Protein 6JCN (pdb70)

Nearest PDB structures (foldseek):
  6jcn-assembly1_B  TM=9.988E-01  e=6.322E-45  Saccharomyces cerevisiae S288C
  7pay-assembly1_B-2  TM=8.250E-01  e=5.854E-14  Homo sapiens
  6z1n-assembly1_B-2  TM=8.180E-01  e=5.854E-14  Homo sapiens
  6w2l-assembly1_B  TM=8.209E-01  e=1.165E-13  Homo sapiens
  7cpn-assembly2_D  TM=6.342E-01  e=1.172E-08  Thermobifida fusca YX

Foldseek 3Di:
DFWQAEEEEDEADDPPDDLGHLNSRLLLVLVVVLLCLVVQHAHYEYEYAPCSCVVCVLSSLVSNLVVQCVVPNNVCRAKEKEAELQVRDIDIRCVPNPVSNDHSHYYYYYYLCLAPVVVVVVVVVQVVCVVVPNDDPVNPDPVVSQVVSCNRRNAATQEYEYQDQDDDCNRPHPPRPPNHHYDYHNVGHDSDVVRVVVRRCVVVPHD/DFWLAEEEEDEADPPPDDLGDLNSRLLLVLVVVLLCLVVQHAEYEYEYAPQSCVVVVLVSLVSNLVVQCVVPNNVCRAKEKEAELQVRDIDIRCVPNPVSNDHSHYYYYYHLCLAPVVVVVVVVVQVVCCVVPVHPPVNPDPVVSVVVSCNRRNAATQEYEYFDQDDDCNRPHPPRPPNHHYAYHNVGHGSDVVRVVVRRCVSVPHD

Secondary structure (DSSP, 8-state):
---SEEEEE-----TTSTT-HHHHHHHHHHHHHHHHHHTT--EEEEE-TT-HHHH-HHHHHHHHHHHHHHHH-TT-PPPEEEEEGGGTEEEETTTTT--TT--SEEEEEE-GGGTHHHHHHHHHHHHHHHHTTSS-GGG--HHHHHHHHHHHT-PPPSEEEE-SSS---TT---TT-SS-EEE--TT--S--HHHHHHHHHHHHT--/---SEEEEE-----TTSTT-HHHHHHHHHHHHHHHHHHTT--EEEEE-TT-TTTT-HHHHHHHHHHHHHHHH-TT-PPPEEEEETTTTEEEETTTTT--TT--SEEEEEE-GGGTHHHHHHHHHHHHHHHHTTSS-GGG--HHHHHHHHHHHT-PPPSEEEE-SSSEE-TT---SS-SS-EEE--TT--S--HHHHHHHHHHHHT--

Sequence (414 aa):
KIPKRLAAILEVKPVGDVGGGVTGLLNDASEIVAWTVSAGIKHLMLYDYDGILQRNVPELRMEIHSNLAKYFGPAHVPNYAVKIPHSNKIFYNLDGIEEKDKIAIEISLLSNRDGRETIVDLTKTMAELAAVNELSVSDITMDLVDSELKQLVGPEPDLLLYFGPSLDLQGFPPWHIRLTEFYWEKDNNEVIYSVFIRGLRQYAGCKKIPKRLAAILEVKPVGDVGGGVTGLLNDASEIVAWTVSAGIKHLMLYDYDGILQRNVPELRMEIHSNLAKYFGPAHVPNYAVKIPHSNKIFYNLDGIEEKDKIAIEISLLSNRDGRETIVDLTKTMAELAAVNELSVSDITMDLVDSELKQLVGPEPDLLLYFGPSLDLQGFPPWHIRLTEFYWEKDNNEVIYSVFIRGLRQYAGCK

Radius of gyration: 23.53 Å; Cα contacts (8 Å, |Δi|>4): 782; chains: 2; bounding box: 56×76×56 Å

InterPro domains:
  IPR036424 Decaprenyl diphosphate synthase-like superfamily [G3DSA:3.40.1180.10] (167-375)
  IPR036424 Decaprenyl diphosphate synthase-like superfamily [SSF64005] (147-369)
  IPR038887 Dehydrodolichyl diphosphate synthase complex subunit Nus1 [PTHR21528] (90-375)

Organism: Saccharomyces cerevisiae (strain ATCC 204508 / S288c) (NCBI:txid559292)

GO terms:
  GO:0005783 endoplasmic reticulum (C, IDA)
  GO:0005811 lipid droplet (C, IDA)
  GO:0043048 dolichyl monophosphate biosynthetic process (P, IDA)
  GO:0045547 ditrans,polycis-polyprenyl diphosphate synthase [(2E,6E)-farnesyl diphosphate specific] activity (F, IDA)
  GO:1904423 dehydrodolichyl diphosphate synthase complex (C, IDA)
  GO:0005635 nuclear envelope (C, HDA)
  GO:0005811 lipid droplet (C, HDA)
  GO:0009101 glycoprotein biosynthetic process (P, IMP)
  GO:0031965 nuclear membrane (C, EXP)
  GO:0043048 dolichyl monophosphate biosynthetic process (P, IMP)

B-factor: mean 49.38, std 22.08, range [23.07, 174.17]

Structure (mmCIF, N/CA/C/O backbone):
data_6JCN
#
_entry.id   6JCN
#
_cell.length_a   57.328
_cell.length_b   82.671
_cell.length_c   131.835
_cell.angle_alpha   90.00
_cell.angle_beta   90.00
_cell.angle_gamma   90.00
#
_symmetry.space_group_name_H-M   'P 21 21 21'
#
loop_
_entity.id
_entity.type
_entity.pdbx_description
1 polymer 'Dehydrodolichyl diphosphate synthase complex subunit NUS1'
2 non-polymer 'SULFATE ION'
3 water water
#
loop_
_atom_site.group_PDB
_atom_site.id
_atom_site.type_symbol
_atom_site.label_atom_id
_atom_site.label_alt_id
_atom_site.label_comp_id
_atom_site.label_asym_id
_atom_site.label_entity_id
_atom_site.label_seq_id
_atom_site.pdbx_PDB_ins_code
_atom_site.Cartn_x
_atom_site.Cartn_y
_atom_site.Cartn_z
_atom_site.occupancy
_atom_site.B_iso_or_equiv
_atom_site.auth_seq_id
_atom_site.auth_comp_id
_atom_site.auth_asym_id
_atom_site.auth_atom_id
_atom_site.pdbx_PDB_model_num
ATOM 1 N N . LYS A 1 10 ? 38.192 39.628 93.481 1.00 72.03 151 LYS A N 1
ATOM 2 C CA . LYS A 1 10 ? 38.079 38.971 92.180 1.00 79.07 151 LYS A CA 1
ATOM 3 C C . LYS A 1 10 ? 36.633 38.584 91.845 1.00 74.67 151 LYS A C 1
ATOM 4 O O . LYS A 1 10 ? 36.132 37.556 92.324 1.00 64.64 151 LYS A O 1
ATOM 10 N N . ILE A 1 11 ? 35.974 39.397 91.019 1.00 64.09 152 ILE A N 1
ATOM 11 C CA . ILE A 1 11 ? 34.596 39.138 90.603 1.00 55.60 152 ILE A CA 1
ATOM 12 C C . ILE A 1 11 ? 34.587 38.671 89.152 1.00 49.75 152 ILE A C 1
ATOM 13 O O . ILE A 1 11 ? 35.435 39.092 88.354 1.00 43.57 152 ILE A O 1
ATOM 18 N N . PRO A 1 12 ? 33.661 37.810 88.759 1.00 40.10 153 PRO A N 1
ATOM 19 C CA . PRO A 1 12 ? 33.590 37.435 87.343 1.00 41.18 153 PRO A CA 1
ATOM 20 C C . PRO A 1 12 ? 33.297 38.655 86.477 1.00 46.07 153 PRO A C 1
ATOM 21 O O . PRO A 1 12 ? 32.515 39.533 86.847 1.00 42.33 153 PRO A O 1
ATOM 25 N N . LYS A 1 13 ? 33.963 38.718 85.322 1.00 41.60 154 LYS A N 1
ATOM 26 C CA . LYS A 1 13 ? 33.634 39.752 84.348 1.00 43.63 154 LYS A CA 1
ATOM 27 C C . LYS A 1 13 ? 32.304 39.452 83.668 1.00 44.52 154 LYS A C 1
ATOM 28 O O . LYS A 1 13 ? 31.520 40.369 83.389 1.00 38.49 154 LYS A O 1
ATOM 34 N N . ARG A 1 14 ? 32.018 38.170 83.427 1.00 39.18 155 ARG A N 1
ATOM 35 C CA . ARG A 1 14 ? 30.812 37.747 82.720 1.00 38.23 155 ARG A CA 1
ATOM 36 C C . ARG A 1 14 ? 30.122 36.678 83.544 1.00 41.35 155 ARG A C 1
ATOM 37 O O . ARG A 1 14 ? 30.724 35.638 83.842 1.00 34.70 155 ARG A O 1
ATOM 45 N N . LEU A 1 15 ? 28.866 36.937 83.908 1.00 35.30 156 LEU A N 1
ATOM 46 C CA . LEU A 1 15 ? 28.084 36.045 84.744 1.00 34.44 156 LEU A CA 1
ATOM 47 C C . LEU A 1 15 ? 26.967 35.424 83.922 1.00 35.11 156 LEU A C 1
ATOM 48 O O . LEU A 1 15 ? 26.424 36.065 83.022 1.00 32.81 156 LEU A O 1
ATOM 53 N N . ALA A 1 16 ? 26.659 34.158 84.195 1.00 29.56 157 ALA A N 1
ATOM 54 C CA . ALA A 1 16 ? 25.534 33.497 83.572 1.00 27.50 157 ALA A CA 1
ATOM 55 C C . ALA A 1 16 ? 24.658 32.901 84.653 1.00 31.87 157 ALA A C 1
ATOM 56 O O . ALA A 1 16 ? 25.141 32.551 85.733 1.00 28.91 157 ALA A O 1
ATOM 58 N N . ALA A 1 17 ? 23.364 32.777 84.361 1.00 30.74 158 ALA A N 1
ATOM 59 C CA . ALA A 1 17 ? 22.472 32.058 85.257 1.00 36.31 158 ALA A CA 1
ATOM 60 C C . ALA A 1 17 ? 21.525 31.220 84.425 1.00 32.67 158 ALA A C 1
ATOM 61 O O . ALA A 1 17 ? 21.053 31.668 83.379 1.00 30.52 158 ALA A O 1
ATOM 63 N N . ILE A 1 18 ? 21.287 29.989 84.866 1.00 32.29 159 ILE A N 1
ATOM 64 C CA . ILE A 1 18 ? 20.253 29.145 84.280 1.00 32.31 159 ILE A CA 1
ATOM 65 C C . ILE A 1 18 ? 19.023 29.240 85.169 1.00 39.79 159 ILE A C 1
ATOM 66 O O . ILE A 1 18 ? 19.103 28.987 86.379 1.00 34.60 159 ILE A O 1
ATOM 71 N N . LEU A 1 19 ? 17.889 29.619 84.582 1.00 34.64 160 LEU A N 1
ATOM 72 C CA . LEU A 1 19 ? 16.622 29.730 85.296 1.00 35.92 160 LEU A CA 1
ATOM 73 C C . LEU A 1 19 ? 15.641 28.664 84.824 1.00 39.33 160 LEU A C 1
ATOM 74 O O . LEU A 1 19 ? 15.632 28.279 83.650 1.00 35.18 160 LEU A O 1
ATOM 79 N N . GLU A 1 20 ? 14.828 28.177 85.757 1.00 34.18 161 GLU A N 1
ATOM 80 C CA . GLU A 1 20 ? 13.772 27.212 85.462 1.00 46.78 161 GLU A CA 1
ATOM 81 C C . GLU A 1 20 ? 12.402 27.777 85.809 1.00 47.08 161 GLU A C 1
ATOM 82 O O . GLU A 1 20 ? 12.213 28.357 86.881 1.00 38.19 161 GLU A O 1
ATOM 88 N N . VAL A 1 21 ? 11.428 27.579 84.925 1.00 35.79 162 VAL A N 1
ATOM 89 C CA . VAL A 1 21 ? 10.078 28.022 85.246 1.00 33.34 162 VAL A CA 1
ATOM 90 C C . VAL A 1 21 ? 9.463 27.037 86.235 1.00 42.24 162 VAL A C 1
ATOM 91 O O . VAL A 1 21 ? 9.744 25.833 86.204 1.00 36.91 162 VAL A O 1
ATOM 95 N N . LYS A 1 22 ? 8.654 27.546 87.155 1.00 36.57 163 LYS A N 1
ATOM 96 C CA . LYS A 1 22 ? 8.107 26.753 88.247 1.00 34.15 163 LYS A CA 1
ATOM 97 C C . LYS A 1 22 ? 6.594 26.893 88.305 1.00 40.76 163 LYS A C 1
ATOM 98 O O . LYS A 1 22 ? 6.040 27.874 87.794 1.00 42.96 163 LYS A O 1
ATOM 104 N N . PRO A 1 23 ? 5.898 25.949 88.952 1.00 47.45 164 PRO A N 1
ATOM 105 C CA . PRO A 1 23 ? 4.428 26.003 88.978 1.00 54.29 164 PRO A CA 1
ATOM 106 C C . PRO A 1 23 ? 3.906 27.352 89.453 1.00 49.51 164 PRO A C 1
ATOM 107 O O . PRO A 1 23 ? 4.417 27.950 90.408 1.00 45.90 164 PRO A O 1
ATOM 111 N N . VAL A 1 24 ? 2.891 27.840 88.736 1.00 51.88 165 VAL A N 1
ATOM 112 C CA . VAL A 1 24 ? 2.321 29.149 88.993 1.00 59.31 165 VAL A CA 1
ATOM 113 C C . VAL A 1 24 ? 1.625 29.185 90.340 1.00 68.74 165 VAL A C 1
ATOM 114 O O . VAL A 1 24 ? 1.519 30.254 90.948 1.00 64.33 165 VAL A O 1
ATOM 118 N N . GLY A 1 25 ? 1.185 28.029 90.845 1.00 66.19 166 GLY A N 1
ATOM 119 C CA . GLY A 1 25 ? 0.571 27.992 92.156 1.00 85.93 166 GLY A CA 1
ATOM 120 C C . GLY A 1 25 ? 1.572 28.123 93.275 1.00 93.58 166 GLY A C 1
ATOM 121 O O . GLY A 1 25 ? 1.187 28.442 94.405 1.00 96.47 166 GLY A O 1
ATOM 122 N N . ASP A 1 26 ? 2.850 27.897 92.983 1.00 95.78 167 ASP A N 1
ATOM 123 C CA . ASP A 1 26 ? 3.882 28.102 93.982 1.00 99.39 167 ASP A CA 1
ATOM 124 C C . ASP A 1 26 ? 4.020 29.597 94.249 1.00 98.58 167 ASP A C 1
ATOM 125 O O . ASP A 1 26 ? 3.671 30.435 93.410 1.00 90.71 167 ASP A O 1
ATOM 130 N N . VAL A 1 27 ? 4.525 29.936 95.432 1.00 99.38 168 VAL A N 1
ATOM 131 C CA . VAL A 1 27 ? 4.748 31.344 95.742 1.00 96.43 168 VAL A CA 1
ATOM 132 C C . VAL A 1 27 ? 5.887 31.849 94.865 1.00 88.27 168 VAL A C 1
ATOM 133 O O . VAL A 1 27 ? 6.987 31.285 94.861 1.00 78.05 168 VAL A O 1
ATOM 137 N N . GLY A 1 28 ? 5.617 32.899 94.097 1.00 94.15 169 GLY A N 1
ATOM 138 C CA . GLY A 1 28 ? 6.599 33.395 93.148 1.00 93.13 169 GLY A CA 1
ATOM 139 C C . GLY A 1 28 ? 6.898 32.448 92.005 1.00 77.89 169 GLY A C 1
ATOM 140 O O . GLY A 1 28 ? 8.056 32.333 91.586 1.00 75.61 169 GLY A O 1
ATOM 141 N N . GLY A 1 29 ? 5.879 31.758 91.494 1.00 65.09 170 GLY A N 1
ATOM 142 C CA . GLY A 1 29 ? 6.046 30.819 90.408 1.00 56.73 170 GLY A CA 1
ATOM 143 C C . GLY A 1 29 ? 5.537 31.378 89.091 1.00 52.85 170 GLY A C 1
ATOM 144 O O . GLY A 1 29 ? 5.227 32.563 88.956 1.00 48.96 170 GLY A O 1
ATOM 145 N N . GLY A 1 30 ? 5.447 30.489 88.102 1.00 42.13 171 GLY A N 1
ATOM 146 C CA . GLY A 1 30 ? 4.939 30.861 86.810 1.00 38.86 171 GLY A CA 1
ATOM 147 C C . GLY A 1 30 ? 5.873 31.780 86.031 1.00 42.66 171 GLY A C 1
ATOM 148 O O . GLY A 1 30 ? 7.030 32.018 86.390 1.00 42.79 171 GLY A O 1
ATOM 149 N N . VAL A 1 31 ? 5.334 32.281 84.919 1.00 39.98 172 VAL A N 1
ATOM 150 C CA . VAL A 1 31 ? 6.088 33.171 84.038 1.00 39.91 172 VAL A CA 1
ATOM 151 C C . VAL A 1 31 ? 6.407 34.475 84.752 1.00 36.51 172 VAL A C 1
ATOM 152 O O . VAL A 1 31 ? 7.537 34.983 84.697 1.00 38.45 172 VAL A O 1
ATOM 156 N N . THR A 1 32 ? 5.422 35.038 85.436 1.00 37.19 173 THR A N 1
ATOM 157 C CA . THR A 1 32 ? 5.692 36.252 86.201 1.00 48.26 173 THR A CA 1
ATOM 158 C C . THR A 1 32 ? 6.787 36.004 87.233 1.00 46.83 173 THR A C 1
ATOM 159 O O . THR A 1 32 ? 7.686 36.836 87.406 1.00 47.09 173 THR A O 1
ATOM 163 N N . GLY A 1 33 ? 6.746 34.849 87.902 1.00 44.81 174 GLY A N 1
ATOM 164 C CA . GLY A 1 33 ? 7.794 34.517 88.855 1.00 42.94 174 GLY A CA 1
ATOM 165 C C . GLY A 1 33 ? 9.153 34.387 88.192 1.00 44.31 174 GLY A C 1
ATOM 166 O O . GLY A 1 33 ? 10.173 34.798 88.753 1.00 37.83 174 GLY A O 1
ATOM 167 N N . LEU A 1 34 ? 9.186 33.808 86.992 1.00 34.74 175 LEU A N 1
ATOM 168 C CA . LEU A 1 34 ? 10.448 33.685 86.268 1.00 35.63 175 LEU A CA 1
ATOM 169 C C . LEU A 1 34 ? 11.032 35.055 85.944 1.00 35.87 175 LEU A C 1
ATOM 170 O O . LEU A 1 34 ? 12.235 35.286 86.121 1.00 37.77 175 LEU A O 1
ATOM 175 N N . LEU A 1 35 ? 10.193 35.975 85.465 1.00 34.54 176 LEU A N 1
ATOM 176 C CA . LEU A 1 35 ? 10.678 37.318 85.140 1.00 39.75 176 LEU A CA 1
ATOM 177 C C . LEU A 1 35 ? 11.138 38.046 86.407 1.00 38.26 176 LEU A C 1
ATOM 178 O O . LEU A 1 35 ? 12.113 38.809 86.393 1.00 36.49 176 LEU A O 1
ATOM 183 N N . ASN A 1 36 ? 10.438 37.827 87.512 1.00 31.90 177 ASN A N 1
ATOM 184 C CA . ASN A 1 36 ? 10.866 38.439 88.769 1.00 36.57 177 ASN A CA 1
ATOM 185 C C . ASN A 1 36 ? 12.226 37.905 89.211 1.00 35.64 177 ASN A C 1
ATOM 186 O O . ASN A 1 36 ? 13.089 38.678 89.647 1.00 39.90 177 ASN A O 1
ATOM 191 N N . ASP A 1 37 ? 12.435 36.581 89.097 1.00 44.92 178 ASP A N 1
ATOM 192 C CA . ASP A 1 37 ? 13.739 35.986 89.405 1.00 38.78 178 ASP A CA 1
ATOM 193 C C . ASP A 1 37 ? 14.839 36.566 88.520 1.00 33.41 178 ASP A C 1
ATOM 194 O O . ASP A 1 37 ? 15.943 36.881 88.994 1.00 35.69 178 ASP A O 1
ATOM 199 N N . ALA A 1 38 ? 14.562 36.692 87.220 1.00 32.31 179 ALA A N 1
ATOM 200 C CA . ALA A 1 38 ? 15.544 37.269 86.316 1.00 29.39 179 ALA A CA 1
ATOM 201 C C . ALA A 1 38 ? 15.906 38.687 86.737 1.00 29.78 179 ALA A C 1
ATOM 202 O O . ALA A 1 38 ? 17.087 39.062 86.734 1.00 34.78 179 ALA A O 1
ATOM 204 N N . SER A 1 39 ? 14.904 39.493 87.105 1.00 35.95 180 SER A N 1
ATOM 205 C CA . SER A 1 39 ? 15.181 40.886 87.456 1.00 35.39 180 SER A CA 1
ATOM 206 C C . SER A 1 39 ? 15.887 40.995 88.798 1.00 35.17 180 SER A C 1
ATOM 207 O O . SER A 1 39 ? 16.691 41.918 89.003 1.00 35.78 180 SER A O 1
ATOM 211 N N . GLU A 1 40 ? 15.608 40.067 89.724 1.00 31.23 181 GLU A N 1
ATOM 212 C CA . GLU A 1 40 ? 16.398 40.007 90.953 1.00 32.66 181 GLU A CA 1
ATOM 213 C C . GLU A 1 40 ? 17.858 39.737 90.626 1.00 30.55 181 GLU A C 1
ATOM 214 O O . GLU A 1 40 ? 18.762 40.403 91.143 1.00 33.83 181 GLU A O 1
ATOM 220 N N . ILE A 1 41 ? 18.111 38.761 89.748 1.00 33.67 182 ILE A N 1
ATOM 221 C CA . ILE A 1 41 ? 19.497 38.447 89.395 1.00 27.80 182 ILE A CA 1
ATOM 222 C C . ILE A 1 41 ? 20.171 39.642 88.736 1.00 34.30 182 ILE A C 1
ATOM 223 O O . ILE A 1 41 ? 21.351 39.916 88.985 1.00 32.89 182 ILE A O 1
ATOM 228 N N . VAL A 1 42 ? 19.435 40.376 87.888 1.00 30.32 183 VAL A N 1
ATOM 229 C CA . VAL A 1 42 ? 19.990 41.593 87.292 1.00 33.84 183 VAL A CA 1
ATOM 230 C C . VAL A 1 42 ? 20.411 42.582 88.378 1.00 31.39 183 VAL A C 1
ATOM 231 O O . VAL A 1 42 ? 21.525 43.120 88.350 1.00 36.39 183 VAL A O 1
ATOM 235 N N . ALA A 1 43 ? 19.521 42.850 89.343 1.00 33.02 184 ALA A N 1
ATOM 236 C CA . ALA A 1 43 ? 19.850 43.832 90.382 1.00 34.99 184 ALA A CA 1
ATOM 237 C C . ALA A 1 43 ? 21.051 43.384 91.211 1.00 37.44 184 ALA A C 1
ATOM 238 O O . ALA A 1 43 ? 21.935 44.191 91.544 1.00 33.68 184 ALA A O 1
ATOM 240 N N . TRP A 1 44 ? 21.105 42.097 91.550 1.00 33.43 185 TRP A N 1
ATOM 241 C CA . TRP A 1 44 ? 22.240 41.578 92.313 1.00 31.42 185 TRP A CA 1
ATOM 242 C C . TRP A 1 44 ? 23.541 41.690 91.520 1.00 33.34 185 T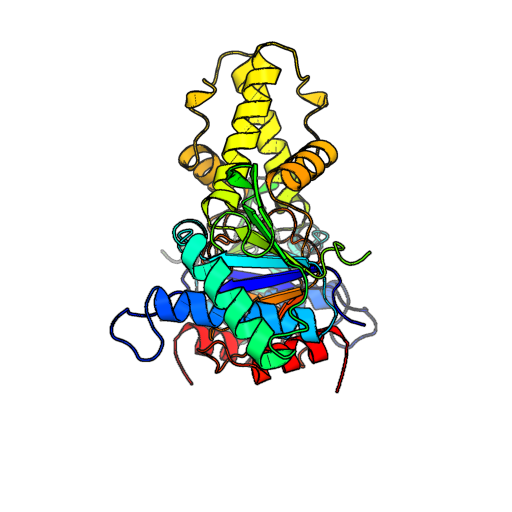RP A C 1
ATOM 243 O O . TRP A 1 44 ? 24.600 41.975 92.084 1.00 36.88 185 TRP A O 1
ATOM 254 N N . THR A 1 45 ? 23.480 41.421 90.215 1.00 28.33 186 THR A N 1
ATOM 255 C CA . THR A 1 45 ? 24.666 41.479 89.359 1.00 31.61 186 THR A CA 1
ATOM 256 C C . THR A 1 45 ? 25.179 42.906 89.240 1.00 32.80 186 THR A C 1
ATOM 257 O O . THR A 1 45 ? 26.370 43.168 89.449 1.00 35.09 186 THR A O 1
ATOM 261 N N . VAL A 1 46 ? 24.277 43.851 88.966 1.00 31.74 187 VAL A N 1
ATOM 262 C CA . VAL A 1 46 ? 24.667 45.258 88.913 1.00 35.25 187 VAL A CA 1
ATOM 263 C C . VAL A 1 46 ? 25.257 45.689 90.242 1.00 42.90 187 VAL A C 1
ATOM 264 O O . VAL A 1 46 ? 26.290 46.364 90.281 1.00 37.29 187 VAL A O 1
ATOM 268 N N . SER A 1 47 ? 24.613 45.306 91.355 1.00 38.35 188 SER A N 1
ATOM 269 C CA . SER A 1 47 ? 25.121 45.694 92.666 1.00 45.56 188 SER A CA 1
ATOM 270 C C . SER A 1 47 ? 26.513 45.142 92.906 1.00 47.47 188 SER A C 1
ATOM 271 O O . SER A 1 47 ? 27.303 45.759 93.623 1.00 48.58 188 SER A O 1
ATOM 274 N N . ALA A 1 48 ? 26.837 43.987 92.333 1.00 40.76 189 ALA A N 1
ATOM 275 C CA . ALA A 1 48 ? 28.178 43.457 92.536 1.00 42.66 189 ALA A CA 1
ATOM 276 C C . ALA A 1 48 ? 29.212 44.070 91.598 1.00 42.55 189 ALA A C 1
ATOM 277 O O . ALA A 1 48 ? 30.389 43.705 91.685 1.00 42.95 189 ALA A O 1
ATOM 279 N N . GLY A 1 49 ? 28.816 44.981 90.712 1.00 35.39 190 GLY A N 1
ATOM 280 C CA . GLY A 1 49 ? 29.746 45.579 89.776 1.00 43.72 190 GLY A CA 1
ATOM 281 C C . GLY A 1 49 ? 29.959 44.801 88.496 1.00 41.60 190 GLY A C 1
ATOM 282 O O . GLY A 1 49 ? 30.861 45.142 87.727 1.00 46.45 190 GLY A O 1
ATOM 283 N N . ILE A 1 50 ? 29.171 43.765 88.248 1.00 38.22 191 ILE A N 1
ATOM 284 C CA . ILE A 1 50 ? 29.332 42.923 87.072 1.00 32.27 191 ILE A CA 1
ATOM 285 C C . ILE A 1 50 ? 28.521 43.521 85.923 1.00 40.33 191 ILE A C 1
ATOM 286 O O . ILE A 1 50 ? 27.339 43.848 86.085 1.00 40.21 191 ILE A O 1
ATOM 291 N N . LYS A 1 51 ? 29.155 43.681 84.768 1.00 33.48 192 LYS A N 1
ATOM 292 C CA . LYS A 1 51 ? 28.562 44.448 83.671 1.00 32.14 192 LYS A CA 1
ATOM 293 C C . LYS A 1 51 ? 28.029 43.585 82.534 1.00 33.57 192 LYS A C 1
ATOM 294 O O . LYS A 1 51 ? 27.456 44.123 81.576 1.00 35.92 192 LYS A O 1
ATOM 300 N N . HIS A 1 52 ? 28.190 42.268 82.610 1.00 35.85 193 HIS A N 1
ATOM 301 C CA . HIS A 1 52 ? 27.743 41.371 81.552 1.00 33.16 193 HIS A CA 1
ATOM 302 C C . HIS A 1 52 ? 27.043 40.186 82.180 1.00 35.73 193 HIS A C 1
ATOM 303 O O . HIS A 1 52 ? 27.635 39.489 83.006 1.00 34.27 193 HIS A O 1
ATOM 310 N N . LEU A 1 53 ? 25.811 39.936 81.756 1.00 32.55 194 LEU A N 1
ATOM 311 C CA . LEU A 1 53 ? 25.016 38.850 82.310 1.00 31.97 194 LEU A CA 1
ATOM 312 C C . LEU A 1 53 ? 24.330 38.109 81.174 1.00 33.92 194 LEU A C 1
ATOM 313 O O . LEU A 1 53 ? 23.730 38.729 80.295 1.00 32.23 194 LEU A O 1
ATOM 318 N N . MET A 1 54 ? 24.414 36.794 81.198 1.00 26.14 195 MET A N 1
ATOM 319 C CA . MET A 1 54 ? 23.605 35.936 80.336 1.00 31.54 195 MET A CA 1
ATOM 320 C C . MET A 1 54 ? 22.545 35.248 81.183 1.00 29.60 195 MET A C 1
ATOM 321 O O . MET A 1 54 ? 22.886 34.589 82.166 1.00 32.46 195 MET A O 1
ATOM 327 N N . LEU A 1 55 ? 21.279 35.383 80.791 1.00 26.39 196 LEU A N 1
ATOM 328 C CA . LEU A 1 55 ? 20.168 34.640 81.379 1.00 31.87 196 LEU A CA 1
ATOM 329 C C . LEU A 1 55 ? 19.691 33.590 80.383 1.00 38.01 196 LEU A C 1
ATOM 330 O O . LEU A 1 55 ? 19.463 33.899 79.208 1.00 29.88 196 LEU A O 1
ATOM 335 N N . TYR A 1 56 ? 19.541 32.358 80.854 1.00 28.19 197 TYR A N 1
ATOM 336 C CA . TYR A 1 56 ? 19.147 31.235 80.021 1.00 30.21 197 TYR A CA 1
ATOM 337 C C . TYR A 1 56 ? 17.916 30.578 80.627 1.00 33.20 197 TYR A C 1
ATOM 338 O O . TYR A 1 56 ? 17.854 30.360 81.844 1.00 31.13 197 TYR A O 1
ATOM 347 N N . ASP A 1 57 ? 16.928 30.279 79.793 1.00 29.18 198 ASP A N 1
ATOM 348 C CA . ASP A 1 57 ? 15.926 29.289 80.176 1.00 32.16 198 ASP A CA 1
ATOM 349 C C . ASP A 1 57 ? 15.618 28.417 78.973 1.00 31.87 198 ASP A C 1
ATOM 350 O O . ASP A 1 57 ? 15.683 28.867 77.821 1.00 35.98 198 ASP A O 1
ATOM 355 N N . TYR A 1 58 ? 15.315 27.145 79.255 1.00 27.34 199 TYR A N 1
ATOM 356 C CA . TYR A 1 58 ? 15.304 26.139 78.199 1.00 29.26 199 TYR A CA 1
ATOM 357 C C . TYR A 1 58 ? 14.403 26.544 77.035 1.00 32.14 199 TYR A C 1
ATOM 358 O O . TYR A 1 58 ? 14.819 26.488 75.874 1.00 31.47 199 TYR A O 1
ATOM 367 N N . ASP A 1 59 ? 13.155 26.938 77.320 1.00 31.11 200 ASP A N 1
ATOM 368 C CA . ASP A 1 59 ? 12.205 27.146 76.240 1.00 32.02 200 ASP A CA 1
ATOM 369 C C . ASP A 1 59 ? 12.173 28.574 75.711 1.00 34.26 200 ASP A C 1
ATOM 370 O O . ASP A 1 59 ? 11.457 28.836 74.738 1.00 40.33 200 ASP A O 1
ATOM 375 N N 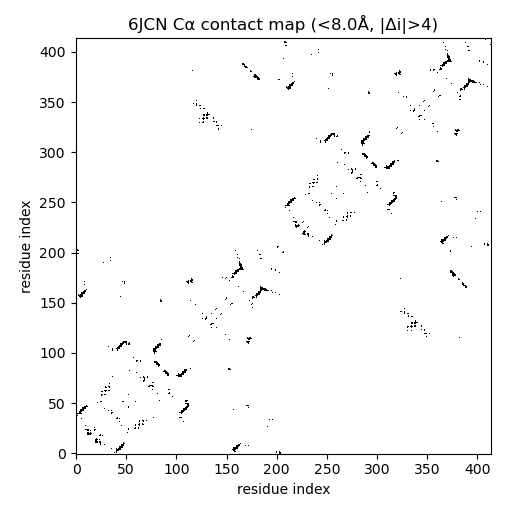. GLY A 1 60 ? 12.939 29.497 76.277 1.00 32.82 201 GLY A N 1
ATOM 376 C CA . GLY A 1 60 ? 12.912 30.846 75.736 1.00 34.92 201 GLY A CA 1
ATOM 377 C C . GLY A 1 60 ? 11.755 31.687 76.215 1.00 41.43 201 GLY A C 1
ATOM 378 O O . GLY A 1 60 ? 11.376 32.649 75.538 1.00 31.05 201 GLY A O 1
ATOM 379 N N . ILE A 1 61 ? 11.211 31.376 77.398 1.00 30.57 202 ILE A N 1
ATOM 380 C CA . ILE A 1 61 ? 10.188 32.219 78.006 1.00 30.49 202 ILE A CA 1
ATOM 381 C C . ILE A 1 61 ? 10.689 33.648 78.151 1.00 33.33 202 ILE A C 1
ATOM 382 O O . ILE A 1 61 ? 9.953 34.607 77.890 1.00 35.67 202 ILE A O 1
ATOM 387 N N . LEU A 1 62 ? 11.946 33.817 78.568 1.00 30.95 203 LEU A N 1
ATOM 388 C CA . LEU A 1 62 ? 12.489 35.168 78.698 1.00 34.59 203 LEU A CA 1
ATOM 389 C C . LEU A 1 62 ? 12.459 35.885 77.353 1.00 38.98 203 LEU A C 1
ATOM 390 O O . LEU A 1 62 ? 12.014 37.032 77.258 1.00 33.09 203 LEU A O 1
ATOM 395 N N . GLN A 1 63 ? 12.890 35.195 76.291 1.00 35.66 204 GLN A N 1
ATOM 396 C CA . GLN A 1 63 ? 12.949 35.806 74.972 1.00 41.28 204 GLN A CA 1
ATOM 397 C C . GLN A 1 63 ? 11.562 36.185 74.463 1.00 41.97 204 GLN A C 1
ATOM 398 O O . GLN A 1 63 ? 11.439 37.111 73.662 1.00 44.35 204 GLN A O 1
ATOM 404 N N . ARG A 1 64 ? 10.508 35.494 74.901 1.00 34.27 205 ARG A N 1
ATOM 405 C CA . ARG A 1 64 ? 9.149 35.817 74.454 1.00 42.03 205 ARG A CA 1
ATOM 406 C C . ARG A 1 64 ? 8.427 36.832 75.333 1.00 39.56 205 ARG A C 1
ATOM 407 O O . ARG A 1 64 ? 7.277 37.173 75.044 1.00 39.81 205 ARG A O 1
ATOM 415 N N . ASN A 1 65 ? 9.043 37.303 76.407 1.00 40.28 206 ASN A N 1
ATOM 416 C CA . ASN A 1 65 ? 8.394 38.230 77.332 1.00 35.31 206 ASN A CA 1
ATOM 417 C C . ASN A 1 65 ? 9.273 39.449 77.580 1.00 38.22 206 ASN A C 1
ATOM 418 O O . ASN A 1 65 ? 9.369 39.951 78.699 1.00 39.04 206 ASN A O 1
ATOM 423 N N . VAL A 1 66 ? 9.916 39.956 76.531 1.00 38.84 207 VAL A N 1
ATOM 424 C CA . VAL A 1 66 ? 10.891 41.034 76.713 1.00 40.96 207 VAL A CA 1
ATOM 425 C C . VAL A 1 66 ? 10.271 42.314 77.263 1.00 38.71 207 VAL A C 1
ATOM 426 O O . VAL A 1 66 ? 10.853 42.901 78.193 1.00 47.34 207 VAL A O 1
ATOM 430 N N . PRO A 1 67 ? 9.129 42.818 76.754 1.00 39.87 208 PRO A N 1
ATOM 431 C CA . PRO A 1 67 ? 8.564 44.059 77.344 1.00 41.28 208 PRO A CA 1
ATOM 432 C C . PRO A 1 67 ? 8.357 43.981 78.852 1.00 49.12 208 PRO A C 1
ATOM 433 O O . PRO A 1 67 ? 8.803 44.874 79.604 1.00 43.17 208 PRO A O 1
ATOM 437 N N . GLU A 1 68 ? 7.692 42.910 79.312 1.00 41.42 209 GLU A N 1
ATOM 438 C CA . GLU A 1 68 ? 7.450 42.724 80.741 1.00 47.59 209 GLU A CA 1
ATOM 439 C C . GLU A 1 68 ? 8.759 42.565 81.503 1.00 40.05 209 GLU A C 1
ATOM 440 O O . GLU A 1 68 ? 8.907 43.079 82.618 1.00 40.02 209 GLU A O 1
ATOM 446 N N . LEU A 1 69 ? 9.728 41.865 80.912 1.00 35.33 210 LEU A N 1
ATOM 447 C CA . LEU A 1 69 ? 11.031 41.725 81.555 1.00 36.99 210 LEU A CA 1
ATOM 448 C C . LEU A 1 69 ? 11.698 43.085 81.747 1.00 39.73 210 LEU A C 1
ATOM 449 O O . LEU A 1 69 ? 12.240 43.381 82.819 1.00 36.70 210 LEU A O 1
ATOM 454 N N . ARG A 1 70 ? 11.695 43.913 80.703 1.00 33.70 211 ARG A N 1
ATOM 455 C CA . ARG A 1 70 ? 12.323 45.228 80.775 1.00 36.33 211 ARG A CA 1
ATOM 456 C C . ARG A 1 70 ? 11.676 46.081 81.853 1.00 38.42 211 ARG A C 1
ATOM 457 O O . ARG A 1 70 ? 12.363 46.808 82.594 1.00 35.47 211 ARG A O 1
ATOM 465 N N . MET A 1 71 ? 10.353 45.978 81.983 1.00 39.62 212 MET A N 1
ATOM 466 C CA . MET A 1 71 ? 9.673 46.738 83.031 1.00 43.96 212 MET A CA 1
ATOM 467 C C . MET A 1 71 ? 10.006 46.206 84.423 1.00 41.28 212 MET A C 1
ATOM 468 O O . MET A 1 71 ? 10.202 46.991 85.361 1.00 45.22 212 MET A O 1
ATOM 473 N N . GLU A 1 72 ? 10.076 44.881 84.582 1.00 41.67 213 GLU A N 1
ATOM 474 C CA . GLU A 1 72 ? 10.434 44.324 85.886 1.00 36.62 213 GLU A CA 1
ATOM 475 C C . GLU A 1 72 ? 11.864 44.689 86.263 1.00 35.33 213 GLU A C 1
ATOM 476 O O . GLU A 1 72 ? 12.158 44.944 87.433 1.00 39.83 213 GLU A O 1
ATOM 482 N N . ILE A 1 73 ? 12.780 44.674 85.289 1.00 36.23 214 ILE A N 1
ATOM 483 C CA . ILE A 1 73 ? 14.161 45.064 85.563 1.00 35.45 214 ILE A CA 1
ATOM 484 C C . ILE A 1 73 ? 14.204 46.496 86.070 1.00 34.44 214 ILE A C 1
ATOM 485 O O . ILE A 1 73 ? 14.862 46.798 87.071 1.00 38.92 214 ILE A O 1
ATOM 490 N N . HIS A 1 74 ? 13.513 47.405 85.379 1.00 37.08 215 HIS A N 1
ATOM 491 C CA . HIS A 1 74 ? 13.524 48.793 85.827 1.00 39.82 215 HIS A CA 1
ATOM 492 C C . HIS A 1 74 ? 12.960 48.919 87.241 1.00 41.17 215 HIS A C 1
ATOM 493 O O . HIS A 1 74 ? 13.510 49.637 88.082 1.00 39.86 215 HIS A O 1
ATOM 500 N N . SER A 1 75 ? 11.834 48.252 87.504 1.00 40.44 216 SER A N 1
ATOM 501 C CA . SER A 1 75 ? 11.200 48.318 88.818 1.00 46.68 216 SER A CA 1
ATOM 502 C C . SER A 1 75 ? 12.143 47.814 89.912 1.00 45.65 216 SER A C 1
ATOM 503 O O . SER A 1 75 ? 12.321 48.449 90.971 1.00 39.00 216 SER A O 1
ATOM 506 N N . ASN A 1 76 ? 12.777 46.672 89.665 1.00 39.63 217 ASN A N 1
ATOM 507 C CA . ASN A 1 76 ? 13.628 46.088 90.692 1.00 43.13 217 ASN A CA 1
ATOM 508 C C . ASN A 1 76 ? 14.884 46.925 90.909 1.00 45.42 217 ASN A C 1
ATOM 509 O O . ASN A 1 76 ? 15.314 47.146 92.059 1.00 40.78 217 ASN A O 1
ATOM 514 N N . LEU A 1 77 ? 15.467 47.428 89.816 1.00 33.83 218 LEU A N 1
ATOM 515 C CA . LEU A 1 77 ? 16.605 48.325 89.949 1.00 40.57 218 LEU A CA 1
ATOM 516 C C . LEU A 1 77 ? 16.226 49.561 90.757 1.00 41.33 218 LEU A C 1
ATOM 517 O O . LE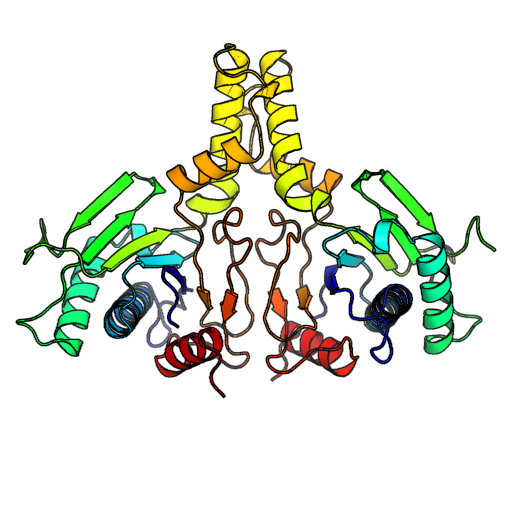U A 1 77 ? 17.010 50.020 91.591 1.00 42.40 218 LEU A O 1
ATOM 522 N N . ALA A 1 78 ? 15.014 50.097 90.546 1.00 42.40 219 ALA A N 1
ATOM 523 C CA . ALA A 1 78 ? 14.571 51.247 91.342 1.00 43.94 219 ALA A CA 1
ATOM 524 C C . ALA A 1 78 ? 14.467 50.902 92.818 1.00 47.41 219 ALA A C 1
ATOM 525 O O . ALA A 1 78 ? 14.662 51.773 93.680 1.00 40.06 219 ALA A O 1
ATOM 527 N N . LYS A 1 79 ? 14.120 49.654 93.134 1.00 40.09 220 LYS A N 1
ATOM 528 C CA . LYS A 1 79 ? 14.075 49.288 94.551 1.00 41.17 220 LYS A CA 1
ATOM 529 C C . LYS A 1 79 ? 15.474 49.279 95.168 1.00 39.72 220 LYS A C 1
ATOM 530 O O . LYS A 1 79 ? 15.655 49.702 96.318 1.00 44.72 220 LYS A O 1
ATOM 540 N N . TYR A 1 80 ? 16.473 48.791 94.419 1.00 39.39 221 TYR A N 1
ATOM 541 C CA . TYR A 1 80 ? 17.827 48.675 94.978 1.00 32.16 221 TYR A CA 1
ATOM 542 C C . TYR A 1 80 ? 18.603 49.992 94.948 1.00 36.39 221 TYR A C 1
ATOM 543 O O . TYR A 1 80 ? 19.384 50.267 95.875 1.00 39.74 221 TYR A O 1
ATOM 552 N N . PHE A 1 81 ? 18.356 50.845 93.946 1.00 34.02 222 PHE A N 1
ATOM 553 C CA . PHE A 1 81 ? 19.158 52.038 93.730 1.00 34.27 222 PHE A CA 1
ATOM 554 C C . PHE A 1 81 ? 18.388 53.329 93.947 1.00 37.36 222 PHE A C 1
ATOM 555 O O . PHE A 1 81 ? 19.004 54.399 93.956 1.00 43.87 222 PHE A O 1
ATOM 563 N N . GLY A 1 82 ? 17.075 53.269 94.140 1.00 40.00 223 GLY A N 1
ATOM 564 C CA . GLY A 1 82 ? 16.288 54.471 94.257 1.00 40.34 223 GLY A CA 1
ATOM 565 C C . GLY A 1 82 ? 15.737 54.832 92.892 1.00 48.92 223 GLY A C 1
ATOM 566 O O . GLY A 1 82 ? 16.399 54.633 91.872 1.00 44.97 223 GLY A O 1
ATOM 567 N N . PRO A 1 83 ? 14.508 55.351 92.846 1.00 52.34 224 PRO A N 1
ATOM 568 C CA . PRO A 1 83 ? 13.876 55.619 91.542 1.00 60.34 224 PRO A CA 1
ATOM 569 C C . PRO A 1 83 ? 14.619 56.632 90.692 1.00 60.32 224 PRO A C 1
ATOM 570 O O . PRO A 1 83 ? 14.447 56.623 89.471 1.00 54.52 224 PRO A O 1
ATOM 574 N N . ALA A 1 84 ? 15.458 57.484 91.279 1.00 52.05 225 ALA A N 1
ATOM 575 C CA . ALA A 1 84 ? 16.145 58.509 90.499 1.00 59.26 225 ALA A CA 1
ATOM 576 C C . ALA A 1 84 ? 17.531 58.081 90.033 1.00 56.55 225 ALA A C 1
ATOM 577 O O . ALA A 1 84 ? 18.237 58.886 89.423 1.00 51.09 225 ALA A O 1
ATOM 579 N N . HIS A 1 85 ? 17.950 56.852 90.321 1.00 48.97 226 HIS A N 1
ATOM 580 C CA . HIS A 1 85 ? 19.317 56.421 90.060 1.00 46.66 226 HIS A CA 1
ATOM 581 C C . HIS A 1 85 ? 19.343 55.024 89.467 1.00 44.50 226 HIS A C 1
ATOM 582 O O . HIS A 1 85 ? 20.259 54.238 89.730 1.00 41.22 226 HIS A O 1
ATOM 589 N N . VAL A 1 86 ? 18.359 54.699 88.639 1.00 41.25 227 VAL A N 1
ATOM 590 C CA . VAL A 1 86 ? 18.321 53.384 88.002 1.00 41.09 227 VAL A CA 1
ATOM 591 C C . VAL A 1 86 ? 19.514 53.251 87.060 1.00 40.33 227 VAL A C 1
ATOM 592 O O . VAL A 1 86 ? 19.674 54.077 86.154 1.00 41.79 227 VAL A O 1
ATOM 596 N N . PRO A 1 87 ? 20.383 52.256 87.235 1.00 36.81 228 PRO A N 1
ATOM 597 C CA . PRO A 1 87 ? 21.495 52.094 86.290 1.00 38.85 228 PRO A CA 1
ATOM 598 C C . PRO A 1 87 ? 20.955 51.834 84.892 1.00 47.18 228 PRO A C 1
ATOM 599 O O . PRO A 1 87 ? 19.890 51.234 84.722 1.00 40.28 228 PRO A O 1
ATOM 603 N N . ASN A 1 88 ? 21.688 52.318 83.888 1.00 34.52 229 ASN A N 1
ATOM 604 C CA . ASN A 1 88 ? 21.308 52.069 82.507 1.00 34.94 229 ASN A CA 1
ATOM 605 C C . ASN A 1 88 ? 21.566 50.616 82.162 1.00 32.10 229 ASN A C 1
ATOM 606 O O . ASN A 1 88 ? 22.589 50.049 82.553 1.00 37.81 229 ASN A O 1
ATOM 611 N N . TYR A 1 89 ? 20.637 50.007 81.431 1.00 32.65 230 TYR A N 1
ATOM 612 C CA . TYR A 1 89 ? 20.807 48.607 81.095 1.00 38.29 230 TYR A CA 1
ATOM 613 C C . TYR A 1 89 ? 20.390 48.377 79.654 1.00 38.56 230 TYR A C 1
ATOM 614 O O . TYR A 1 89 ? 19.629 49.153 79.066 1.00 39.97 230 TYR A O 1
ATOM 623 N N . ALA A 1 90 ? 20.928 47.310 79.079 1.00 34.92 231 ALA A N 1
ATOM 624 C CA . ALA A 1 90 ? 20.525 46.877 77.746 1.00 35.75 231 ALA A CA 1
ATOM 625 C C . ALA A 1 90 ? 20.183 45.401 77.807 1.00 35.56 231 ALA A C 1
ATOM 626 O O . ALA A 1 90 ? 20.842 44.636 78.516 1.00 36.52 231 ALA A O 1
ATOM 628 N N . VAL A 1 91 ? 19.131 45.024 77.089 1.00 37.38 232 VAL A N 1
ATOM 629 C CA . VAL A 1 91 ? 18.663 43.649 76.987 1.00 37.57 232 VAL A CA 1
ATOM 630 C C . VAL A 1 91 ? 18.808 43.243 75.530 1.00 38.25 232 VAL A C 1
ATOM 631 O O . VAL A 1 91 ? 18.234 43.887 74.650 1.00 33.91 232 VAL A O 1
ATOM 635 N N . LYS A 1 92 ? 19.534 42.168 75.290 1.00 31.13 233 LYS A N 1
ATOM 636 C CA . LYS A 1 92 ? 19.965 41.719 73.972 1.00 30.74 233 LYS A CA 1
ATOM 637 C C . LYS A 1 92 ? 19.402 40.329 73.725 1.00 34.07 233 LYS A C 1
ATOM 638 O O . LYS A 1 92 ? 19.364 39.501 74.641 1.00 33.03 233 LYS A O 1
ATOM 644 N N . ILE A 1 93 ? 18.940 40.084 72.505 1.00 31.18 234 ILE A N 1
ATOM 645 C CA . ILE A 1 93 ? 18.554 38.762 72.037 1.00 33.01 234 ILE A CA 1
ATOM 646 C C . ILE A 1 93 ? 19.426 38.439 70.832 1.00 34.80 234 ILE A C 1
ATOM 647 O O . ILE A 1 93 ? 19.203 38.957 69.724 1.00 34.67 234 ILE A O 1
ATOM 652 N N . PRO A 1 94 ? 20.482 37.644 71.041 1.00 32.69 235 PRO A N 1
ATOM 653 C CA . PRO A 1 94 ? 21.464 37.409 69.972 1.00 34.51 235 PRO A CA 1
ATOM 654 C C . PRO A 1 94 ? 20.865 36.804 68.722 1.00 39.85 235 PRO A C 1
ATOM 655 O O . PRO A 1 94 ? 21.199 37.248 67.620 1.00 37.54 235 PRO A O 1
ATOM 659 N N . HIS A 1 95 ? 19.984 35.814 68.841 1.00 31.26 236 HIS A N 1
ATOM 660 C CA . HIS A 1 95 ? 19.567 35.150 67.600 1.00 40.00 236 HIS A CA 1
ATOM 661 C C . HIS A 1 95 ? 18.703 36.045 66.706 1.00 37.31 236 HIS A C 1
ATOM 662 O O . HIS A 1 95 ? 18.540 35.741 65.527 1.00 38.92 236 HIS A O 1
ATOM 669 N N . SER A 1 96 ? 18.126 37.122 67.231 1.00 34.63 237 SER A N 1
ATOM 670 C CA . SER A 1 96 ? 17.409 38.073 66.396 1.00 33.57 237 SER A CA 1
ATOM 671 C C . SER A 1 96 ? 18.223 39.330 66.166 1.00 41.79 237 SER A C 1
ATOM 672 O O . SER A 1 96 ? 17.740 40.251 65.513 1.00 38.41 237 SER A O 1
ATOM 676 N N . ASN A 1 97 ? 19.434 39.396 66.720 1.00 39.48 238 ASN A N 1
ATOM 677 C CA . ASN A 1 97 ? 20.257 40.600 66.694 1.00 51.02 238 ASN A CA 1
ATOM 678 C C . ASN A 1 97 ? 19.508 41.814 67.227 1.00 44.15 238 ASN A C 1
ATOM 679 O O . ASN A 1 97 ? 19.616 42.915 66.683 1.00 45.12 238 ASN A O 1
ATOM 684 N N . LYS A 1 98 ? 18.707 41.621 68.272 1.00 37.62 239 LYS A N 1
ATOM 685 C CA . LYS A 1 98 ? 17.927 42.734 68.801 1.00 36.75 239 LYS A CA 1
ATOM 686 C C . LYS A 1 98 ? 18.540 43.211 70.101 1.00 41.66 239 LYS A C 1
ATOM 687 O O . LYS A 1 98 ? 19.043 42.399 70.881 1.00 35.75 239 LYS A O 1
ATOM 694 N N . ILE A 1 99 ? 18.510 44.522 70.331 1.00 33.11 240 ILE A N 1
ATOM 695 C CA . ILE A 1 99 ? 18.942 45.086 71.612 1.00 36.56 240 ILE A CA 1
ATOM 696 C C . ILE A 1 99 ? 17.966 46.189 72.000 1.00 43.91 240 ILE A C 1
ATOM 697 O O . ILE A 1 99 ? 17.461 46.914 71.139 1.00 44.04 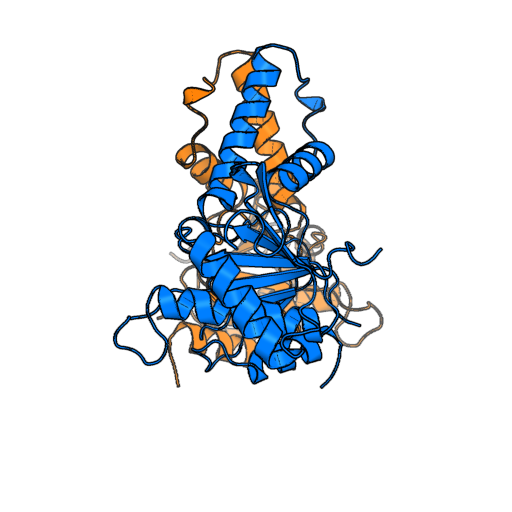240 ILE A O 1
ATOM 702 N N . PHE A 1 100 ? 17.664 46.286 73.293 1.00 35.83 241 PHE A N 1
ATOM 703 C CA . PHE A 1 100 ? 16.699 47.244 73.816 1.00 39.59 241 PHE A CA 1
ATOM 704 C C . PHE A 1 100 ? 17.341 47.951 74.989 1.00 39.98 241 PHE A C 1
ATOM 705 O O . PHE A 1 100 ? 17.887 47.291 75.878 1.00 34.09 241 PHE A O 1
ATOM 713 N N . TYR A 1 101 ? 17.245 49.276 75.020 1.00 36.96 242 TYR A N 1
ATOM 714 C CA . TYR A 1 101 ? 17.875 50.071 76.070 1.00 41.00 242 TYR A CA 1
ATOM 715 C C . TYR A 1 101 ? 16.819 50.608 77.029 1.00 44.45 242 TYR A C 1
ATOM 716 O O . TYR A 1 101 ? 15.847 51.238 76.594 1.00 42.02 242 TYR A O 1
ATOM 725 N N . ASN A 1 102 ? 17.023 50.372 78.327 1.00 37.87 243 ASN A N 1
ATOM 726 C CA . ASN A 1 102 ? 16.217 50.993 79.385 1.00 43.79 243 ASN A CA 1
ATOM 727 C C . ASN A 1 102 ? 14.753 50.716 79.065 1.00 43.25 243 ASN A C 1
ATOM 728 O O . ASN A 1 102 ? 14.421 49.577 78.709 1.00 38.05 243 ASN A O 1
ATOM 733 N N . LEU A 1 103 ? 13.873 51.709 79.143 1.00 44.73 244 LEU A N 1
ATOM 734 C CA . LEU A 1 103 ? 12.482 51.567 78.742 1.00 49.44 244 LEU A CA 1
ATOM 735 C C . LEU A 1 103 ? 12.175 52.284 77.429 1.00 51.69 244 LEU A C 1
ATOM 736 O O . LEU A 1 103 ? 11.021 52.635 77.181 1.00 51.63 244 LEU A O 1
ATOM 741 N N . ASP A 1 104 ? 13.189 52.518 76.591 1.00 46.96 245 ASP A N 1
ATOM 742 C CA . ASP A 1 104 ? 12.990 53.164 75.290 1.00 49.12 245 ASP A CA 1
ATOM 743 C C . ASP A 1 104 ? 11.977 52.395 74.451 1.00 64.28 245 ASP A C 1
ATOM 744 O O . ASP A 1 104 ? 12.139 51.192 74.220 1.00 54.40 245 ASP A O 1
ATOM 749 N N . GLY A 1 105 ? 10.921 53.084 74.007 1.00 61.15 246 GLY A N 1
ATOM 750 C CA . GLY A 1 105 ? 9.881 52.455 73.224 1.00 63.65 246 GLY A CA 1
ATOM 751 C C . GLY A 1 105 ? 8.728 51.923 74.043 1.00 74.74 246 GLY A C 1
ATOM 752 O O . GLY A 1 105 ? 7.679 51.598 73.473 1.00 80.98 246 GLY A O 1
ATOM 753 N N . ILE A 1 106 ? 8.893 51.819 75.359 1.00 74.84 247 ILE A N 1
ATOM 754 C CA . ILE A 1 106 ? 7.824 51.431 76.278 1.00 89.68 247 ILE A CA 1
ATOM 755 C C . ILE A 1 106 ? 7.300 52.652 77.024 1.00 113.12 247 ILE A C 1
ATOM 756 O O . ILE A 1 106 ? 6.115 52.982 76.945 1.00 112.47 247 ILE A O 1
ATOM 761 N N . GLU A 1 107 ? 8.187 53.364 77.720 1.00 133.53 248 GLU A N 1
ATOM 762 C CA . GLU A 1 107 ? 7.842 54.537 78.518 1.00 141.37 248 GLU A CA 1
ATOM 763 C C . GLU A 1 107 ? 8.755 55.703 78.151 1.00 132.44 248 GLU A C 1
ATOM 764 O O . GLU A 1 107 ? 9.980 55.571 78.152 1.00 123.70 248 GLU A O 1
ATOM 770 N N . GLU A 1 121 ? 28.033 59.506 78.253 1.00 96.93 262 GLU A N 1
ATOM 771 C CA . GLU A 1 121 ? 28.232 60.122 79.555 1.00 112.47 262 GLU A CA 1
ATOM 772 C C . GLU A 1 121 ? 27.304 59.477 80.573 1.00 115.32 262 GLU A C 1
ATOM 773 O O . GLU A 1 121 ? 27.591 58.402 81.107 1.00 102.85 262 GLU A O 1
ATOM 779 N N . LYS A 1 122 ? 26.170 60.135 80.818 1.00 130.19 263 LYS A N 1
ATOM 780 C CA . LYS A 1 122 ? 25.077 59.548 81.580 1.00 132.17 263 LYS A CA 1
ATOM 781 C C . LYS A 1 122 ? 24.296 58.540 80.745 1.00 135.87 263 LYS A C 1
ATOM 782 O O . LYS A 1 122 ? 23.180 58.154 81.112 1.00 137.89 263 LYS A O 1
ATOM 788 N N . ASP A 1 123 ? 24.890 58.131 79.622 1.00 131.47 264 ASP A N 1
ATOM 789 C CA . ASP A 1 123 ? 24.336 57.157 78.696 1.00 123.86 264 ASP A CA 1
ATOM 790 C C . ASP A 1 123 ? 25.162 55.880 78.649 1.00 106.59 264 ASP A C 1
ATOM 791 O O . ASP A 1 123 ? 24.884 55.007 77.819 1.00 104.49 264 ASP A O 1
ATOM 796 N N . LYS A 1 124 ? 26.190 55.769 79.488 1.00 88.40 265 LYS A N 1
ATOM 797 C CA . LYS A 1 124 ? 26.972 54.547 79.560 1.00 81.33 265 LYS A CA 1
ATOM 798 C C . LYS A 1 124 ? 26.116 53.428 80.146 1.00 65.72 265 LYS A C 1
ATOM 799 O O . LYS A 1 124 ? 25.371 53.630 81.109 1.00 58.26 265 LYS A O 1
ATOM 805 N N . ILE A 1 125 ? 26.201 52.251 79.543 1.00 58.35 266 ILE A N 1
ATOM 806 C CA . ILE A 1 125 ? 25.409 51.105 79.982 1.00 50.89 266 ILE A CA 1
ATOM 807 C C . ILE A 1 125 ? 26.068 50.479 81.202 1.00 50.57 266 ILE A C 1
ATOM 808 O O . ILE A 1 125 ? 27.251 50.124 81.164 1.00 51.24 266 ILE A O 1
ATOM 813 N N . ALA A 1 126 ? 25.313 50.349 82.295 1.00 48.49 267 ALA A N 1
ATOM 814 C CA . ALA A 1 126 ? 25.884 49.709 83.476 1.00 47.83 267 ALA A CA 1
ATOM 815 C C . ALA A 1 126 ? 25.888 48.190 83.345 1.00 46.16 267 ALA A C 1
ATOM 816 O O . ALA A 1 126 ? 26.827 47.539 83.809 1.00 39.91 267 ALA A O 1
ATOM 818 N N . ILE A 1 127 ? 24.907 47.610 82.658 1.00 36.14 268 ILE A N 1
ATOM 819 C CA . ILE A 1 127 ? 24.876 46.164 82.466 1.00 37.05 268 ILE A CA 1
ATOM 820 C C . ILE A 1 127 ? 24.188 45.841 81.143 1.00 33.88 268 ILE A C 1
ATOM 821 O O . ILE A 1 127 ? 23.174 46.440 80.780 1.00 37.95 268 ILE A O 1
ATOM 826 N N . GLU A 1 128 ? 24.760 44.890 80.427 1.00 34.40 269 GLU A N 1
ATOM 827 C CA . GLU A 1 128 ? 24.159 44.289 79.246 1.00 35.20 269 GLU A CA 1
ATOM 828 C C . GLU A 1 128 ? 23.754 42.850 79.568 1.00 32.51 269 GLU A C 1
ATOM 829 O O . GLU A 1 128 ? 24.592 42.037 79.981 1.00 34.95 269 GLU A O 1
ATOM 835 N N . ILE A 1 129 ? 22.488 42.541 79.342 1.00 30.41 270 ILE A N 1
ATOM 836 C CA . ILE A 1 129 ? 21.856 41.268 79.683 1.00 28.79 270 ILE A CA 1
ATOM 837 C C . ILE A 1 129 ? 21.483 40.558 78.382 1.00 34.10 270 ILE A C 1
ATOM 838 O O . ILE A 1 129 ? 20.643 41.054 77.635 1.00 36.10 270 ILE A O 1
ATOM 843 N N . SER A 1 130 ? 22.055 39.386 78.121 1.00 27.79 271 SER A N 1
ATOM 844 C CA . SER A 1 130 ? 21.704 38.611 76.932 1.00 27.75 271 SER A CA 1
ATOM 845 C C . SER A 1 130 ? 20.740 37.497 77.317 1.00 32.72 271 SER A C 1
ATOM 846 O O . SER A 1 130 ? 20.933 36.840 78.342 1.00 33.39 271 SER A O 1
ATOM 849 N N . LEU A 1 131 ? 19.708 37.280 76.497 1.00 31.88 272 LEU A N 1
ATOM 850 C CA . LEU A 1 131 ? 18.697 36.256 76.757 1.00 26.55 272 LEU A CA 1
ATOM 851 C C . LEU A 1 131 ? 18.917 35.077 75.817 1.00 32.85 272 LEU A C 1
ATOM 852 O O . LEU A 1 131 ? 18.906 35.253 74.599 1.00 30.88 272 LEU A O 1
ATOM 857 N N . LEU A 1 132 ? 19.094 33.886 76.383 1.00 27.17 273 LEU A N 1
ATOM 858 C CA . LEU A 1 132 ? 19.433 32.663 75.668 1.00 29.33 273 LEU A CA 1
ATOM 859 C C . LEU A 1 132 ? 18.410 31.563 75.920 1.00 33.53 273 LEU A C 1
ATOM 860 O O . LEU A 1 132 ? 17.745 31.530 76.950 1.00 28.45 273 LEU A O 1
ATOM 865 N N . SER A 1 133 ? 18.311 30.630 74.981 1.00 27.75 274 SER A N 1
ATOM 866 C CA . SER A 1 133 ? 17.460 29.467 75.153 1.00 28.09 274 SER A CA 1
ATOM 867 C C . SER A 1 133 ? 18.074 28.283 74.404 1.00 27.72 274 SER A C 1
ATOM 868 O O . SER A 1 133 ? 19.143 28.391 73.798 1.00 27.34 274 SER A O 1
ATOM 871 N N . ASN A 1 134 ? 17.389 27.137 74.462 1.00 26.17 275 ASN A N 1
ATOM 872 C CA . ASN A 1 134 ? 17.967 25.901 73.927 1.00 28.50 275 ASN A CA 1
ATOM 873 C C . ASN A 1 134 ? 18.355 26.031 72.450 1.00 24.54 275 ASN A C 1
ATOM 874 O O . ASN A 1 134 ? 19.396 25.512 72.025 1.00 26.10 275 ASN A O 1
ATOM 879 N N . ARG A 1 135 ? 17.539 26.723 71.653 1.00 26.92 276 ARG A N 1
ATOM 880 C CA . ARG A 1 135 ? 17.874 26.887 70.238 1.00 31.77 276 ARG A CA 1
ATOM 881 C C . ARG A 1 135 ? 19.220 27.575 70.045 1.00 32.00 276 ARG A C 1
ATOM 882 O O . ARG A 1 135 ? 19.823 27.457 68.972 1.00 29.60 276 ARG A O 1
ATOM 890 N N . ASP A 1 136 ? 19.696 28.316 71.043 1.00 30.36 277 ASP A N 1
ATOM 891 C CA . ASP A 1 136 ? 20.983 28.988 70.920 1.00 30.72 277 ASP A CA 1
ATOM 892 C C . ASP A 1 136 ? 22.162 28.056 71.181 1.00 28.04 277 ASP A C 1
ATOM 893 O O . ASP A 1 136 ? 23.312 28.488 71.076 1.00 29.70 277 ASP A O 1
ATOM 898 N N . GLY A 1 137 ? 21.920 26.797 71.528 1.00 26.87 278 GLY A N 1
ATOM 899 C CA . GLY A 1 137 ? 23.031 25.912 71.831 1.00 23.40 278 GLY A CA 1
ATOM 900 C C . GLY A 1 137 ? 23.377 24.937 70.722 1.00 29.12 278 GLY A C 1
ATOM 901 O O . GLY A 1 137 ? 23.903 25.343 69.684 1.00 29.06 278 GLY A O 1
ATOM 902 N N . ARG A 1 138 ? 23.085 23.649 70.921 1.00 27.55 279 ARG A N 1
ATOM 903 C CA . ARG A 1 138 ? 23.506 22.648 69.945 1.00 29.90 279 ARG A CA 1
ATOM 904 C C . ARG A 1 138 ? 22.881 22.913 68.583 1.00 25.72 279 ARG A C 1
ATOM 905 O O . ARG A 1 138 ? 23.526 22.711 67.552 1.00 27.76 279 ARG A O 1
ATOM 913 N N . GLU A 1 139 ? 21.619 23.351 68.564 1.00 27.71 280 GLU A N 1
ATOM 914 C CA . GLU A 1 139 ? 20.951 23.607 67.291 1.00 34.82 280 GLU A CA 1
ATOM 915 C C . GLU A 1 139 ? 21.692 24.671 66.490 1.00 31.38 280 GLU A C 1
ATOM 916 O O . GLU A 1 139 ? 21.831 24.562 65.264 1.00 30.79 280 GLU A O 1
ATOM 922 N N . THR A 1 140 ? 22.240 25.673 67.179 1.00 30.41 281 THR A N 1
ATOM 923 C CA . THR A 1 140 ? 22.999 26.734 66.514 1.00 28.48 281 THR A CA 1
ATOM 924 C C . THR A 1 140 ? 24.345 26.232 66.010 1.00 32.10 281 THR A C 1
ATOM 925 O O . THR A 1 140 ? 24.812 26.653 64.942 1.00 28.65 281 THR A O 1
ATOM 929 N N . ILE A 1 141 ? 24.967 25.308 66.736 1.00 28.72 282 ILE A N 1
ATOM 930 C CA . ILE A 1 141 ? 26.197 24.715 66.228 1.00 24.24 282 ILE A CA 1
ATOM 931 C C . ILE A 1 141 ? 25.917 23.871 64.982 1.00 25.77 282 ILE A C 1
ATOM 932 O O . ILE A 1 141 ? 26.675 23.919 64.012 1.00 32.15 282 ILE A O 1
ATOM 937 N N . VAL A 1 142 ? 24.821 23.095 64.983 1.00 29.24 283 VAL A N 1
ATOM 938 C CA . VAL A 1 142 ? 24.490 22.310 63.792 1.00 29.35 283 VAL A CA 1
ATOM 939 C C . VAL A 1 142 ? 24.262 23.234 62.601 1.00 34.40 283 VAL A C 1
ATOM 940 O O . VAL A 1 142 ? 24.772 22.991 61.502 1.00 34.17 283 VAL A O 1
ATOM 944 N N . ASP A 1 143 ? 23.518 24.325 62.812 1.00 32.73 284 ASP A N 1
ATOM 945 C CA . ASP A 1 143 ? 23.328 25.309 61.742 1.00 33.89 284 ASP A CA 1
ATOM 946 C C . ASP A 1 143 ? 24.650 25.880 61.255 1.00 37.16 284 ASP A C 1
ATOM 947 O O . ASP A 1 143 ? 24.804 26.144 60.061 1.00 33.07 284 ASP A O 1
ATOM 952 N N . LEU A 1 144 ? 25.588 26.155 62.170 1.00 29.17 285 LEU A N 1
ATOM 953 C CA . LEU A 1 144 ? 26.900 26.644 61.743 1.00 29.54 285 LEU A CA 1
ATOM 954 C C . LEU A 1 144 ? 27.656 25.601 60.911 1.00 34.57 285 LEU A C 1
ATOM 955 O O . LEU A 1 144 ? 28.313 25.943 59.919 1.00 29.74 285 LEU A O 1
ATOM 960 N N . THR A 1 145 ? 27.614 24.328 61.311 1.00 34.13 286 THR A N 1
ATOM 961 C CA . THR A 1 145 ? 28.301 23.325 60.493 1.00 39.84 286 THR A CA 1
ATOM 962 C C . THR A 1 145 ? 27.683 23.258 59.101 1.00 34.37 286 THR A C 1
ATOM 963 O O . THR A 1 145 ? 28.400 23.105 58.109 1.00 41.29 286 THR A O 1
ATOM 967 N N . LYS A 1 146 ? 26.349 23.400 59.007 1.00 35.65 287 LYS A N 1
ATOM 968 C CA . LYS A 1 146 ? 25.713 23.428 57.687 1.00 35.83 287 LYS A CA 1
ATOM 969 C C . LYS A 1 146 ? 26.164 24.633 56.889 1.00 37.41 287 LYS A C 1
ATOM 970 O O . LYS A 1 146 ? 26.420 24.528 55.685 1.00 40.89 287 LYS A O 1
ATOM 976 N N . THR A 1 147 ? 26.232 25.798 57.538 1.00 35.00 288 THR A N 1
ATOM 977 C CA . THR A 1 147 ? 26.698 26.998 56.860 1.00 33.90 288 THR A CA 1
ATOM 978 C C . THR A 1 147 ? 28.110 26.815 56.291 1.00 40.21 288 THR A C 1
ATOM 979 O O . THR A 1 147 ? 28.389 27.206 55.154 1.00 37.49 288 THR A O 1
ATOM 983 N N . MET A 1 148 ? 29.016 26.224 57.066 1.00 36.62 289 MET A N 1
ATOM 984 C CA . MET A 1 148 ? 30.389 26.064 56.583 1.00 33.96 289 MET A CA 1
ATOM 985 C C . MET A 1 148 ? 30.482 25.023 55.483 1.00 33.55 289 MET A C 1
ATOM 986 O O . MET A 1 148 ? 31.268 25.179 54.540 1.00 35.19 289 MET A O 1
ATOM 991 N N . ALA A 1 149 ? 29.715 23.934 55.607 1.00 37.33 290 ALA A N 1
ATOM 992 C CA . ALA A 1 149 ? 29.661 22.959 54.525 1.00 38.47 290 ALA A CA 1
ATOM 993 C C . ALA A 1 149 ? 29.125 23.588 53.248 1.00 37.20 290 ALA A C 1
ATOM 994 O O . ALA A 1 149 ? 29.635 23.321 52.161 1.00 40.63 290 ALA A O 1
ATOM 996 N N . GLU A 1 150 ? 28.096 24.420 53.354 1.00 31.78 291 GLU A N 1
ATOM 997 C CA . GLU A 1 150 ? 27.564 25.064 52.158 1.00 40.96 291 GLU A CA 1
ATOM 998 C C . GLU A 1 150 ? 28.582 26.025 51.552 1.00 40.87 291 GLU A C 1
ATOM 999 O O . GLU A 1 150 ? 28.737 26.078 50.331 1.00 43.50 291 GLU A O 1
ATOM 1008 N N . LEU A 1 151 ? 29.294 26.783 52.389 1.00 37.72 292 LEU A N 1
ATOM 1009 C CA . LEU A 1 151 ? 30.355 27.657 51.884 1.00 34.94 292 LEU A CA 1
ATOM 1010 C C . LEU A 1 151 ? 31.467 26.864 51.189 1.00 38.69 292 LEU A C 1
ATOM 1011 O O . LEU A 1 151 ? 31.987 27.292 50.153 1.00 45.56 292 LEU A O 1
ATOM 1016 N N . ALA A 1 152 ? 31.856 25.711 51.739 1.00 38.32 293 ALA A N 1
ATOM 1017 C CA . ALA A 1 152 ? 32.845 24.886 51.047 1.00 38.75 293 ALA A CA 1
ATOM 1018 C C . ALA A 1 152 ? 32.288 24.352 49.731 1.00 47.46 293 ALA A C 1
ATOM 1019 O O . ALA A 1 152 ? 32.991 24.331 48.714 1.00 49.84 293 ALA A O 1
ATOM 1021 N N . ALA A 1 153 ? 31.017 23.941 49.725 1.00 40.28 294 ALA A N 1
ATOM 1022 C CA . ALA A 1 153 ? 30.424 23.387 48.517 1.00 50.08 294 ALA A CA 1
ATOM 1023 C C . ALA A 1 153 ? 30.307 24.420 47.400 1.00 59.68 294 ALA A C 1
ATOM 1024 O O . ALA A 1 153 ? 30.301 24.038 46.225 1.00 58.07 294 ALA A O 1
ATOM 1026 N N . VAL A 1 154 ? 30.245 25.714 47.723 1.00 47.94 295 VAL A N 1
ATOM 1027 C CA . VAL A 1 154 ? 30.231 26.744 46.682 1.00 56.50 295 VAL A CA 1
ATOM 1028 C C . VAL A 1 154 ? 31.604 27.389 46.513 1.00 51.43 295 VAL A C 1
ATOM 1029 O O . VAL A 1 154 ? 31.710 28.466 45.924 1.00 53.62 295 VAL A O 1
ATOM 1033 N N . ASN A 1 155 ? 32.647 26.772 47.069 1.00 47.51 296 ASN A N 1
ATOM 1034 C CA . ASN A 1 155 ? 34.047 27.167 46.911 1.00 54.79 296 ASN A CA 1
ATOM 1035 C C . ASN A 1 155 ? 34.344 28.565 47.453 1.00 59.72 296 ASN A C 1
ATOM 1036 O O . ASN A 1 155 ? 35.241 29.254 46.963 1.00 62.80 296 ASN A O 1
ATOM 1041 N N . GLU A 1 156 ? 33.600 29.000 48.469 1.00 51.16 297 GLU A N 1
ATOM 1042 C CA . GLU A 1 156 ? 33.911 30.224 49.196 1.00 52.32 297 GLU A CA 1
ATOM 1043 C C . GLU A 1 156 ? 34.693 29.989 50.486 1.00 55.77 297 GLU A C 1
ATOM 1044 O O . GLU A 1 156 ? 35.097 30.958 51.134 1.00 55.46 297 GLU A O 1
ATOM 1050 N N . LEU A 1 157 ? 34.893 28.739 50.886 1.00 46.66 298 LEU A N 1
ATOM 1051 C CA . LEU A 1 157 ? 35.621 28.414 52.109 1.00 48.55 298 LEU A CA 1
ATOM 1052 C C . LEU A 1 157 ? 36.429 27.156 51.839 1.00 49.43 298 LEU A C 1
ATOM 1053 O O . LEU A 1 157 ? 35.871 26.159 51.371 1.00 45.61 298 LEU A O 1
ATOM 1058 N N . SER A 1 158 ? 37.740 27.216 52.074 1.00 49.33 299 SER A N 1
ATOM 1059 C CA . SER A 1 158 ? 38.567 26.022 51.986 1.00 47.10 299 SER A CA 1
ATOM 1060 C C . SER A 1 158 ? 38.342 25.178 53.225 1.00 46.52 299 SER A C 1
ATOM 1061 O O . SER A 1 158 ? 38.264 25.701 54.337 1.00 38.65 299 SER A O 1
ATOM 1064 N N . VAL A 1 159 ? 38.256 23.862 53.030 1.00 40.23 300 VAL A N 1
ATOM 1065 C CA . VAL A 1 159 ? 38.078 22.951 54.152 1.00 43.49 300 VAL A CA 1
ATOM 1066 C C . VAL A 1 159 ? 39.176 23.157 55.191 1.00 48.65 300 VAL A C 1
ATOM 1067 O O . VAL A 1 159 ? 38.919 23.126 56.404 1.00 42.08 300 VAL A O 1
ATOM 1071 N N . SER A 1 160 ? 40.409 23.392 54.741 1.00 40.22 301 SER A N 1
ATOM 1072 C CA . SER A 1 160 ? 41.522 23.596 55.662 1.00 49.21 301 SER A CA 1
ATOM 1073 C C . SER A 1 160 ? 41.445 24.925 56.409 1.00 47.20 301 SER A C 1
ATOM 1074 O O . SER A 1 160 ? 42.198 25.109 57.365 1.00 47.92 301 SER A O 1
ATOM 1077 N N . ASP A 1 161 ? 40.600 25.865 55.980 1.00 41.48 302 ASP A N 1
ATOM 1078 C CA . ASP A 1 161 ? 40.348 27.087 56.744 1.00 42.25 302 ASP A CA 1
ATOM 1079 C C . ASP A 1 161 ? 39.260 26.923 57.794 1.00 45.58 302 ASP A C 1
ATOM 1080 O O . ASP A 1 161 ? 38.953 27.885 58.511 1.00 46.94 302 ASP A O 1
ATOM 1085 N N . ILE A 1 162 ? 38.645 25.750 57.890 1.00 42.30 303 ILE A N 1
ATOM 1086 C CA . ILE A 1 162 ? 37.732 25.502 59.002 1.00 39.58 303 ILE A CA 1
ATOM 1087 C C . ILE A 1 162 ? 38.601 25.163 60.206 1.00 46.35 303 ILE A C 1
ATOM 1088 O O . ILE A 1 162 ? 39.174 24.072 60.298 1.00 46.10 303 ILE A O 1
ATOM 1093 N N . THR A 1 163 ? 38.750 26.131 61.103 1.00 43.34 304 THR A N 1
ATOM 1094 C CA . THR A 1 163 ? 39.643 26.020 62.240 1.00 45.29 304 THR A CA 1
ATOM 1095 C C . THR A 1 163 ? 38.880 26.279 63.530 1.00 41.93 304 THR A C 1
ATOM 1096 O O . THR A 1 163 ? 37.770 26.816 63.544 1.00 35.92 304 THR A O 1
ATOM 1100 N N . MET A 1 164 ? 39.538 25.950 64.633 1.00 36.81 305 MET A N 1
ATOM 1101 C CA . MET A 1 164 ? 39.003 26.290 65.940 1.00 37.92 305 MET A CA 1
ATOM 1102 C C . MET A 1 164 ? 38.757 27.789 66.075 1.00 35.01 305 MET A C 1
ATOM 1103 O O . MET A 1 164 ? 37.755 28.210 66.670 1.00 34.49 305 MET A O 1
ATOM 1108 N N . ASP A 1 165 ? 39.696 28.610 65.590 1.00 33.08 306 ASP A N 1
ATOM 1109 C CA . ASP A 1 165 ? 39.543 30.059 65.695 1.00 41.16 306 ASP A CA 1
ATOM 1110 C C . ASP A 1 165 ? 38.306 30.534 64.945 1.00 39.01 306 ASP A C 1
ATOM 1111 O O . ASP A 1 165 ? 37.588 31.422 65.415 1.00 38.93 306 ASP A O 1
ATOM 1116 N N . LEU A 1 166 ? 38.044 29.951 63.775 1.00 38.48 307 LEU A N 1
ATOM 1117 C CA . LEU A 1 166 ? 36.892 30.360 62.983 1.00 39.19 307 LEU A CA 1
ATOM 1118 C C . LEU A 1 166 ? 35.588 29.976 63.672 1.00 34.63 307 LEU A C 1
ATOM 1119 O O . LEU A 1 166 ? 34.659 30.790 63.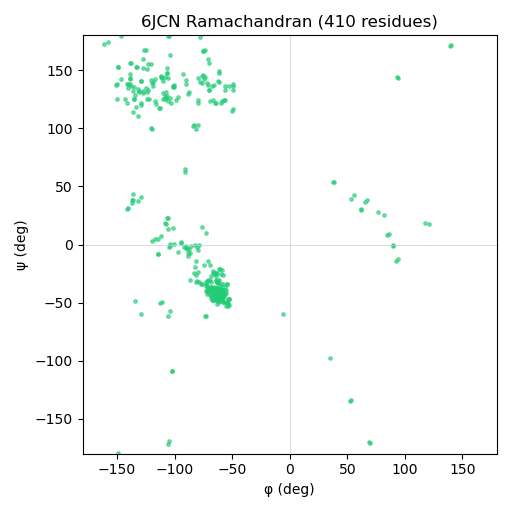777 1.00 36.94 307 LEU A O 1
ATOM 1124 N N . VAL A 1 167 ? 35.494 28.731 64.145 1.00 33.47 308 VAL A N 1
ATOM 1125 C CA . VAL A 1 167 ? 34.283 28.299 64.831 1.00 32.47 308 VAL A CA 1
ATOM 1126 C C . VAL A 1 167 ? 34.078 29.112 66.099 1.00 32.91 308 VAL A C 1
ATOM 1127 O O . VAL A 1 167 ? 32.956 29.548 66.396 1.00 31.84 308 VAL A O 1
ATOM 1131 N N . ASP A 1 168 ? 35.163 29.345 66.848 1.00 34.40 309 ASP A N 1
ATOM 1132 C CA . ASP A 1 168 ? 35.130 30.174 68.052 1.00 35.47 309 ASP A CA 1
ATOM 1133 C C . ASP A 1 168 ? 34.563 31.548 67.753 1.00 34.78 309 ASP A C 1
ATOM 1134 O O . ASP A 1 168 ? 33.642 32.007 68.431 1.00 32.51 309 ASP A O 1
ATOM 1139 N N . SER A 1 169 ? 35.123 32.237 66.748 1.00 33.57 310 SER A N 1
ATOM 1140 C CA . SER A 1 169 ? 34.700 33.614 66.516 1.00 38.82 310 SER A CA 1
ATOM 1141 C C . SER A 1 169 ? 33.266 33.653 65.998 1.00 34.86 310 SER A C 1
ATOM 1142 O O . SER A 1 169 ? 32.475 34.514 66.406 1.00 35.95 310 SER A O 1
ATOM 1145 N N . GLU A 1 170 ? 32.893 32.688 65.156 1.00 29.74 311 GLU A N 1
ATOM 1146 C CA . GLU A 1 170 ? 31.520 32.636 64.669 1.00 36.49 311 GLU A CA 1
ATOM 1147 C C . GLU A 1 170 ? 30.539 32.447 65.818 1.00 36.55 311 GLU A C 1
ATOM 1148 O O . GLU A 1 170 ? 29.550 33.177 65.920 1.00 34.16 311 GLU A O 1
ATOM 1154 N N . LEU A 1 171 ? 30.795 31.476 66.700 1.00 35.38 312 LEU A N 1
ATOM 1155 C CA . LEU A 1 171 ? 29.866 31.244 67.804 1.00 36.36 312 LEU A CA 1
ATOM 1156 C C . LEU A 1 171 ? 29.884 32.389 68.810 1.00 37.32 312 LEU A C 1
ATOM 1157 O O . LEU A 1 171 ? 28.874 32.652 69.474 1.00 35.59 312 LEU A O 1
ATOM 1162 N N . LYS A 1 172 ? 31.022 33.057 68.963 1.00 35.79 313 LYS A N 1
ATOM 1163 C CA . LYS A 1 172 ? 31.071 34.218 69.838 1.00 39.31 313 LYS A CA 1
ATOM 1164 C C . LYS A 1 172 ? 30.169 35.316 69.303 1.00 40.00 313 LYS A C 1
ATOM 1165 O O . LYS A 1 172 ? 29.465 35.974 70.072 1.00 40.15 313 LYS A O 1
ATOM 1171 N N . GLN A 1 173 ? 30.150 35.500 67.981 1.00 37.98 314 GLN A N 1
ATOM 1172 C CA . GLN A 1 173 ? 29.261 36.496 67.385 1.00 49.71 314 GLN A CA 1
ATOM 1173 C C . GLN A 1 173 ? 27.798 36.044 67.414 1.00 39.67 314 GLN A C 1
ATOM 1174 O O . GLN A 1 173 ? 26.904 36.858 67.658 1.00 37.53 314 GLN A O 1
ATOM 1180 N N . LEU A 1 174 ? 27.529 34.760 67.148 1.00 34.83 315 LEU A N 1
ATOM 1181 C CA . LEU A 1 174 ? 26.147 34.283 67.081 1.00 38.54 315 LEU A CA 1
ATOM 1182 C C . LEU A 1 174 ? 25.509 34.227 68.460 1.00 44.24 315 LEU A C 1
ATOM 1183 O O . LEU A 1 174 ? 24.326 34.550 68.616 1.00 37.17 315 LEU A O 1
ATOM 1188 N N . VAL A 1 175 ? 26.265 33.793 69.466 1.00 36.22 316 VAL A N 1
ATOM 1189 C CA . VAL A 1 175 ? 25.725 33.486 70.785 1.00 32.88 316 VAL A CA 1
ATOM 1190 C C . VAL A 1 175 ? 26.236 34.468 71.839 1.00 39.26 316 VAL A C 1
ATOM 1191 O O . VAL A 1 175 ? 25.448 35.051 72.576 1.00 39.29 316 VAL A O 1
ATOM 1195 N N . GLY A 1 176 ? 27.550 34.680 71.907 1.00 37.18 317 GLY A N 1
ATOM 1196 C CA . GLY A 1 176 ? 28.123 35.564 72.899 1.00 35.61 317 GLY A CA 1
ATOM 1197 C C . GLY A 1 176 ? 29.402 34.995 73.487 1.00 41.79 317 GLY A C 1
ATOM 1198 O O . GLY A 1 176 ? 29.755 33.838 73.240 1.00 39.22 317 GLY A O 1
ATOM 1199 N N . PRO A 1 177 ? 30.126 35.792 74.269 1.00 39.90 318 PRO A N 1
ATOM 1200 C CA . PRO A 1 177 ? 31.382 35.305 74.860 1.00 43.91 318 PRO A CA 1
ATOM 1201 C C . PRO A 1 177 ? 31.119 34.347 76.013 1.00 41.73 318 PRO A C 1
ATOM 1202 O O . PRO A 1 177 ? 30.013 34.236 76.534 1.00 36.50 318 PRO A O 1
ATOM 1206 N N . GLU A 1 178 ? 32.179 33.665 76.405 1.00 37.09 319 GLU A N 1
ATOM 1207 C CA . GLU A 1 178 ? 32.121 32.666 77.461 1.00 32.55 319 GLU A CA 1
ATOM 1208 C C . GLU A 1 178 ? 31.904 33.318 78.824 1.00 35.85 319 GLU A C 1
ATOM 1209 O O . GLU A 1 178 ? 32.616 34.270 79.166 1.00 37.99 319 GLU A O 1
ATOM 1215 N N . PRO A 1 179 ? 30.977 32.820 79.637 1.00 34.65 320 PRO A N 1
ATOM 1216 C CA . PRO A 1 179 ? 30.854 33.313 81.015 1.00 28.39 320 PRO A CA 1
ATOM 1217 C C . PRO A 1 179 ? 31.953 32.775 81.923 1.00 33.82 320 PRO A C 1
ATOM 1218 O O . PRO A 1 179 ? 32.417 31.643 81.785 1.00 34.28 320 PRO A O 1
ATOM 1222 N N . ASP A 1 180 ? 32.376 33.605 82.872 1.00 35.61 321 ASP A N 1
ATOM 1223 C CA . ASP A 1 180 ? 33.352 33.135 83.860 1.00 34.19 321 ASP A CA 1
ATOM 1224 C C . ASP A 1 180 ? 32.722 32.241 84.919 1.00 33.27 321 ASP A C 1
ATOM 1225 O O . ASP A 1 180 ? 33.372 31.312 85.410 1.00 31.57 321 ASP A O 1
ATOM 1230 N N . LEU A 1 181 ? 31.476 32.519 85.290 1.00 31.02 322 LEU A N 1
ATOM 1231 C CA . LEU A 1 181 ? 30.788 31.811 86.360 1.00 31.99 322 LEU A CA 1
ATOM 1232 C C . LEU A 1 181 ? 29.353 31.620 85.930 1.00 31.19 322 LEU A C 1
ATOM 1233 O O . LEU A 1 181 ? 28.743 32.533 85.366 1.00 32.11 322 LEU A O 1
ATOM 1238 N N . LEU A 1 182 ? 28.819 30.438 86.190 1.00 26.07 323 LEU A N 1
ATOM 1239 C CA . LEU A 1 182 ? 27.432 30.140 85.885 1.00 25.22 323 LEU A CA 1
ATOM 1240 C C . LEU A 1 182 ? 26.745 29.681 87.163 1.00 31.57 323 LEU A C 1
ATOM 1241 O O . LEU A 1 182 ? 27.208 28.743 87.811 1.00 34.21 323 LEU A O 1
ATOM 1246 N N . LEU A 1 183 ? 25.642 30.341 87.509 1.00 27.45 324 LEU A N 1
ATOM 1247 C CA . LEU A 1 183 ? 24.862 30.046 88.700 1.00 32.36 324 LEU A CA 1
ATOM 1248 C C . LEU A 1 183 ? 23.636 29.225 88.330 1.00 37.95 324 LEU A C 1
ATOM 1249 O O . LEU A 1 183 ? 22.905 29.556 87.386 1.00 30.89 324 LEU A O 1
ATOM 1254 N N . TYR A 1 184 ? 23.377 28.193 89.118 1.00 31.85 325 TYR A N 1
ATOM 1255 C CA . TYR A 1 184 ? 22.197 27.364 88.943 1.00 34.24 325 TYR A CA 1
ATOM 1256 C C . TYR A 1 184 ? 21.494 27.293 90.292 1.00 39.18 325 TYR A C 1
ATOM 1257 O O . TYR A 1 184 ? 22.144 27.045 91.312 1.00 31.92 325 TYR A O 1
ATOM 1266 N N . PHE A 1 185 ? 20.181 27.543 90.304 1.00 31.76 326 PHE A N 1
ATOM 1267 C CA . PHE A 1 185 ? 19.431 27.678 91.552 1.00 38.55 326 PHE A CA 1
ATOM 1268 C C . PHE A 1 185 ? 18.517 26.488 91.831 1.00 37.43 326 PHE A C 1
ATOM 1269 O O . PHE A 1 185 ? 17.602 26.594 92.656 1.00 42.26 326 PHE A O 1
ATOM 1277 N N . GLY A 1 186 ? 18.747 25.355 91.175 1.00 34.03 327 GLY A N 1
ATOM 1278 C CA . GLY A 1 186 ? 18.024 24.142 91.502 1.00 31.43 327 GLY A CA 1
ATOM 1279 C C . GLY A 1 186 ? 18.891 23.168 92.282 1.00 34.14 327 GLY A C 1
ATOM 1280 O O . GLY A 1 186 ? 20.057 23.442 92.574 1.00 35.90 327 GLY A O 1
ATOM 1281 N N . PRO A 1 187 ? 18.331 22.013 92.654 1.00 36.88 328 PRO A N 1
ATOM 1282 C CA . PRO A 1 187 ? 19.022 21.137 93.611 1.00 40.74 328 PRO A CA 1
ATOM 1283 C C . PRO A 1 187 ? 20.083 20.270 92.992 1.00 41.21 328 PRO A C 1
ATOM 1284 O O . PRO A 1 187 ? 20.860 19.674 93.737 1.00 47.55 328 PRO A O 1
ATOM 1288 N N . SER A 1 188 ? 20.114 20.135 91.670 1.00 40.19 329 SER A N 1
ATOM 1289 C CA . SER A 1 188 ? 21.080 19.264 91.010 1.00 46.40 329 SER A CA 1
ATOM 1290 C C . SER A 1 188 ? 21.390 19.823 89.632 1.00 42.49 329 SER A C 1
ATOM 1291 O O . SER A 1 188 ? 20.471 19.996 88.817 1.00 39.20 329 SER A O 1
ATOM 1294 N N . LEU A 1 189 ? 22.678 20.046 89.357 1.00 34.62 330 LEU A N 1
ATOM 1295 C CA . LEU A 1 189 ? 23.063 20.845 88.204 1.00 34.71 330 LEU A CA 1
ATOM 1296 C C . LEU A 1 189 ? 22.530 20.214 86.934 1.00 44.02 330 LEU A C 1
ATOM 1297 O O . LEU A 1 189 ? 22.858 19.065 86.609 1.00 33.58 330 LEU A O 1
ATOM 1302 N N . ASP A 1 190 ? 21.725 20.971 86.204 1.00 40.76 331 ASP A N 1
ATOM 1303 C CA . ASP A 1 190 ? 21.145 20.483 84.960 1.00 45.30 331 ASP A CA 1
ATOM 1304 C C . ASP A 1 190 ? 21.381 21.582 83.936 1.00 39.78 331 ASP A C 1
ATOM 1305 O O . ASP A 1 190 ? 20.774 22.653 84.030 1.00 38.27 331 ASP A O 1
ATOM 1310 N N . LEU A 1 191 ? 22.263 21.322 82.964 1.00 40.96 332 LEU A N 1
ATOM 1311 C CA . LEU A 1 191 ? 22.600 22.370 82.005 1.00 38.58 332 LEU A CA 1
ATOM 1312 C C . LEU A 1 191 ? 21.428 22.703 81.098 1.00 36.35 332 LEU A C 1
ATOM 1313 O O . LEU A 1 191 ? 21.341 23.834 80.608 1.00 36.69 332 LEU A O 1
ATOM 1318 N N . GLN A 1 192 ? 20.533 21.733 80.885 1.00 31.12 333 GLN A N 1
ATOM 1319 C CA . GLN A 1 192 ? 19.308 21.835 80.085 1.00 33.26 333 GLN A CA 1
ATOM 1320 C C . GLN A 1 192 ? 19.487 22.700 78.842 1.00 34.28 333 GLN A C 1
ATOM 1321 O O . GLN A 1 192 ? 18.714 23.619 78.573 1.00 29.00 333 GLN A O 1
ATOM 1327 N N . GLY A 1 193 ? 20.501 22.352 78.055 1.00 33.57 334 GLY A N 1
ATOM 1328 C CA . GLY A 1 193 ? 20.715 22.936 76.750 1.00 29.99 334 GLY A CA 1
ATOM 1329 C C . GLY A 1 193 ? 21.584 24.179 76.725 1.00 28.61 334 GLY A C 1
ATOM 1330 O O . GLY A 1 193 ? 21.809 24.716 75.627 1.00 30.31 334 GLY A O 1
ATOM 1331 N N . PHE A 1 194 ? 22.075 24.650 77.874 1.00 26.25 335 PHE A N 1
ATOM 1332 C CA . PHE A 1 194 ? 22.906 25.861 77.898 1.00 30.18 335 PHE A CA 1
ATOM 1333 C C . PHE A 1 194 ? 24.018 25.756 76.849 1.00 31.37 335 PHE A C 1
ATOM 1334 O O . PHE A 1 194 ? 24.667 24.707 76.753 1.00 35.60 335 PHE A O 1
ATOM 1342 N N . PRO A 1 195 ? 24.247 26.798 76.043 1.00 32.41 336 PRO A N 1
ATOM 1343 C CA . PRO A 1 195 ? 25.185 26.694 74.900 1.00 36.76 336 PRO A CA 1
ATOM 1344 C C . PRO A 1 195 ? 26.520 26.099 75.310 1.00 31.98 336 PRO A C 1
ATOM 1345 O O . PRO A 1 195 ? 27.258 26.672 76.119 1.00 31.09 336 PRO A O 1
ATOM 1349 N N . PRO A 1 196 ? 26.860 24.932 74.768 1.00 34.60 337 PRO A N 1
ATOM 1350 C CA . PRO A 1 196 ? 27.979 24.153 75.310 1.00 33.87 337 PRO A CA 1
ATOM 1351 C C . PRO A 1 196 ? 29.357 24.500 74.755 1.00 36.56 337 PRO A C 1
ATOM 1352 O O . PRO A 1 196 ? 30.357 23.969 75.259 1.00 32.06 337 PRO A O 1
ATOM 1356 N N . TRP A 1 197 ? 29.459 25.346 73.735 1.00 35.22 338 TRP A N 1
ATOM 1357 C CA . TRP A 1 197 ? 30.772 25.631 73.175 1.00 33.33 338 TRP A CA 1
ATOM 1358 C C . TRP A 1 197 ? 31.606 26.513 74.108 1.00 30.44 338 TRP A C 1
ATOM 1359 O O . TRP A 1 197 ? 32.693 26.127 74.545 1.00 39.56 338 TRP A O 1
ATOM 1370 N N . HIS A 1 198 ? 31.136 27.717 74.393 1.00 35.06 339 HIS A N 1
ATOM 1371 C CA . HIS A 1 198 ? 31.953 28.639 75.181 1.00 52.19 339 HIS A CA 1
ATOM 1372 C C . HIS A 1 198 ? 31.646 28.465 76.676 1.00 51.42 339 HIS A C 1
ATOM 1373 O O . HIS A 1 198 ? 31.182 29.367 77.363 1.00 42.75 339 HIS A O 1
ATOM 1380 N N . ILE A 1 199 ? 31.925 27.256 77.169 1.00 49.91 340 ILE A N 1
ATOM 1381 C CA . ILE A 1 199 ? 31.984 26.977 78.600 1.00 50.36 340 ILE A CA 1
ATOM 1382 C C . ILE A 1 199 ? 33.220 26.122 78.857 1.00 50.40 340 ILE A C 1
ATOM 1383 O O . ILE A 1 199 ? 33.165 25.115 79.576 1.00 44.84 340 ILE A O 1
ATOM 1388 N N . ARG A 1 200 ? 34.331 26.496 78.216 1.00 48.44 341 ARG A N 1
ATOM 1389 C CA . ARG A 1 200 ? 35.576 25.752 78.366 1.00 46.92 341 ARG A CA 1
ATOM 1390 C C . ARG A 1 200 ? 36.066 25.792 79.804 1.00 40.53 341 ARG A C 1
ATOM 1391 O O . ARG A 1 200 ? 36.446 24.765 80.374 1.00 47.09 341 ARG A O 1
ATOM 1399 N N . LEU A 1 201 ? 36.141 27.001 80.368 1.00 35.79 342 LEU A N 1
ATOM 1400 C CA . LEU A 1 201 ? 36.686 27.256 81.689 1.00 45.14 342 LEU A CA 1
ATOM 1401 C C . LEU A 1 201 ? 35.654 27.817 82.656 1.00 33.47 342 LEU A C 1
ATOM 1402 O O . LEU A 1 201 ? 36.010 28.148 83.792 1.00 37.68 342 LEU A O 1
ATOM 1407 N N . THR A 1 202 ? 34.391 27.923 82.244 1.00 32.91 343 THR A N 1
ATOM 1408 C CA . THR A 1 202 ? 33.344 28.428 83.132 1.00 31.06 343 THR A CA 1
ATOM 1409 C C . THR A 1 202 ? 33.302 27.598 84.397 1.00 36.01 343 THR A C 1
ATOM 1410 O O . THR A 1 202 ? 33.343 26.369 84.324 1.00 29.77 343 THR A O 1
ATOM 1414 N N . GLU A 1 203 ? 33.254 28.262 85.560 1.00 31.46 344 GLU A N 1
ATOM 1415 C CA . GLU A 1 203 ? 33.009 27.581 86.823 1.00 30.29 344 GLU A CA 1
ATOM 1416 C C . GLU A 1 203 ? 31.511 27.549 87.077 1.00 35.65 344 GLU A C 1
ATOM 1417 O O . GLU A 1 203 ? 30.800 28.489 86.725 1.00 33.82 344 GLU A O 1
ATOM 1427 N N . PHE A 1 204 ? 31.021 26.435 87.620 1.00 32.09 345 PHE A N 1
ATOM 1428 C CA . PHE A 1 204 ? 29.602 26.271 87.907 1.00 30.21 345 PHE A CA 1
ATOM 1429 C C . PHE A 1 204 ? 29.351 26.325 89.409 1.00 35.60 345 PHE A C 1
ATOM 1430 O O . PHE A 1 204 ? 30.154 25.836 90.203 1.00 34.71 345 PHE A O 1
ATOM 1438 N N . TYR A 1 205 ? 28.224 26.905 89.799 1.00 32.72 346 TYR A N 1
ATOM 1439 C CA . TYR A 1 205 ? 27.891 26.931 91.219 1.00 31.03 346 TYR A CA 1
ATOM 1440 C C . TYR A 1 205 ? 26.429 26.569 91.414 1.00 31.52 346 TYR A C 1
ATOM 1441 O O . TYR A 1 205 ? 25.552 27.019 90.666 1.00 32.80 346 TYR A O 1
ATOM 1450 N N . TRP A 1 206 ? 26.186 25.715 92.398 1.00 30.32 347 TRP A N 1
ATOM 1451 C CA . TRP A 1 206 ? 24.838 25.456 92.887 1.00 37.10 347 TRP A CA 1
ATOM 1452 C C . TRP A 1 206 ? 24.960 24.817 94.259 1.00 32.46 347 TRP A C 1
ATOM 1453 O O . TRP A 1 206 ? 26.055 24.481 94.712 1.00 40.66 347 TRP A O 1
ATOM 1473 N N . GLU A 1 207 ? 23.814 24.653 94.916 1.00 35.65 348 GLU A N 1
ATOM 1474 C CA . GLU A 1 207 ? 23.765 24.187 96.293 1.00 34.99 348 GLU A CA 1
ATOM 1475 C C . GLU A 1 207 ? 22.819 23.000 96.366 1.00 42.17 348 GLU A C 1
ATOM 1476 O O . GLU A 1 207 ? 21.702 23.065 95.844 1.00 36.51 348 GLU A O 1
ATOM 1482 N N . LYS A 1 208 ? 23.281 21.931 97.025 1.00 42.78 349 LYS A N 1
ATOM 1483 C CA . LYS A 1 208 ? 22.616 20.630 96.982 1.00 59.75 349 LYS A CA 1
ATOM 1484 C C . LYS A 1 208 ? 21.160 20.698 97.430 1.00 54.96 349 LYS A C 1
ATOM 1485 O O . LYS A 1 208 ? 20.303 19.986 96.896 1.00 61.15 349 LYS A O 1
ATOM 1491 N N . ASP A 1 209 ? 20.849 21.530 98.411 1.00 51.57 350 ASP A N 1
ATOM 1492 C CA . ASP A 1 209 ? 19.455 21.562 98.845 1.00 83.51 350 ASP A CA 1
ATOM 1493 C C . ASP A 1 209 ? 18.574 22.425 97.946 1.00 81.58 350 ASP A C 1
ATOM 1494 O O . ASP A 1 209 ? 17.375 22.154 97.812 1.00 86.81 350 ASP A O 1
ATOM 1499 N N . ASN A 1 210 ? 19.157 23.418 97.286 1.00 54.86 351 ASN A N 1
ATOM 1500 C CA . ASN A 1 210 ? 18.419 24.628 96.968 1.00 47.90 351 ASN A CA 1
ATOM 1501 C C . ASN A 1 210 ? 17.421 24.424 95.835 1.00 49.98 351 ASN A C 1
ATOM 1502 O O . ASN A 1 210 ? 17.689 23.711 94.868 1.00 50.06 351 ASN A O 1
ATOM 1507 N N . ASN A 1 211 ? 16.253 25.065 95.955 1.00 39.15 352 ASN A N 1
ATOM 1508 C CA . ASN A 1 211 ? 15.309 25.018 94.846 1.00 49.45 352 ASN A CA 1
ATOM 1509 C C . ASN A 1 211 ? 14.622 26.364 94.630 1.00 46.53 352 ASN A C 1
ATOM 1510 O O . ASN A 1 211 ? 13.477 26.417 94.175 1.00 59.33 352 ASN A O 1
ATOM 1515 N N . GLU A 1 212 ? 15.311 27.462 94.918 1.00 35.78 353 GLU A N 1
ATOM 1516 C CA . GLU A 1 212 ? 14.721 28.775 94.722 1.00 36.54 353 GLU A CA 1
ATOM 1517 C C . GLU A 1 212 ? 15.821 29.760 94.377 1.00 37.79 353 GLU A C 1
ATOM 1518 O O . GLU A 1 212 ? 16.986 29.576 94.742 1.00 35.42 353 GLU A O 1
ATOM 1524 N N . VAL A 1 213 ? 15.436 30.803 93.650 1.00 34.20 354 VAL A N 1
ATOM 1525 C CA . VAL A 1 213 ? 16.346 31.882 93.294 1.00 34.36 354 VAL A CA 1
ATOM 1526 C C . VAL A 1 213 ? 16.363 32.852 94.472 1.00 38.22 354 VAL A C 1
ATOM 1527 O O . VAL A 1 213 ? 15.451 33.667 94.610 1.00 37.85 354 VAL A O 1
ATOM 1531 N N . ILE A 1 214 ? 17.409 32.792 95.304 1.00 34.51 355 ILE A N 1
ATOM 1532 C CA . ILE A 1 214 ? 17.497 33.632 96.491 1.00 33.87 355 ILE A CA 1
ATOM 1533 C C . ILE A 1 214 ? 18.883 34.250 96.549 1.00 31.63 355 ILE A C 1
ATOM 1534 O O . ILE A 1 214 ? 19.867 33.687 96.058 1.00 34.80 355 ILE A O 1
ATOM 1539 N N . TYR A 1 215 ? 18.946 35.410 97.189 1.00 31.39 356 TYR A N 1
ATOM 1540 C CA . TYR A 1 215 ? 20.158 36.215 97.187 1.00 31.31 356 TYR A CA 1
ATOM 1541 C C . TYR A 1 215 ? 21.330 35.500 97.855 1.00 36.28 356 TYR A C 1
ATOM 1542 O O . TYR A 1 215 ? 22.480 35.635 97.412 1.00 34.19 356 TYR A O 1
ATOM 1551 N N . SER A 1 216 ? 21.068 34.759 98.935 1.00 34.09 357 SER A N 1
ATOM 1552 C CA . SER A 1 216 ? 22.165 34.168 99.699 1.00 37.11 357 SER A CA 1
ATOM 1553 C C . SER A 1 216 ? 22.938 33.153 98.856 1.00 33.31 357 SER A C 1
ATOM 1554 O O . SER A 1 216 ? 24.159 33.023 99.007 1.00 36.22 357 SER A O 1
ATOM 1557 N N . VAL A 1 217 ? 22.258 32.469 97.929 1.00 32.05 358 VAL A N 1
ATOM 1558 C CA . VAL A 1 217 ? 22.944 31.542 97.018 1.00 35.20 358 VAL A CA 1
ATOM 1559 C C . VAL A 1 217 ? 23.778 32.302 95.993 1.00 34.97 358 VAL A C 1
ATOM 1560 O O . VAL A 1 217 ? 24.906 31.918 95.682 1.00 33.83 358 VAL A O 1
ATOM 1564 N N . PHE A 1 218 ? 23.232 33.381 95.434 1.00 29.61 359 PHE A N 1
ATOM 1565 C CA . PHE A 1 218 ? 24.013 34.252 94.565 1.00 33.44 359 PHE A CA 1
ATOM 1566 C C . PHE A 1 218 ? 25.294 34.697 95.256 1.00 28.37 359 PHE A C 1
ATOM 1567 O O . PHE A 1 218 ? 26.392 34.660 94.676 1.00 34.67 359 PHE A O 1
ATOM 1575 N N . ILE A 1 219 ? 25.167 35.141 96.505 1.00 28.71 360 ILE A N 1
ATOM 1576 C CA . ILE A 1 219 ? 26.317 35.685 97.218 1.00 33.53 360 ILE A CA 1
ATOM 1577 C C . ILE A 1 219 ? 27.336 34.593 97.512 1.00 40.78 360 ILE A C 1
ATOM 1578 O O . ILE A 1 219 ? 28.539 34.795 97.346 1.00 35.92 360 ILE A O 1
ATOM 1583 N N . ARG A 1 220 ? 26.877 33.428 97.980 1.00 39.89 361 ARG A N 1
ATOM 1584 C CA . ARG A 1 220 ? 27.818 32.340 98.236 1.00 41.35 361 ARG A CA 1
ATOM 1585 C C . ARG A 1 220 ? 28.500 31.876 96.951 1.00 35.03 361 ARG A C 1
ATOM 1586 O O . ARG A 1 220 ? 29.667 31.485 96.981 1.00 36.43 361 ARG A O 1
ATOM 1594 N N . GLY A 1 221 ? 27.809 31.949 95.812 1.00 32.93 362 GLY A N 1
ATOM 1595 C CA . GLY A 1 221 ? 28.456 31.616 94.551 1.00 35.60 362 GLY A CA 1
ATOM 1596 C C . GLY A 1 221 ? 29.570 32.585 94.199 1.00 37.97 362 GLY A C 1
ATOM 1597 O O . GLY A 1 221 ? 30.657 32.171 93.770 1.00 36.15 362 GLY A O 1
ATOM 1598 N N . LEU A 1 222 ? 29.316 33.896 94.353 1.00 36.05 363 LEU A N 1
ATOM 1599 C CA . LEU A 1 222 ? 30.395 34.863 94.123 1.00 35.86 363 LEU A CA 1
ATOM 1600 C C . LEU A 1 222 ? 31.534 34.698 95.130 1.00 36.87 363 LEU A C 1
ATOM 1601 O O . LEU A 1 222 ? 32.708 34.896 94.789 1.00 39.61 363 LEU A O 1
ATOM 1606 N N . ARG A 1 223 ? 31.214 34.399 96.393 1.00 34.71 364 ARG A N 1
ATOM 1607 C CA . ARG A 1 223 ? 32.282 34.214 97.372 1.00 42.26 364 ARG A CA 1
ATOM 1608 C C . ARG A 1 223 ? 33.140 33.006 97.017 1.00 39.86 364 ARG A C 1
ATOM 1609 O O . ARG A 1 223 ? 34.369 33.062 97.113 1.00 52.06 364 ARG A O 1
ATOM 1617 N N . GLN A 1 224 ? 32.504 31.908 96.613 1.00 37.86 365 GLN A N 1
ATOM 1618 C CA . GLN A 1 224 ? 33.234 30.744 96.118 1.00 45.57 365 GLN A CA 1
ATOM 1619 C C . GLN A 1 224 ? 34.143 31.125 94.954 1.00 54.97 365 GLN A C 1
ATOM 1620 O O . GLN A 1 224 ? 35.334 30.797 94.943 1.00 53.98 365 GLN A O 1
ATOM 1626 N N . TYR A 1 225 ? 33.597 31.843 93.968 1.00 43.90 366 TYR A N 1
ATOM 1627 C CA . TYR A 1 225 ? 34.408 32.246 92.820 1.00 44.17 366 TYR A CA 1
ATOM 1628 C C . TYR A 1 225 ? 35.582 33.116 93.247 1.00 42.94 366 TYR A C 1
ATOM 1629 O O . TYR A 1 225 ? 36.675 33.004 92.684 1.00 45.26 366 TYR A O 1
ATOM 1638 N N . ALA A 1 226 ? 35.371 34.002 94.232 1.00 43.93 367 ALA A N 1
ATOM 1639 C CA . ALA A 1 226 ? 36.427 34.919 94.660 1.00 50.98 367 ALA A CA 1
ATOM 1640 C C . ALA A 1 226 ? 37.570 34.188 95.359 1.00 69.02 367 ALA A C 1
ATOM 1641 O O . ALA A 1 226 ? 38.736 34.578 95.221 1.00 72.67 367 ALA A O 1
ATOM 1643 N N . GLY A 1 227 ? 37.261 33.150 96.132 1.00 63.32 368 GLY A N 1
ATOM 1644 C CA . GLY A 1 227 ? 38.298 32.442 96.858 1.00 81.04 368 GLY A CA 1
ATOM 1645 C C . GLY A 1 227 ? 38.131 32.407 98.368 1.00 102.64 368 GLY A C 1
ATOM 1646 O O . GLY A 1 227 ? 39.100 32.150 99.093 1.00 108.91 368 GLY A O 1
ATOM 1647 N N . CYS A 1 228 ? 36.923 32.688 98.858 1.00 123.17 369 CYS A N 1
ATOM 1648 C CA . CYS A 1 228 ? 36.619 32.645 100.284 1.00 126.28 369 CYS A CA 1
ATOM 1649 C C . CYS A 1 228 ? 36.437 31.187 100.714 1.00 129.12 369 CYS A C 1
ATOM 1650 O O . CYS A 1 228 ? 36.532 30.260 99.904 1.00 124.88 369 CYS A O 1
ATOM 1653 N N . LYS A 1 229 ? 36.173 30.967 102.000 1.00 135.51 370 LYS A N 1
ATOM 1654 C CA . LYS A 1 229 ? 36.250 29.615 102.563 1.00 130.08 370 LYS A CA 1
ATOM 1655 C C . LYS A 1 229 ? 34.942 28.846 102.398 1.00 137.05 370 LYS A C 1
ATOM 1656 O O . LYS A 1 229 ? 33.878 29.434 102.209 1.00 141.20 370 LYS A O 1
ATOM 1662 N N . LYS B 1 10 ? 19.815 2.185 92.329 1.00 71.83 151 LYS B N 1
ATOM 1663 C CA . LYS B 1 10 ? 20.013 2.922 91.084 1.00 75.61 151 LYS B CA 1
ATOM 1664 C C . LYS B 1 10 ? 21.450 3.461 90.957 1.00 75.17 151 LYS B C 1
ATOM 1665 O O . LYS B 1 10 ? 21.795 4.470 91.586 1.00 65.71 151 LYS B O 1
ATOM 1671 N N . ILE B 1 11 ? 22.282 2.762 90.179 1.00 59.06 152 ILE B N 1
ATOM 1672 C CA . ILE B 1 11 ? 23.664 3.166 89.909 1.00 53.65 152 ILE B CA 1
ATOM 1673 C C . ILE B 1 11 ? 23.753 3.679 88.475 1.00 40.55 152 ILE B C 1
ATOM 1674 O O . ILE B 1 11 ? 23.038 3.169 87.596 1.00 41.76 152 ILE B O 1
ATOM 1679 N N . PRO B 1 12 ? 24.613 4.650 88.172 1.00 36.31 153 PRO B N 1
ATOM 1680 C CA . PRO B 1 12 ? 24.756 5.070 86.770 1.00 40.45 153 PRO B CA 1
ATOM 1681 C C . PRO B 1 12 ? 25.270 3.903 85.938 1.00 39.99 153 PRO B C 1
ATOM 1682 O O . PRO B 1 12 ? 26.085 3.099 86.399 1.00 46.09 153 PRO B O 1
ATOM 1686 N N . LYS B 1 13 ? 24.739 3.772 84.725 1.00 34.64 154 LYS B N 1
ATOM 1687 C CA . LYS B 1 13 ? 25.319 2.794 83.813 1.00 38.40 154 LYS B CA 1
ATOM 1688 C C . LYS B 1 13 ? 26.671 3.281 83.294 1.00 42.21 154 LYS B C 1
ATOM 1689 O O . LYS B 1 13 ? 27.587 2.477 83.094 1.00 38.60 154 LYS B O 1
ATOM 1695 N N . ARG B 1 14 ? 26.827 4.590 83.100 1.00 30.75 155 ARG B N 1
ATOM 1696 C CA . ARG B 1 14 ? 28.054 5.159 82.557 1.00 33.53 155 ARG B CA 1
ATOM 1697 C C . ARG B 1 14 ? 28.523 6.294 83.452 1.00 30.26 155 ARG B C 1
ATOM 1698 O O . ARG B 1 14 ? 27.808 7.300 83.652 1.00 33.18 155 ARG B O 1
ATOM 1706 N N . LEU B 1 15 ? 29.734 6.124 83.970 1.00 29.62 156 LEU B N 1
ATOM 1707 C CA . LEU B 1 15 ? 30.341 7.053 84.906 1.00 29.87 156 LEU B CA 1
ATOM 1708 C C . LEU B 1 15 ? 31.484 7.765 84.204 1.00 30.40 156 LEU B C 1
ATOM 1709 O O . LEU B 1 15 ? 32.239 7.143 83.454 1.00 31.09 156 LEU B O 1
ATOM 1714 N N . ALA B 1 16 ? 31.624 9.059 84.464 1.00 23.61 157 ALA B N 1
ATOM 1715 C CA . ALA B 1 16 ? 32.756 9.849 84.009 1.00 25.77 157 ALA B CA 1
ATOM 1716 C C . ALA B 1 16 ? 33.417 10.500 85.219 1.00 31.51 157 ALA B C 1
ATOM 1717 O O . ALA B 1 16 ? 32.756 10.792 86.213 1.00 27.48 157 ALA B O 1
ATOM 1719 N N . ALA B 1 17 ? 34.727 10.740 85.126 1.00 23.72 158 ALA B N 1
ATOM 1720 C CA . ALA B 1 17 ? 35.445 11.502 86.129 1.00 28.61 158 ALA B CA 1
ATOM 1721 C C . ALA B 1 17 ? 36.389 12.436 85.408 1.00 35.49 158 ALA B C 1
ATOM 1722 O O . ALA B 1 17 ? 37.054 12.041 84.456 1.00 31.78 158 ALA B O 1
ATOM 1724 N N . ILE B 1 18 ? 36.446 13.666 85.860 1.00 28.02 159 ILE B N 1
ATOM 1725 C CA . ILE B 1 18 ? 37.458 14.606 85.393 1.00 29.91 159 ILE B CA 1
ATOM 1726 C C . ILE B 1 18 ? 38.582 14.600 86.415 1.00 35.75 159 ILE B C 1
ATOM 1727 O O . ILE B 1 18 ? 38.336 14.773 87.615 1.00 39.88 159 ILE B O 1
ATOM 1732 N N . LEU B 1 19 ? 39.811 14.377 85.962 1.00 29.83 160 LEU B N 1
ATOM 1733 C CA . LEU B 1 19 ? 40.969 14.381 86.835 1.00 33.30 160 LEU B CA 1
ATOM 1734 C C . LEU B 1 19 ? 41.853 15.574 86.510 1.00 43.53 160 LEU B C 1
ATOM 1735 O O . LEU B 1 19 ? 41.991 15.951 85.344 1.00 35.08 160 LEU B O 1
ATOM 1740 N N . GLU B 1 20 ? 42.458 16.154 87.543 1.00 35.73 161 GLU B N 1
ATOM 1741 C CA . GLU B 1 20 ? 43.406 17.245 87.385 1.00 44.37 161 GLU B CA 1
ATOM 1742 C C . GLU B 1 20 ? 44.762 16.795 87.888 1.00 51.56 161 GLU B C 1
ATOM 1743 O O . GLU B 1 20 ? 44.855 16.055 88.868 1.00 47.64 161 GLU B O 1
ATOM 1749 N N . VAL B 1 21 ? 45.790 17.216 87.222 1.00 52.06 162 VAL B N 1
ATOM 1750 C CA . VAL B 1 21 ? 47.138 16.899 87.663 1.00 64.05 162 VAL B CA 1
ATOM 1751 C C . VAL B 1 21 ? 47.619 17.996 88.602 1.00 68.89 162 VAL B C 1
ATOM 1752 O O . VAL B 1 21 ? 47.359 19.184 88.386 1.00 69.89 162 VAL B O 1
ATOM 1758 N N . LYS B 1 22 ? 48.273 17.591 89.672 1.00 69.77 163 LYS B N 1
ATOM 1759 C CA . LYS B 1 22 ? 48.763 18.482 90.706 1.00 74.03 163 LYS B CA 1
ATOM 1760 C C . LYS B 1 22 ? 50.271 18.670 90.576 1.00 79.03 163 LYS B C 1
ATOM 1761 O O . LYS B 1 22 ? 50.943 17.905 89.873 1.00 67.92 163 LYS B O 1
ATOM 1767 N N . PRO B 1 23 ? 50.834 19.706 91.208 1.00 84.04 164 PRO B N 1
ATOM 1768 C CA . PRO B 1 23 ? 52.275 19.959 91.069 1.00 85.80 164 PRO B CA 1
ATOM 1769 C C . PRO B 1 23 ? 53.090 18.698 91.322 1.00 85.53 164 PRO B C 1
ATOM 1770 O O . PRO B 1 23 ? 52.799 17.923 92.238 1.00 76.99 164 PRO B O 1
ATOM 1774 N N . VAL B 1 24 ? 54.115 18.487 90.486 1.00 92.58 165 VAL B N 1
ATOM 1775 C CA . VAL B 1 24 ? 54.899 17.255 90.572 1.00 102.48 165 VAL B CA 1
ATOM 1776 C C . VAL B 1 24 ? 55.629 17.165 91.907 1.00 103.38 165 VAL B C 1
ATOM 1777 O O . VAL B 1 24 ? 55.967 16.066 92.365 1.00 97.46 165 VAL B O 1
ATOM 1781 N N . GLY B 1 25 ? 55.899 18.310 92.545 1.00 108.08 166 GLY B N 1
ATOM 1782 C CA . GLY B 1 25 ? 56.493 18.316 93.870 1.00 117.84 166 GLY B CA 1
ATOM 1783 C C . GLY B 1 25 ? 55.528 18.111 95.024 1.00 122.49 166 GLY B C 1
ATOM 1784 O O . GLY B 1 25 ? 55.968 17.750 96.120 1.00 121.46 166 GLY B O 1
ATOM 1785 N N . ASP B 1 26 ? 54.231 18.334 94.813 1.00 124.89 167 ASP B N 1
ATOM 1786 C CA . ASP B 1 26 ? 53.256 18.157 95.884 1.00 126.35 167 ASP B CA 1
ATOM 1787 C C . ASP B 1 26 ? 53.057 16.683 96.232 1.00 124.04 167 ASP B C 1
ATOM 1788 O O . ASP B 1 26 ? 53.352 15.778 95.446 1.00 129.29 167 ASP B O 1
ATOM 1793 N N . VAL B 1 27 ? 52.544 16.458 97.441 1.00 117.18 168 VAL B N 1
ATOM 1794 C CA . VAL B 1 27 ? 52.295 15.108 97.940 1.00 112.52 168 VAL B CA 1
ATOM 1795 C C . VAL B 1 27 ? 51.187 14.461 97.115 1.00 103.44 168 VAL B C 1
ATOM 1796 O O . VAL B 1 27 ? 50.086 15.009 96.979 1.00 98.79 168 VAL B O 1
ATOM 1800 N N . GLY B 1 28 ? 51.486 13.299 96.541 1.00 96.42 169 GLY B N 1
ATOM 1801 C CA . GLY B 1 28 ? 50.536 12.639 95.661 1.00 90.36 169 GLY B CA 1
ATOM 1802 C C . GLY B 1 28 ? 50.276 13.438 94.406 1.00 85.35 169 GLY B C 1
ATOM 1803 O O . GLY B 1 28 ? 49.142 13.472 93.911 1.00 86.82 169 GLY B O 1
ATOM 1804 N N . GLY B 1 29 ? 51.310 14.100 93.885 1.00 75.99 170 GLY B N 1
ATOM 1805 C CA . GLY B 1 29 ? 51.198 14.912 92.700 1.00 63.01 170 GLY B CA 1
ATOM 1806 C C . GLY B 1 29 ? 51.833 14.258 91.489 1.00 57.97 170 GLY B C 1
ATOM 1807 O O . GLY B 1 29 ? 52.237 13.094 91.506 1.00 58.92 170 GLY B O 1
ATOM 1808 N N . GLY B 1 30 ? 51.915 15.037 90.421 1.00 61.03 171 GLY B N 1
ATOM 1809 C CA . GLY B 1 30 ? 52.558 14.559 89.220 1.00 70.17 171 GLY B CA 1
ATOM 1810 C C . GLY B 1 30 ? 51.803 13.446 88.506 1.00 70.81 171 GLY B C 1
ATOM 1811 O O . GLY B 1 30 ? 50.642 13.117 88.795 1.00 66.77 171 GLY B O 1
ATOM 1812 N N . VAL B 1 31 ? 52.513 12.869 87.534 1.00 57.21 172 VAL B N 1
ATOM 1813 C CA . VAL B 1 31 ? 51.965 11.789 86.721 1.00 66.14 172 VAL B CA 1
ATOM 1814 C C . VAL B 1 31 ? 51.673 10.580 87.586 1.00 65.52 172 VAL B C 1
ATOM 1815 O O . VAL B 1 31 ? 50.656 9.901 87.412 1.00 61.32 172 VAL B O 1
ATOM 1819 N N . THR B 1 32 ? 52.577 10.275 88.512 1.00 51.27 173 THR B N 1
ATOM 1820 C CA . THR B 1 32 ? 52.357 9.160 89.419 1.00 56.73 173 THR B CA 1
ATOM 1821 C C . THR B 1 32 ? 51.088 9.360 90.230 1.00 49.15 173 THR B C 1
ATOM 1822 O O . THR B 1 32 ? 50.305 8.419 90.413 1.00 52.50 173 THR B O 1
ATOM 1826 N N . GLY B 1 33 ? 50.870 10.582 90.729 1.00 46.98 174 GLY B N 1
ATOM 1827 C CA . GLY B 1 33 ? 49.652 10.859 91.471 1.00 49.64 174 GLY B CA 1
ATOM 1828 C C . GLY B 1 33 ? 48.408 10.732 90.611 1.00 50.27 174 GLY B C 1
ATOM 1829 O O . GLY B 1 33 ? 47.393 10.180 91.050 1.00 45.40 174 GLY B O 1
ATOM 1830 N N . LEU B 1 34 ? 48.473 11.221 89.367 1.00 44.11 175 LEU B N 1
ATOM 1831 C CA . LEU B 1 34 ? 47.329 11.091 88.469 1.00 37.65 175 LEU B CA 1
ATOM 1832 C C . LEU B 1 34 ? 46.995 9.624 88.214 1.00 38.39 175 LEU B C 1
ATOM 1833 O O . LEU B 1 34 ? 45.825 9.226 88.248 1.00 36.01 175 LEU B O 1
ATOM 1838 N N . LEU B 1 35 ? 48.015 8.808 87.940 1.00 46.80 176 LEU B N 1
ATOM 1839 C CA . LEU B 1 35 ? 47.782 7.396 87.654 1.00 45.94 176 LEU B CA 1
ATOM 1840 C C . LEU B 1 35 ? 47.240 6.667 88.869 1.00 43.22 176 LEU B C 1
ATOM 1841 O O . LEU B 1 35 ? 46.350 5.811 88.742 1.00 41.33 176 LEU B O 1
ATOM 1846 N N . ASN B 1 36 ? 47.745 6.997 90.062 1.00 38.69 177 ASN B N 1
ATOM 1847 C CA . ASN B 1 36 ? 47.185 6.363 91.247 1.00 43.23 177 ASN B CA 1
ATOM 1848 C C . ASN B 1 36 ? 45.725 6.755 91.434 1.00 40.25 177 ASN B C 1
ATOM 1849 O O . ASN B 1 36 ? 44.885 5.901 91.751 1.00 38.65 177 ASN B O 1
ATOM 1854 N N . ASP B 1 37 ? 45.399 8.044 91.234 1.00 38.34 178 ASP B N 1
ATOM 1855 C CA . ASP B 1 37 ? 44.001 8.471 91.341 1.00 37.45 178 ASP B CA 1
ATOM 1856 C C . ASP B 1 37 ? 43.123 7.745 90.324 1.00 36.03 178 ASP B C 1
ATOM 1857 O O . ASP B 1 37 ? 42.017 7.292 90.650 1.00 33.34 178 ASP B O 1
ATOM 1862 N N . ALA B 1 38 ? 43.595 7.643 89.080 1.00 35.17 179 ALA B N 1
ATOM 1863 C CA . ALA B 1 38 ? 42.814 6.971 88.052 1.00 33.48 179 ALA B CA 1
ATOM 1864 C C . ALA B 1 38 ? 42.539 5.525 88.435 1.00 37.34 179 ALA B C 1
ATOM 1865 O O . ALA B 1 38 ? 41.405 5.039 88.307 1.00 32.43 179 ALA B O 1
ATOM 1867 N N . SER B 1 39 ? 43.572 4.819 88.911 1.00 31.20 180 SER B N 1
ATOM 1868 C CA . SER B 1 39 ? 43.386 3.406 89.223 1.00 39.75 180 SER B CA 1
ATOM 1869 C C . SER B 1 39 ? 42.526 3.213 90.466 1.00 40.13 180 SER B C 1
ATOM 1870 O O . SER B 1 39 ? 41.785 2.222 90.559 1.00 36.38 180 SER B O 1
ATOM 1874 N N . GLU B 1 40 ? 42.572 4.161 91.417 1.00 38.45 181 GLU B N 1
ATOM 1875 C CA . GLU B 1 40 ? 41.613 4.113 92.512 1.00 31.41 181 GLU B CA 1
ATOM 1876 C C . GLU B 1 40 ? 40.193 4.235 91.994 1.00 30.90 181 GLU B C 1
ATOM 1877 O O . GLU B 1 40 ? 39.306 3.472 92.398 1.00 33.88 181 GLU B O 1
ATOM 1883 N N . ILE B 1 41 ? 39.940 5.212 91.121 1.00 34.53 182 ILE B N 1
ATOM 1884 C CA . ILE B 1 41 ? 38.570 5.378 90.626 1.00 34.79 182 ILE B CA 1
ATOM 1885 C C . ILE B 1 41 ? 38.118 4.129 89.881 1.00 32.36 182 ILE B C 1
ATOM 1886 O O . ILE B 1 41 ? 36.952 3.735 89.961 1.00 29.75 182 ILE B O 1
ATOM 1891 N N . VAL B 1 42 ? 39.024 3.504 89.120 1.00 31.54 183 VAL B N 1
ATOM 1892 C CA . VAL B 1 42 ? 38.677 2.249 88.447 1.00 29.46 183 VAL B CA 1
ATOM 1893 C C . VAL B 1 42 ? 38.227 1.198 89.456 1.00 33.06 183 VAL B C 1
ATOM 1894 O O . VAL B 1 42 ? 37.193 0.529 89.273 1.00 35.21 183 VAL B O 1
ATOM 1898 N N . ALA B 1 43 ? 39.013 1.010 90.524 1.00 33.34 184 ALA B N 1
ATOM 1899 C CA . ALA B 1 43 ? 38.651 -0.010 91.515 1.00 34.96 184 ALA B CA 1
ATOM 1900 C C . ALA B 1 43 ? 37.323 0.316 92.187 1.00 39.18 184 ALA B C 1
ATOM 1901 O O . ALA B 1 43 ? 36.482 -0.569 92.390 1.00 36.84 184 ALA B O 1
ATOM 1903 N N . TRP B 1 44 ? 37.112 1.588 92.535 1.00 33.61 185 TRP B N 1
ATOM 1904 C CA . TRP B 1 44 ? 35.856 1.986 93.161 1.00 31.71 185 TRP B CA 1
ATOM 1905 C C . TRP B 1 44 ? 34.680 1.767 92.223 1.00 37.96 185 TRP B C 1
ATOM 1906 O O . TRP B 1 44 ? 33.610 1.335 92.651 1.00 30.94 185 TRP B O 1
ATOM 1917 N N . THR B 1 45 ? 34.863 2.066 90.935 1.00 32.10 186 THR B N 1
ATOM 1918 C CA . THR B 1 45 ? 33.790 1.921 89.955 1.00 27.63 186 THR B CA 1
ATOM 1919 C C . THR B 1 45 ? 33.408 0.458 89.776 1.00 35.91 186 THR B C 1
ATOM 1920 O O . THR B 1 45 ? 32.224 0.108 89.817 1.00 33.72 186 THR B O 1
ATOM 1924 N N . VAL B 1 46 ? 34.407 -0.413 89.602 1.00 36.42 187 VAL B N 1
ATOM 1925 C CA . VAL B 1 46 ? 34.145 -1.848 89.488 1.00 37.82 187 VAL B CA 1
ATOM 1926 C C . VAL B 1 46 ? 33.447 -2.352 90.738 1.00 35.07 187 VAL B C 1
ATOM 1927 O O . VAL B 1 46 ? 32.476 -3.112 90.663 1.00 43.62 187 VAL B O 1
ATOM 1931 N N . SER B 1 47 ? 33.919 -1.923 91.908 1.00 43.51 188 SER B N 1
ATOM 1932 C CA . SER B 1 47 ? 33.310 -2.375 93.154 1.00 44.98 188 SER B CA 1
ATOM 1933 C C . SER B 1 47 ? 31.841 -1.989 93.230 1.00 49.99 188 SER B C 1
ATOM 1934 O O . SER B 1 47 ? 31.033 -2.745 93.771 1.00 44.68 188 SER B O 1
ATOM 1938 N N . ALA B 1 48 ? 31.467 -0.839 92.678 1.00 43.22 189 ALA B N 1
ATOM 1939 C CA . ALA B 1 48 ? 30.068 -0.439 92.688 1.00 40.22 189 ALA B CA 1
ATOM 1940 C C . ALA B 1 48 ? 29.246 -1.143 91.621 1.00 41.84 189 ALA B C 1
ATOM 1941 O O . ALA B 1 48 ? 28.051 -0.862 91.510 1.00 42.68 189 ALA B O 1
ATOM 1943 N N . GLY B 1 49 ? 29.851 -2.016 90.815 1.00 32.46 190 GLY B N 1
ATOM 1944 C CA . GLY B 1 49 ? 29.113 -2.694 89.764 1.00 41.76 190 GLY B CA 1
ATOM 1945 C C . GLY B 1 49 ? 28.981 -1.932 88.456 1.00 45.15 190 GLY B C 1
ATOM 1946 O O . GLY B 1 49 ? 28.252 -2.382 87.572 1.00 44.91 190 GLY B O 1
ATOM 1947 N N . ILE B 1 50 ? 29.665 -0.806 88.289 1.00 45.00 191 ILE B N 1
ATOM 1948 C CA . ILE B 1 50 ? 29.545 -0.004 87.068 1.00 33.49 191 ILE B CA 1
ATOM 1949 C C . ILE B 1 50 ? 30.547 -0.508 86.041 1.00 38.41 191 ILE B C 1
ATOM 1950 O O . ILE B 1 50 ? 31.730 -0.681 86.355 1.00 37.91 191 ILE B O 1
ATOM 1955 N N . LYS B 1 51 ? 30.078 -0.740 84.807 1.00 34.95 192 LYS B N 1
ATOM 1956 C CA . LYS B 1 51 ? 30.873 -1.413 83.791 1.00 36.32 192 LYS B CA 1
ATOM 1957 C C . LYS B 1 51 ? 31.439 -0.472 82.741 1.00 34.92 192 LYS B C 1
ATOM 1958 O O . LYS B 1 51 ? 32.155 -0.930 81.847 1.00 34.51 192 LYS B O 1
ATOM 1964 N N . HIS B 1 52 ? 31.144 0.822 82.820 1.00 34.18 193 HIS B N 1
ATOM 1965 C CA . HIS B 1 52 ? 31.633 1.786 81.839 1.00 30.64 193 HIS B CA 1
ATOM 1966 C C . HIS B 1 52 ? 32.145 3.013 82.562 1.00 32.56 193 HIS B C 1
ATOM 1967 O O . HIS B 1 52 ? 31.403 3.643 83.329 1.00 31.19 193 HIS B O 1
ATOM 1974 N N . LEU B 1 53 ? 33.393 3.372 82.281 1.00 27.86 194 LEU B N 1
ATOM 1975 C CA . LEU B 1 53 ? 34.028 4.507 82.925 1.00 29.30 194 LEU B CA 1
ATOM 1976 C C . LEU B 1 53 ? 34.732 5.348 81.870 1.00 32.78 194 LEU B C 1
ATOM 1977 O O . LEU B 1 53 ? 35.527 4.827 81.080 1.00 35.94 194 LEU B O 1
ATOM 1982 N N . MET B 1 54 ? 34.462 6.645 81.868 1.00 26.56 195 MET B N 1
ATOM 1983 C CA . MET B 1 54 ? 35.270 7.599 81.111 1.00 30.64 195 MET B CA 1
ATOM 1984 C C . MET B 1 54 ? 36.167 8.349 82.077 1.00 32.47 195 MET B C 1
ATOM 1985 O O . MET B 1 54 ? 35.661 8.962 83.014 1.00 31.12 195 MET B O 1
ATOM 1991 N N . LEU B 1 55 ? 37.481 8.352 81.826 1.00 28.38 196 LEU B N 1
ATOM 1992 C CA . LEU B 1 55 ? 38.415 9.193 82.562 1.00 30.24 196 LEU B CA 1
ATOM 1993 C C . LEU B 1 55 ? 38.932 10.290 81.637 1.00 37.16 196 LEU B C 1
ATOM 1994 O O . LEU B 1 55 ? 39.427 9.999 80.549 1.00 33.28 196 LEU B O 1
ATOM 1999 N N . TYR B 1 56 ? 38.876 11.536 82.099 1.00 27.46 197 TYR B N 1
ATOM 2000 C CA . TYR B 1 56 ? 39.283 12.696 81.326 1.00 27.25 197 TYR B CA 1
ATOM 2001 C C . TYR B 1 56 ? 40.357 13.461 82.089 1.00 30.62 197 TYR B C 1
ATOM 2002 O O . TYR B 1 56 ? 40.211 13.714 83.294 1.00 29.86 197 TYR B O 1
ATOM 2011 N N . ASP B 1 57 ? 41.429 13.833 81.401 1.00 33.47 198 ASP B N 1
ATOM 2012 C CA . ASP B 1 57 ? 42.305 14.895 81.887 1.00 33.10 198 ASP B CA 1
ATOM 2013 C C . ASP B 1 57 ? 42.694 15.759 80.700 1.00 40.97 198 ASP B C 1
ATOM 2014 O O . ASP B 1 57 ? 42.934 15.235 79.606 1.00 33.56 198 ASP B O 1
ATOM 2019 N N . TYR B 1 58 ? 42.801 17.074 80.939 1.00 34.84 199 TYR B N 1
ATOM 2020 C CA . TYR B 1 58 ? 42.826 18.047 79.841 1.00 38.13 199 TYR B CA 1
ATOM 2021 C C . TYR B 1 58 ? 43.900 17.709 78.814 1.00 37.81 199 TYR B C 1
ATOM 2022 O O . TYR B 1 58 ? 43.644 17.671 77.607 1.00 35.74 199 TYR B O 1
ATOM 2031 N N . ASP B 1 59 ? 45.101 17.416 79.280 1.00 32.80 200 ASP B N 1
ATOM 2032 C CA . ASP B 1 59 ? 46.239 17.262 78.399 1.00 33.37 200 ASP B CA 1
ATOM 2033 C C . ASP B 1 59 ? 46.443 15.858 77.884 1.00 40.11 200 ASP B C 1
ATOM 2034 O O . ASP B 1 59 ? 47.371 15.643 77.098 1.00 42.29 200 ASP B O 1
ATOM 2039 N N . GLY B 1 60 ? 45.649 14.898 78.319 1.00 36.87 201 GLY B N 1
ATOM 2040 C CA . GLY B 1 60 ? 45.850 13.568 77.799 1.00 36.29 201 GLY B CA 1
ATOM 2041 C C . GLY B 1 60 ? 47.031 12.885 78.413 1.00 42.88 201 GLY B C 1
ATOM 2042 O O . GLY B 1 60 ? 47.656 12.057 77.764 1.00 39.50 201 GLY B O 1
ATOM 2043 N N . ILE B 1 61 ? 47.375 13.238 79.650 1.00 39.03 202 ILE B N 1
ATOM 2044 C CA . ILE B 1 61 ? 48.474 12.569 80.342 1.00 43.78 202 ILE B CA 1
ATOM 2045 C C . ILE B 1 61 ? 48.222 11.069 80.458 1.00 37.44 202 ILE B C 1
ATOM 2046 O O . ILE B 1 61 ? 49.154 10.263 80.347 1.00 35.54 202 ILE B O 1
ATOM 2051 N N . LEU B 1 62 ? 46.971 10.671 80.722 1.00 36.27 203 LEU B N 1
ATOM 2052 C CA . LEU B 1 62 ? 46.670 9.244 80.855 1.00 41.64 203 LEU B CA 1
ATOM 2053 C C . LEU B 1 62 ? 46.968 8.494 79.564 1.00 41.79 203 LEU B C 1
ATOM 2054 O O . LEU B 1 62 ? 47.546 7.400 79.589 1.00 38.62 203 LEU B O 1
ATOM 2059 N N . GLN B 1 63 ? 46.587 9.078 78.426 1.00 36.84 204 GLN B N 1
ATOM 2060 C CA . GLN B 1 63 ? 46.845 8.481 77.115 1.00 42.49 204 GLN B CA 1
ATOM 2061 C C . GLN B 1 63 ? 48.331 8.345 76.813 1.00 45.48 204 GLN B C 1
ATOM 2062 O O . GLN B 1 63 ? 48.713 7.491 76.005 1.00 43.32 204 GLN B O 1
ATOM 2071 N N . ARG B 1 64 ? 49.178 9.164 77.430 1.00 45.85 205 ARG B N 1
ATOM 2072 C CA . ARG B 1 64 ? 50.614 9.091 77.192 1.00 48.59 205 ARG B CA 1
ATOM 2073 C C . ARG B 1 64 ? 51.321 8.150 78.152 1.00 50.90 205 ARG B C 1
ATOM 2074 O O . ARG B 1 64 ? 52.537 7.971 78.032 1.00 49.60 205 ARG B O 1
ATOM 2082 N N . ASN B 1 65 ? 50.593 7.570 79.105 1.00 48.26 206 ASN B N 1
ATOM 2083 C CA . ASN B 1 65 ? 51.132 6.709 80.149 1.00 46.58 206 ASN B CA 1
ATOM 2084 C C . ASN B 1 65 ? 50.322 5.427 80.281 1.00 45.23 206 ASN B C 1
ATOM 2085 O O . ASN B 1 65 ? 50.137 4.899 81.387 1.00 39.61 206 ASN B O 1
ATOM 2090 N N . VAL B 1 66 ? 49.865 4.888 79.141 1.00 39.29 207 VAL B N 1
ATOM 2091 C CA . VAL B 1 66 ? 48.976 3.725 79.161 1.00 44.26 207 VAL B CA 1
ATOM 2092 C C . VAL B 1 66 ? 49.635 2.495 79.792 1.00 40.95 207 VAL B C 1
ATOM 2093 O O . VAL B 1 66 ? 48.983 1.835 80.615 1.00 44.90 207 VAL B O 1
ATOM 2097 N N . PRO B 1 67 ? 50.885 2.131 79.464 1.00 47.87 208 PRO B N 1
ATOM 2098 C CA . PRO B 1 67 ? 51.480 0.946 80.127 1.00 42.27 208 PRO B CA 1
ATOM 2099 C C . PRO B 1 67 ? 51.420 1.014 81.639 1.00 45.67 208 PRO B C 1
ATOM 2100 O O . PRO B 1 67 ? 50.879 0.103 82.284 1.00 50.14 208 PRO B O 1
ATOM 2104 N N . GLU B 1 68 ? 51.895 2.119 82.216 1.00 47.02 209 GLU B N 1
ATOM 2105 C CA . GLU B 1 68 ? 51.896 2.258 83.671 1.00 49.54 209 GLU B CA 1
ATOM 2106 C C . GLU B 1 68 ? 50.472 2.271 84.221 1.00 43.37 209 GLU B C 1
ATOM 2107 O O . GLU B 1 68 ? 50.166 1.586 85.208 1.00 43.50 209 GLU B O 1
ATOM 2117 N N . LEU B 1 69 ? 49.569 3.017 83.572 1.00 41.90 210 LEU B N 1
ATOM 2118 C CA . LEU B 1 69 ? 48.167 2.986 83.983 1.00 41.59 210 LEU B CA 1
ATOM 2119 C C . LEU B 1 69 ? 47.649 1.556 84.030 1.00 40.30 210 LEU B C 1
ATOM 2120 O O . LEU B 1 69 ? 47.008 1.144 85.002 1.00 35.16 210 LEU B O 1
ATOM 2125 N N . ARG B 1 70 ? 47.930 0.777 82.986 1.00 40.32 211 ARG B N 1
ATOM 2126 C CA . ARG B 1 70 ? 47.406 -0.580 82.965 1.00 40.34 211 ARG B CA 1
ATOM 2127 C C . ARG B 1 70 ? 47.953 -1.360 84.141 1.00 37.24 211 ARG B C 1
ATOM 2128 O O . ARG B 1 70 ? 47.192 -2.013 84.864 1.00 40.33 211 ARG B O 1
ATOM 2136 N N . MET B 1 71 ? 49.255 -1.201 84.421 1.00 40.41 212 MET B N 1
ATOM 2137 C CA . MET B 1 71 ? 49.846 -1.904 85.561 1.00 42.58 212 MET B CA 1
ATOM 2138 C C . MET B 1 71 ? 49.202 -1.455 86.860 1.00 47.82 212 MET B C 1
ATOM 2139 O O . MET B 1 71 ? 48.834 -2.285 87.708 1.00 46.40 212 MET B O 1
ATOM 2146 N N . GLU B 1 72 ? 48.984 -0.145 86.998 1.00 44.06 213 GLU B N 1
ATOM 2147 C CA . GLU B 1 72 ? 48.448 0.351 88.256 1.00 42.59 213 GLU B CA 1
ATOM 2148 C C . GLU B 1 72 ? 47.035 -0.160 88.440 1.00 48.63 213 GLU B C 1
ATOM 2149 O O . GLU B 1 72 ? 46.649 -0.569 89.548 1.00 41.92 213 GLU B O 1
ATOM 2155 N N . ILE B 1 73 ? 46.262 -0.200 87.345 1.00 41.39 214 ILE B N 1
ATOM 2156 C CA . ILE B 1 73 ? 44.901 -0.700 87.475 1.00 34.28 214 ILE B CA 1
ATOM 2157 C C . ILE B 1 73 ? 44.946 -2.120 88.004 1.00 34.91 214 ILE B C 1
ATOM 2158 O O . ILE B 1 73 ? 44.286 -2.454 88.992 1.00 38.20 214 ILE B O 1
ATOM 2163 N N . HIS B 1 74 ? 45.798 -2.954 87.405 1.00 36.58 215 HIS B N 1
ATOM 2164 C CA . HIS B 1 74 ? 45.843 -4.340 87.846 1.00 38.60 215 HIS B CA 1
ATOM 2165 C C . HIS B 1 74 ? 46.233 -4.405 89.315 1.00 49.32 215 HIS B C 1
ATOM 2166 O O . HIS B 1 74 ? 45.566 -5.067 90.122 1.00 43.45 215 HIS B O 1
ATOM 2173 N N . SER B 1 75 ? 47.262 -3.640 89.689 1.00 46.04 216 SER B N 1
ATOM 2174 C CA . SER B 1 75 ? 47.723 -3.658 91.069 1.00 53.29 216 SER B CA 1
ATOM 2175 C C . SER B 1 75 ? 46.590 -3.260 91.998 1.00 52.16 216 SER B C 1
ATOM 2176 O O . SER B 1 75 ? 46.283 -3.957 92.981 1.00 50.48 216 SER B O 1
ATOM 2179 N N . ASN B 1 76 ? 45.885 -2.189 91.645 1.00 43.30 217 ASN B N 1
ATOM 2180 C CA . ASN B 1 76 ? 44.863 -1.712 92.560 1.00 42.73 217 ASN B CA 1
ATOM 2181 C C . ASN B 1 76 ? 43.704 -2.685 92.612 1.00 47.74 217 ASN B C 1
ATOM 2182 O O . ASN B 1 76 ? 43.144 -2.944 93.689 1.00 45.16 217 ASN B O 1
ATOM 2187 N N . LEU B 1 77 ? 43.349 -3.265 91.464 1.00 36.39 218 LEU B N 1
ATOM 2188 C CA . LEU B 1 77 ? 42.273 -4.244 91.491 1.00 43.43 218 LEU B CA 1
ATOM 2189 C C . LEU B 1 77 ? 42.660 -5.423 92.365 1.00 42.38 218 LEU B C 1
ATOM 2190 O O . LEU B 1 77 ? 41.829 -5.942 93.122 1.00 45.08 218 LEU B O 1
ATOM 2195 N N . ALA B 1 78 ? 43.943 -5.829 92.314 1.00 39.95 219 ALA B N 1
ATOM 2196 C CA . ALA B 1 78 ? 44.366 -6.956 93.145 1.00 43.40 219 ALA B CA 1
ATOM 2197 C C . ALA B 1 78 ? 44.232 -6.623 94.619 1.00 52.52 219 ALA B C 1
ATOM 2198 O O . ALA B 1 78 ? 43.979 -7.510 95.449 1.00 46.13 219 ALA B O 1
ATOM 2200 N N . LYS B 1 79 ? 44.388 -5.349 94.963 1.00 43.65 220 LYS B N 1
ATOM 2201 C CA . LYS B 1 79 ? 44.251 -4.964 96.355 1.00 44.88 220 LYS B CA 1
ATOM 2202 C C . LYS B 1 79 ? 42.802 -5.107 96.812 1.00 48.95 220 LYS B C 1
ATOM 2203 O O . LYS B 1 79 ? 42.544 -5.544 97.936 1.00 43.34 220 LYS B O 1
ATOM 2209 N N . TYR B 1 80 ? 41.840 -4.796 95.936 1.00 41.07 221 TYR B N 1
ATOM 2210 C CA . TYR B 1 80 ? 40.427 -4.785 96.328 1.00 42.49 221 TYR B CA 1
ATOM 2211 C C . TYR B 1 80 ? 39.773 -6.155 96.200 1.00 42.63 221 TYR B C 1
ATOM 2212 O O . TYR B 1 80 ? 38.850 -6.468 96.958 1.00 42.25 221 TYR B O 1
ATOM 2221 N N . PHE B 1 81 ? 40.233 -6.978 95.257 1.00 41.76 222 PHE B N 1
ATOM 2222 C CA . PHE B 1 81 ? 39.581 -8.235 94.937 1.00 46.13 222 PHE B CA 1
ATOM 2223 C C . PHE B 1 81 ? 40.415 -9.458 95.270 1.00 40.82 222 PHE B C 1
ATOM 2224 O O . PHE B 1 81 ? 39.890 -10.569 95.194 1.00 48.50 222 PHE B O 1
ATOM 2232 N N . GLY B 1 82 ? 41.685 -9.287 95.645 1.00 41.01 223 GLY B N 1
ATOM 2233 C CA . GLY B 1 82 ? 42.581 -10.402 95.840 1.00 45.09 223 GLY B CA 1
ATOM 2234 C C . GLY B 1 82 ? 43.352 -10.688 94.561 1.00 55.20 223 GLY B C 1
ATOM 2235 O O . GLY B 1 82 ? 42.819 -10.546 93.454 1.00 48.61 223 GLY B O 1
ATOM 2236 N N . PRO B 1 83 ? 44.620 -11.097 94.682 1.00 57.76 224 PRO B N 1
ATOM 2237 C CA . PRO B 1 83 ? 45.438 -11.290 93.472 1.00 63.33 224 PRO B CA 1
ATOM 2238 C C . PRO B 1 83 ? 44.882 -12.337 92.529 1.00 59.24 224 PRO B C 1
ATOM 2239 O O . PRO B 1 83 ? 45.205 -12.298 91.340 1.00 63.64 224 PRO B O 1
ATOM 2243 N N . ALA B 1 84 ? 44.035 -13.249 93.003 1.00 51.79 225 ALA B N 1
ATOM 2244 C CA . ALA B 1 84 ? 43.523 -14.312 92.145 1.00 63.71 225 ALA B CA 1
ATOM 2245 C C . ALA B 1 84 ? 42.174 -13.987 91.513 1.00 62.09 225 ALA B C 1
ATOM 2246 O O . ALA B 1 84 ? 41.632 -14.821 90.783 1.00 58.29 225 ALA B O 1
ATOM 2248 N N . HIS B 1 85 ? 41.609 -12.812 91.765 1.00 54.41 226 HIS B N 1
ATOM 2249 C CA . HIS B 1 85 ? 40.272 -12.516 91.263 1.00 48.42 226 HIS B CA 1
ATOM 2250 C C . HIS B 1 85 ? 40.211 -11.108 90.693 1.00 46.29 226 HIS B C 1
ATOM 2251 O O . HIS B 1 85 ? 39.217 -10.392 90.857 1.00 45.07 226 HIS B O 1
ATOM 2258 N N . VAL B 1 86 ? 41.277 -10.685 90.025 1.00 41.12 227 VAL B N 1
ATOM 2259 C CA . VAL B 1 86 ? 41.275 -9.379 89.370 1.00 49.94 227 VAL B CA 1
ATOM 2260 C C . VAL B 1 86 ? 40.220 -9.399 88.268 1.00 42.17 227 VAL B C 1
ATOM 2261 O O . VAL B 1 86 ? 40.260 -10.276 87.395 1.00 47.88 227 VAL B O 1
ATOM 2265 N N . PRO B 1 87 ? 39.235 -8.501 88.295 1.00 40.97 228 PRO B N 1
ATOM 2266 C CA . PRO B 1 87 ? 38.247 -8.450 87.205 1.00 40.08 228 PRO B CA 1
ATOM 2267 C C . PRO B 1 87 ? 38.924 -8.141 85.878 1.00 46.99 228 PRO B C 1
ATOM 2268 O O . PRO B 1 87 ? 39.964 -7.484 85.836 1.00 41.28 228 PRO B O 1
ATOM 2272 N N . ASN B 1 88 ? 38.352 -8.663 84.791 1.00 42.73 229 ASN B N 1
ATOM 2273 C CA . ASN B 1 88 ? 38.862 -8.343 83.461 1.00 41.76 229 ASN B CA 1
ATOM 2274 C C . ASN B 1 88 ? 38.541 -6.898 83.105 1.00 40.73 229 ASN B C 1
ATOM 2275 O O . ASN B 1 88 ? 37.438 -6.414 83.360 1.00 39.24 229 ASN B O 1
ATOM 2280 N N . TYR B 1 89 ? 39.508 -6.198 82.512 1.00 40.78 230 TYR B N 1
ATOM 2281 C CA . TYR B 1 89 ? 39.267 -4.806 82.167 1.00 38.21 230 TYR B CA 1
ATOM 2282 C C . TYR B 1 89 ? 39.836 -4.506 80.791 1.00 40.79 230 TYR B C 1
ATOM 2283 O O . TYR B 1 89 ? 40.741 -5.190 80.299 1.00 37.86 230 TYR B O 1
ATOM 2292 N N . ALA B 1 90 ? 39.271 -3.475 80.166 1.00 33.68 231 ALA B N 1
ATOM 2293 C CA . ALA B 1 90 ? 39.787 -2.993 78.889 1.00 34.47 231 ALA B CA 1
ATOM 2294 C C . ALA B 1 90 ? 39.996 -1.496 79.001 1.00 41.28 231 ALA B C 1
ATOM 2295 O O . ALA B 1 90 ? 39.197 -0.804 79.640 1.00 35.69 231 ALA B O 1
ATOM 2297 N N . VAL B 1 91 ? 41.083 -1.007 78.408 1.00 37.04 232 VAL B N 1
ATOM 2298 C CA . VAL B 1 91 ? 41.396 0.417 78.378 1.00 34.64 232 VAL B CA 1
ATOM 2299 C C . VAL B 1 91 ? 41.361 0.836 76.921 1.00 37.46 232 VAL B C 1
ATOM 2300 O O . VAL B 1 91 ? 42.121 0.308 76.111 1.00 32.99 232 VAL B O 1
ATOM 2304 N N . LYS B 1 92 ? 40.487 1.789 76.598 1.00 29.59 233 LYS B N 1
ATOM 2305 C CA . LYS B 1 92 ? 40.176 2.196 75.237 1.00 30.37 233 LYS B CA 1
ATOM 2306 C C . LYS B 1 92 ? 40.537 3.666 75.079 1.00 34.79 233 LYS B C 1
ATOM 2307 O O . LYS B 1 92 ? 40.312 4.468 75.992 1.00 31.40 233 LYS B O 1
ATOM 2315 N N . ILE B 1 93 ? 41.115 4.017 73.938 1.00 32.31 234 ILE B N 1
ATOM 2316 C CA . ILE B 1 93 ? 41.422 5.398 73.599 1.00 30.60 234 ILE B CA 1
ATOM 2317 C C . ILE B 1 93 ? 40.667 5.729 72.327 1.00 32.07 234 ILE B C 1
ATOM 2318 O O . ILE B 1 93 ? 41.089 5.352 71.220 1.00 34.84 234 ILE B O 1
ATOM 2323 N N . PRO B 1 94 ? 39.515 6.409 72.452 1.00 33.13 235 PRO B N 1
ATOM 2324 C CA . PRO B 1 94 ? 38.689 6.696 71.268 1.00 34.41 235 PRO B CA 1
ATOM 2325 C C . PRO B 1 94 ? 39.411 7.483 70.194 1.00 32.67 235 PRO B C 1
ATOM 2326 O O . PRO B 1 94 ? 39.229 7.187 69.009 1.00 34.15 235 PRO B O 1
ATOM 2330 N N . HIS B 1 95 ? 40.237 8.468 70.563 1.00 34.63 236 HIS B N 1
ATOM 2331 C CA . HIS B 1 95 ? 40.806 9.340 69.544 1.00 39.01 236 HIS B CA 1
ATOM 2332 C C . HIS B 1 95 ? 41.704 8.571 68.583 1.00 38.41 236 HIS B C 1
ATOM 2333 O O . HIS B 1 95 ? 41.758 8.881 67.381 1.00 40.21 236 HIS B O 1
ATOM 2340 N N . SER B 1 96 ? 42.448 7.598 69.090 1.00 33.96 237 SER B N 1
ATOM 2341 C CA . SER B 1 96 ? 43.341 6.801 68.259 1.00 45.31 237 SER B CA 1
ATOM 2342 C C . SER B 1 96 ? 42.753 5.443 67.893 1.00 40.93 237 SER B C 1
ATOM 2343 O O . SER B 1 96 ? 43.406 4.672 67.183 1.00 43.28 237 SER B O 1
ATOM 2346 N N . ASN B 1 97 ? 41.535 5.143 68.347 1.00 39.51 238 ASN B N 1
ATOM 2347 C CA . ASN B 1 97 ? 40.892 3.849 68.127 1.00 40.34 238 ASN B CA 1
ATOM 2348 C C . ASN B 1 97 ? 41.762 2.707 68.627 1.00 45.20 238 ASN B C 1
ATOM 2349 O O . ASN B 1 97 ? 41.910 1.683 67.959 1.00 45.62 238 ASN B O 1
ATOM 2354 N N . LYS B 1 98 ? 42.367 2.882 69.796 1.00 35.92 239 LYS B N 1
ATOM 2355 C CA . LYS B 1 98 ? 43.152 1.785 70.361 1.00 34.46 239 LYS B CA 1
ATOM 2356 C C . LYS B 1 98 ? 42.403 1.171 71.534 1.00 42.89 239 LYS B C 1
ATOM 2357 O O . LYS B 1 98 ? 41.624 1.847 72.213 1.00 36.29 239 LYS B O 1
ATOM 2363 N N . ILE B 1 99 ? 42.645 -0.115 71.780 1.00 39.73 240 ILE B N 1
ATOM 2364 C CA . ILE B 1 99 ? 42.079 -0.780 72.957 1.00 37.01 240 ILE B CA 1
ATOM 2365 C C . ILE B 1 99 ? 43.081 -1.818 73.439 1.00 39.43 240 ILE B C 1
ATOM 2366 O O . ILE B 1 99 ? 43.787 -2.423 72.630 1.00 38.22 240 ILE B O 1
ATOM 2371 N N . PHE B 1 100 ? 43.181 -1.964 74.768 1.00 36.59 241 PHE B N 1
ATOM 2372 C CA . PHE B 1 100 ? 44.124 -2.854 75.442 1.00 43.88 241 PHE B CA 1
ATOM 2373 C C . PHE B 1 100 ? 43.365 -3.667 76.477 1.00 45.30 241 PHE B C 1
ATOM 2374 O O . PHE B 1 100 ? 42.563 -3.110 77.228 1.00 39.62 241 PHE B O 1
ATOM 2382 N N . TYR B 1 101 ? 43.604 -4.971 76.529 1.00 41.97 242 TYR B N 1
ATOM 2383 C CA . TYR B 1 101 ? 42.894 -5.839 77.462 1.00 44.48 242 TYR B CA 1
ATOM 2384 C C . TYR B 1 101 ? 43.843 -6.280 78.561 1.00 48.02 242 TYR B C 1
ATOM 2385 O O . TYR B 1 101 ? 44.936 -6.777 78.266 1.00 44.25 242 TYR B O 1
ATOM 2394 N N . ASN B 1 102 ? 43.435 -6.086 79.820 1.00 37.81 243 ASN B N 1
ATOM 2395 C CA . ASN B 1 102 ? 44.171 -6.644 80.965 1.00 42.95 243 ASN B CA 1
ATOM 2396 C C . ASN B 1 102 ? 45.636 -6.232 80.862 1.00 43.62 243 ASN B C 1
ATOM 2397 O O . ASN B 1 102 ? 45.911 -5.060 80.577 1.00 41.03 243 ASN B O 1
ATOM 2402 N N . LEU B 1 103 ? 46.581 -7.145 81.080 1.00 41.95 244 LEU B N 1
ATOM 2403 C CA . LEU B 1 103 ? 48.002 -6.894 80.896 1.00 48.37 244 LEU B CA 1
ATOM 2404 C C . LEU B 1 103 ? 48.538 -7.568 79.628 1.00 54.18 244 LEU B C 1
ATOM 2405 O O . LEU B 1 103 ? 49.740 -7.830 79.532 1.00 60.74 244 LEU B O 1
ATOM 2410 N N . ASP B 1 104 ? 47.667 -7.863 78.657 1.00 50.95 245 ASP B N 1
ATOM 2411 C CA . ASP B 1 104 ? 48.098 -8.478 77.397 1.00 52.80 245 ASP B CA 1
ATOM 2412 C C . ASP B 1 104 ? 49.151 -7.629 76.702 1.00 56.47 245 ASP B C 1
ATOM 2413 O O . ASP B 1 104 ? 48.916 -6.452 76.414 1.00 57.32 245 ASP B O 1
ATOM 2418 N N . GLY B 1 105 ? 50.305 -8.228 76.413 1.00 62.35 246 GLY B N 1
ATOM 2419 C CA . GLY B 1 105 ? 51.390 -7.503 75.790 1.00 65.56 246 GLY B CA 1
ATOM 2420 C C . GLY B 1 105 ? 52.389 -6.935 76.772 1.00 75.99 246 GLY B C 1
ATOM 2421 O O . GLY B 1 105 ? 53.461 -6.482 76.355 1.00 73.43 246 GLY B O 1
ATOM 2422 N N . ILE B 1 106 ? 52.054 -6.919 78.059 1.00 75.97 247 ILE B N 1
ATOM 2423 C CA . ILE B 1 106 ? 52.974 -6.515 79.118 1.00 85.93 247 ILE B CA 1
ATOM 2424 C C . ILE B 1 106 ? 53.465 -7.738 79.889 1.00 104.70 247 ILE B C 1
ATOM 2425 O O . ILE B 1 106 ? 54.660 -8.041 79.896 1.00 107.39 247 ILE B O 1
ATOM 2430 N N . GLU B 1 107 ? 52.547 -8.473 80.519 1.00 123.50 248 GLU B N 1
ATOM 2431 C CA . GLU B 1 107 ? 52.885 -9.684 81.264 1.00 135.17 248 GLU B CA 1
ATOM 2432 C C . GLU B 1 107 ? 51.910 -10.815 80.939 1.00 125.91 248 GLU B C 1
ATOM 2433 O O . GLU B 1 107 ? 50.849 -10.932 81.554 1.00 116.55 248 GLU B O 1
ATOM 2439 N N . GLU B 1 121 ? 32.976 -16.517 78.995 1.00 103.13 262 GLU B N 1
ATOM 2440 C CA . GLU B 1 121 ? 32.556 -16.183 80.360 1.00 121.08 262 GLU B CA 1
ATOM 2441 C C . GLU B 1 121 ? 33.715 -15.730 81.244 1.00 131.39 262 GLU B C 1
ATOM 2442 O O . GLU B 1 121 ? 33.686 -14.613 81.763 1.00 131.93 262 GLU B O 1
ATOM 2448 N N . LYS B 1 122 ? 34.722 -16.584 81.444 1.00 136.50 263 LYS B N 1
ATOM 2449 C CA . LYS B 1 122 ? 35.898 -16.162 82.200 1.00 131.55 263 LYS B CA 1
ATOM 2450 C C . LYS B 1 122 ? 36.782 -15.193 81.419 1.00 133.13 263 LYS B C 1
ATOM 2451 O O . LYS B 1 122 ? 37.894 -14.884 81.865 1.00 134.00 263 LYS B O 1
ATOM 2457 N N . ASP B 1 123 ? 36.295 -14.707 80.276 1.00 128.48 264 ASP B N 1
ATOM 2458 C CA . ASP B 1 123 ? 36.964 -13.690 79.482 1.00 124.75 264 ASP B CA 1
ATOM 2459 C C . ASP B 1 123 ? 36.096 -12.440 79.344 1.00 111.87 264 ASP B C 1
ATOM 2460 O O . ASP B 1 123 ? 36.513 -11.471 78.698 1.00 113.20 264 ASP B O 1
ATOM 2465 N N . LYS B 1 124 ? 34.931 -12.418 79.994 1.00 96.48 265 LYS B N 1
ATOM 2466 C CA . LYS B 1 124 ? 34.029 -11.275 79.941 1.00 85.88 265 LYS B CA 1
ATOM 2467 C C . LYS B 1 124 ? 34.654 -10.060 80.611 1.00 71.07 265 LYS B C 1
ATOM 2468 O O . LYS B 1 124 ? 35.280 -10.163 81.669 1.00 79.29 265 LYS B O 1
ATOM 2474 N N . ILE B 1 125 ? 34.492 -8.908 79.975 1.00 57.18 266 ILE B N 1
ATOM 2475 C CA . ILE B 1 125 ? 35.054 -7.661 80.484 1.00 50.79 266 ILE B CA 1
ATOM 2476 C C . ILE B 1 125 ? 34.153 -7.121 81.591 1.00 44.08 266 ILE B C 1
ATOM 2477 O O . ILE B 1 125 ? 32.968 -6.850 81.363 1.00 52.93 266 ILE B O 1
ATOM 2482 N N . ALA B 1 126 ? 34.725 -6.932 82.787 1.00 40.80 267 ALA B N 1
ATOM 2483 C CA . ALA B 1 126 ? 33.968 -6.358 83.898 1.00 41.50 267 ALA B CA 1
ATOM 2484 C C . ALA B 1 126 ? 33.876 -4.840 83.795 1.00 46.11 267 ALA B C 1
ATOM 2485 O O . ALA B 1 126 ? 32.868 -4.252 84.203 1.00 40.92 267 ALA B O 1
ATOM 2487 N N . ILE B 1 127 ? 34.883 -4.185 83.229 1.00 34.12 268 ILE B N 1
ATOM 2488 C CA . ILE B 1 127 ? 34.806 -2.741 83.068 1.00 32.19 268 ILE B CA 1
ATOM 2489 C C . ILE B 1 127 ? 35.609 -2.331 81.845 1.00 31.42 268 ILE B C 1
ATOM 2490 O O . ILE B 1 127 ? 36.726 -2.808 81.613 1.00 40.46 268 ILE B O 1
ATOM 2495 N N . GLU B 1 128 ? 35.024 -1.426 81.076 1.00 33.19 269 GLU B N 1
ATOM 2496 C CA . GLU B 1 128 ? 35.699 -0.750 79.978 1.00 33.79 269 GLU B CA 1
ATOM 2497 C C . GLU B 1 128 ? 35.950 0.694 80.386 1.00 29.89 269 GLU B C 1
ATOM 2498 O O . GLU B 1 128 ? 35.019 1.408 80.770 1.00 32.17 269 GLU B O 1
ATOM 2504 N N . ILE B 1 129 ? 37.209 1.111 80.311 1.00 32.44 270 ILE B N 1
ATOM 2505 C CA . ILE B 1 129 ? 37.671 2.426 80.741 1.00 30.19 270 ILE B CA 1
ATOM 2506 C C . ILE B 1 129 ? 38.114 3.186 79.498 1.00 33.99 270 ILE B C 1
ATOM 2507 O O . ILE B 1 129 ? 39.067 2.769 78.836 1.00 36.08 270 ILE B O 1
ATOM 2512 N N . SER B 1 130 ? 37.460 4.298 79.188 1.00 26.72 271 SER B N 1
ATOM 2513 C CA . SER B 1 130 ? 37.845 5.125 78.047 1.00 29.40 271 SER B CA 1
ATOM 2514 C C . SER B 1 130 ? 38.634 6.333 78.509 1.00 35.36 271 SER B C 1
ATOM 2515 O O . SER B 1 130 ? 38.220 7.023 79.444 1.00 32.93 271 SER B O 1
ATOM 2518 N N . LEU B 1 131 ? 39.730 6.632 77.808 1.00 29.64 272 LEU B N 1
ATOM 2519 C CA . LEU B 1 131 ? 40.597 7.742 78.180 1.00 32.47 272 LEU B CA 1
ATOM 2520 C C . LEU B 1 131 ? 40.336 8.905 77.232 1.00 32.67 272 LEU B C 1
ATOM 2521 O O . LEU B 1 131 ? 40.530 8.783 76.021 1.00 29.61 272 LEU B O 1
ATOM 2526 N N . LEU B 1 132 ? 39.944 10.039 77.792 1.00 29.13 273 LEU B N 1
ATOM 2527 C CA . LEU B 1 132 ? 39.561 11.214 77.027 1.00 27.51 273 LEU B CA 1
ATOM 2528 C C . LEU B 1 132 ? 40.481 12.365 77.404 1.00 39.79 273 LEU B C 1
ATOM 2529 O O . LEU B 1 132 ? 41.037 12.402 78.512 1.00 29.82 273 LEU B O 1
ATOM 2534 N N . SER B 1 133 ? 40.621 13.313 76.479 1.00 30.57 274 SER B N 1
ATOM 2535 C CA . SER B 1 133 ? 41.350 14.539 76.757 1.00 33.34 274 SER B CA 1
ATOM 2536 C C . SER B 1 133 ? 40.688 15.661 75.978 1.00 34.65 274 SER B C 1
ATOM 2537 O O . SER B 1 133 ? 39.703 15.448 75.263 1.00 31.06 274 SER B O 1
ATOM 2540 N N . ASN B 1 134 ? 41.232 16.870 76.132 1.00 31.38 275 ASN B N 1
ATOM 2541 C CA . ASN B 1 134 ? 40.649 18.034 75.462 1.00 34.48 275 ASN B CA 1
ATOM 2542 C C . ASN B 1 134 ? 40.531 17.807 73.957 1.00 29.98 275 ASN B C 1
ATOM 2543 O O . ASN B 1 134 ? 39.608 18.326 73.315 1.00 35.74 275 ASN B O 1
ATOM 2548 N N . ARG B 1 135 ? 41.480 17.073 73.374 1.00 33.55 276 ARG B N 1
ATOM 2549 C CA . ARG B 1 135 ? 41.454 16.784 71.933 1.00 29.87 276 ARG B CA 1
ATOM 2550 C C . ARG B 1 135 ? 40.168 16.072 71.499 1.00 36.32 276 ARG B C 1
ATOM 2551 O O . ARG B 1 135 ? 39.729 16.207 70.349 1.00 35.56 276 ARG B O 1
ATOM 2559 N N . ASP B 1 136 ? 39.526 15.348 72.407 1.00 28.96 277 ASP B N 1
ATOM 2560 C CA . ASP B 1 136 ? 38.270 14.665 72.132 1.00 28.75 277 ASP B CA 1
ATOM 2561 C C . ASP B 1 136 ? 37.060 15.591 72.181 1.00 31.11 277 ASP B C 1
ATOM 2562 O O . ASP B 1 136 ? 35.945 15.148 71.914 1.00 29.08 277 ASP B O 1
ATOM 2567 N N . GLY B 1 137 ? 37.232 16.849 72.541 1.00 30.97 278 GLY B N 1
ATOM 2568 C CA . GLY B 1 137 ? 36.069 17.689 72.698 1.00 25.72 278 GLY B CA 1
ATOM 2569 C C . GLY B 1 137 ? 35.864 18.613 71.523 1.00 34.02 278 GLY B C 1
ATOM 2570 O O . GLY B 1 137 ? 35.480 18.161 70.437 1.00 33.65 278 GLY B O 1
ATOM 2571 N N . ARG B 1 138 ? 36.104 19.914 71.735 1.00 29.70 279 ARG B N 1
ATOM 2572 C CA . ARG B 1 138 ? 35.786 20.903 70.704 1.00 32.17 279 ARG B CA 1
ATOM 2573 C C . ARG B 1 138 ? 36.594 20.670 69.431 1.00 31.04 279 ARG B C 1
ATOM 2574 O O . ARG B 1 138 ? 36.072 20.834 68.329 1.00 33.62 279 ARG B O 1
ATOM 2582 N N . GLU B 1 139 ? 37.874 20.306 69.560 1.00 31.30 280 GLU B N 1
ATOM 2583 C CA . GLU B 1 139 ? 38.692 20.064 68.368 1.00 31.35 280 GLU B CA 1
ATOM 2584 C C . GLU B 1 139 ? 38.124 18.915 67.553 1.00 33.46 280 GLU B C 1
ATOM 2585 O O . GLU B 1 139 ? 38.251 18.894 66.332 1.00 31.85 280 GLU B O 1
ATOM 2591 N N . THR B 1 140 ? 37.493 17.946 68.209 1.00 30.11 281 THR B N 1
ATOM 2592 C CA . THR B 1 140 ? 36.856 16.854 67.474 1.00 34.67 281 THR B CA 1
ATOM 2593 C C . THR B 1 140 ? 35.575 17.318 66.770 1.00 37.18 281 THR B C 1
ATOM 2594 O O . THR B 1 140 ? 35.258 16.836 65.676 1.00 33.23 281 THR B O 1
ATOM 2598 N N . ILE B 1 141 ? 34.849 18.277 67.347 1.00 33.27 282 ILE B N 1
ATOM 2599 C CA . ILE B 1 141 ? 33.706 18.856 66.637 1.00 30.31 282 ILE B CA 1
ATOM 2600 C C . ILE B 1 141 ? 34.193 19.623 65.410 1.00 31.72 282 ILE B C 1
ATOM 2601 O O . ILE B 1 141 ? 33.597 19.539 64.329 1.00 31.02 282 ILE B O 1
ATOM 2606 N N . VAL B 1 142 ? 35.305 20.341 65.540 1.00 31.09 283 VAL B N 1
ATOM 2607 C CA . VAL B 1 142 ? 35.898 20.978 64.359 1.00 30.83 283 VAL B CA 1
ATOM 2608 C C . VAL B 1 142 ? 36.299 19.931 63.316 1.00 32.82 283 VAL B C 1
ATOM 2609 O O . VAL B 1 142 ? 36.065 20.120 62.117 1.00 32.53 283 VAL B O 1
ATOM 2613 N N . ASP B 1 143 ? 36.912 18.818 63.748 1.00 34.14 284 ASP B N 1
ATOM 2614 C CA . ASP B 1 143 ? 37.269 17.747 62.800 1.00 31.67 284 ASP B CA 1
ATOM 2615 C C . ASP B 1 143 ? 36.038 17.258 62.055 1.00 30.82 284 ASP B C 1
ATOM 2616 O O . ASP B 1 143 ? 36.058 17.059 60.832 1.00 35.62 284 ASP B O 1
ATOM 2621 N N . LEU B 1 144 ? 34.950 17.041 62.795 1.00 32.03 285 LEU B N 1
ATOM 2622 C CA . LEU B 1 144 ? 33.726 16.564 62.171 1.00 35.41 285 LEU B CA 1
ATOM 2623 C C . LEU B 1 144 ? 33.180 17.590 61.187 1.00 32.54 285 LEU B C 1
ATOM 2624 O O . LEU B 1 144 ? 32.696 17.224 60.114 1.00 30.34 285 LEU B O 1
ATOM 2629 N N . THR B 1 145 ? 33.239 18.881 61.544 1.00 34.16 286 THR B N 1
ATOM 2630 C CA . THR B 1 145 ? 32.776 19.914 60.621 1.00 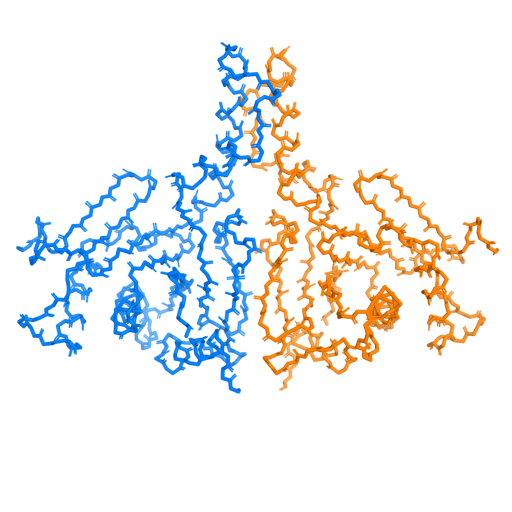31.51 286 THR B CA 1
ATOM 2631 C C . THR B 1 145 ? 33.583 19.886 59.336 1.00 32.87 286 THR B C 1
ATOM 2632 O O . THR B 1 145 ? 33.023 20.036 58.244 1.00 34.46 286 THR B O 1
ATOM 2636 N N . LYS B 1 146 ? 34.901 19.677 59.449 1.00 32.27 287 LYS B N 1
ATOM 2637 C CA . LYS B 1 146 ? 35.745 19.604 58.255 1.00 41.12 287 LYS B CA 1
ATOM 2638 C C . LYS B 1 146 ? 35.409 18.381 57.419 1.00 38.34 287 LYS B C 1
ATOM 2639 O O . LYS B 1 146 ? 35.365 18.464 56.194 1.00 37.80 287 LYS B O 1
ATOM 2645 N N . THR B 1 147 ? 35.202 17.233 58.063 1.00 33.26 288 THR B N 1
ATOM 2646 C CA . THR B 1 147 ? 34.843 16.021 57.332 1.00 32.47 288 THR B CA 1
ATOM 2647 C C . THR B 1 147 ? 33.539 16.211 56.552 1.00 34.76 288 THR B C 1
ATOM 2648 O O . THR B 1 147 ? 33.450 15.877 55.354 1.00 37.60 288 THR B O 1
ATOM 2652 N N . MET B 1 148 ? 32.527 16.793 57.208 1.00 34.75 289 MET B N 1
ATOM 2653 C CA . MET B 1 148 ? 31.246 16.990 56.538 1.00 38.21 289 MET B CA 1
ATOM 2654 C C . MET B 1 148 ? 31.372 18.022 55.435 1.00 36.34 289 MET B C 1
ATOM 2655 O O . MET B 1 148 ? 30.832 17.821 54.346 1.00 37.22 289 MET B O 1
ATOM 2660 N N . ALA B 1 149 ? 32.134 19.096 55.674 1.00 37.57 290 ALA B N 1
ATOM 2661 C CA . ALA B 1 149 ? 32.356 20.100 54.635 1.00 34.36 290 ALA B CA 1
ATOM 2662 C C . ALA B 1 149 ? 33.060 19.506 53.416 1.00 40.82 290 ALA B C 1
ATOM 2663 O O . ALA B 1 149 ? 32.711 19.813 52.262 1.00 39.62 290 ALA B O 1
ATOM 2665 N N . GLU B 1 150 ? 34.048 18.650 53.642 1.00 36.18 291 GLU B N 1
ATOM 2666 C CA . GLU B 1 150 ? 34.760 18.050 52.518 1.00 35.60 291 GLU B CA 1
ATOM 2667 C C . GLU B 1 150 ? 33.845 17.159 51.699 1.00 36.05 291 GLU B C 1
ATOM 2668 O O . GLU B 1 150 ? 33.833 17.242 50.457 1.00 41.60 291 GLU B O 1
ATOM 2674 N N . LEU B 1 151 ? 33.055 16.318 52.369 1.00 38.22 292 LEU B N 1
ATOM 2675 C CA . LEU B 1 151 ? 32.104 15.470 51.646 1.00 38.12 292 LEU B CA 1
ATOM 2676 C C . LEU B 1 151 ? 31.029 16.298 50.939 1.00 39.39 292 LEU B C 1
ATOM 2677 O O . LEU B 1 151 ? 30.601 15.959 49.824 1.00 40.14 292 LEU B O 1
ATOM 2682 N N . ALA B 1 152 ? 30.570 17.385 51.560 1.00 39.12 293 ALA B N 1
ATOM 2683 C CA . ALA B 1 152 ? 29.583 18.232 50.897 1.00 40.63 293 ALA B CA 1
ATOM 2684 C C . ALA B 1 152 ? 30.177 18.859 49.646 1.00 43.41 293 ALA B C 1
ATOM 2685 O O . ALA B 1 152 ? 29.505 18.964 48.613 1.00 43.73 293 ALA B O 1
ATOM 2687 N N . ALA B 1 153 ? 31.456 19.234 49.711 1.00 39.23 294 ALA B N 1
ATOM 2688 C CA . ALA B 1 153 ? 32.121 19.889 48.594 1.00 42.74 294 ALA B CA 1
ATOM 2689 C C . ALA B 1 153 ? 32.247 18.985 47.366 1.00 49.85 294 ALA B C 1
ATOM 2690 O O . ALA B 1 153 ? 32.391 19.488 46.247 1.00 54.55 294 ALA B O 1
ATOM 2692 N N . VAL B 1 154 ? 32.261 17.664 47.541 1.00 45.78 295 VAL B N 1
ATOM 2693 C CA . VAL B 1 154 ? 32.250 16.744 46.401 1.00 47.29 295 VAL B CA 1
ATOM 2694 C C . VAL B 1 154 ? 30.890 16.068 46.218 1.00 47.92 295 VAL B C 1
ATOM 2695 O O . VAL B 1 154 ? 30.784 15.095 45.463 1.00 53.12 295 VAL B O 1
ATOM 2699 N N . ASN B 1 155 ? 29.842 16.569 46.886 1.00 42.32 296 ASN B N 1
ATOM 2700 C CA . ASN B 1 155 ? 28.475 16.063 46.748 1.00 48.46 296 ASN B CA 1
ATOM 2701 C C . ASN B 1 155 ? 28.335 14.605 47.181 1.00 50.71 296 ASN B C 1
ATOM 2702 O O . ASN B 1 155 ? 27.486 13.871 46.673 1.00 46.19 296 ASN B O 1
ATOM 2707 N N . GLU B 1 156 ? 29.143 14.162 48.135 1.00 44.94 297 GLU B N 1
ATOM 2708 C CA . GLU B 1 156 ? 28.870 12.872 48.748 1.00 49.26 297 GLU B CA 1
ATOM 2709 C C . GLU B 1 156 ? 27.937 13.025 49.932 1.00 52.23 297 GLU B C 1
ATOM 2710 O O . GLU B 1 156 ? 27.397 12.034 50.434 1.00 56.44 297 GLU B O 1
ATOM 2716 N N . LEU B 1 157 ? 27.693 14.262 50.331 1.00 46.09 298 LEU B N 1
ATOM 2717 C CA . LEU B 1 157 ? 26.855 14.589 51.468 1.00 47.88 298 LEU B CA 1
ATOM 2718 C C . LEU B 1 157 ? 26.081 15.829 51.061 1.00 38.85 298 LEU B C 1
ATOM 2719 O O . LEU B 1 157 ? 26.688 16.833 50.680 1.00 51.89 298 LEU B O 1
ATOM 2724 N N . SER B 1 158 ? 24.756 15.750 51.075 1.00 42.21 299 SER B N 1
ATOM 2725 C CA . SER B 1 158 ? 23.942 16.938 50.849 1.00 38.13 299 SER B CA 1
ATOM 2726 C C . SER B 1 158 ? 23.901 17.763 52.115 1.00 46.26 299 SER B C 1
ATOM 2727 O O . SER B 1 158 ? 23.805 17.214 53.217 1.00 47.41 299 SER B O 1
ATOM 2730 N N . VAL B 1 159 ? 23.971 19.087 51.961 1.00 38.90 300 VAL B N 1
ATOM 2731 C CA . VAL B 1 159 ? 23.838 19.962 53.129 1.00 39.53 300 VAL B CA 1
ATOM 2732 C C . VAL B 1 159 ? 22.550 19.663 53.882 1.00 48.97 300 VAL B C 1
ATOM 2733 O O . VAL B 1 159 ? 22.520 19.725 55.117 1.00 41.24 300 VAL B O 1
ATOM 2737 N N . SER B 1 160 ? 21.480 19.287 53.162 1.00 43.02 301 SER B N 1
ATOM 2738 C CA . SER B 1 160 ? 20.202 18.943 53.795 1.00 46.47 301 SER B CA 1
ATOM 2739 C C . SER B 1 160 ? 20.332 17.777 54.758 1.00 43.42 301 SER B C 1
ATOM 2740 O O . SER B 1 160 ? 19.515 17.633 55.669 1.00 52.56 301 SER B O 1
ATOM 2744 N N . ASP B 1 161 ? 21.325 16.917 54.564 1.00 46.88 302 ASP B N 1
ATOM 2745 C CA . ASP B 1 161 ? 21.496 15.768 55.438 1.00 44.15 302 ASP B CA 1
ATOM 2746 C C . ASP B 1 161 ? 22.348 16.070 56.663 1.00 44.90 302 ASP B C 1
ATOM 2747 O O . ASP B 1 161 ? 22.519 15.190 57.511 1.00 43.01 302 ASP B O 1
ATOM 2752 N N . ILE B 1 162 ? 22.894 17.279 56.781 1.00 39.44 303 ILE B N 1
ATOM 2753 C CA . ILE B 1 162 ? 23.623 17.672 57.983 1.00 33.44 303 ILE B CA 1
ATOM 2754 C C . ILE B 1 162 ? 22.570 18.086 59.002 1.00 40.88 303 ILE B C 1
ATOM 2755 O O . ILE B 1 162 ? 22.049 19.204 58.966 1.00 43.63 303 ILE B O 1
ATOM 2760 N N . THR B 1 163 ? 22.254 17.167 59.911 1.00 37.00 304 THR B N 1
ATOM 2761 C CA . THR B 1 163 ? 21.162 17.302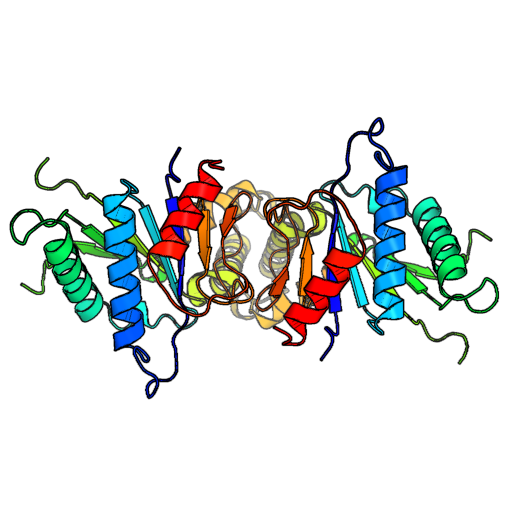 60.861 1.00 36.94 304 THR B CA 1
ATOM 2762 C C . THR B 1 163 ? 21.675 17.075 62.281 1.00 33.57 304 THR B C 1
ATOM 2763 O O . THR B 1 163 ? 22.779 16.580 62.492 1.00 31.59 304 THR B O 1
ATOM 2767 N N . MET B 1 164 ? 20.834 17.418 63.260 1.00 34.12 305 MET B N 1
ATOM 2768 C CA . MET B 1 164 ? 21.136 17.077 64.649 1.00 37.09 305 MET B CA 1
ATOM 2769 C C . MET B 1 164 ? 21.346 15.573 64.799 1.00 38.67 305 MET B C 1
ATOM 2770 O O . MET B 1 164 ? 22.266 15.141 65.497 1.00 39.39 305 MET B O 1
ATOM 2775 N N . ASP B 1 165 ? 20.498 14.756 64.151 1.00 32.46 306 ASP B N 1
ATOM 2776 C CA . ASP B 1 165 ? 20.653 13.307 64.284 1.00 34.16 306 ASP B CA 1
ATOM 2777 C C . ASP B 1 165 ? 22.023 12.855 63.797 1.00 35.00 306 ASP B C 1
ATOM 2778 O O . ASP B 1 165 ? 22.658 11.989 64.411 1.00 36.26 306 ASP B O 1
ATOM 2783 N N . LEU B 1 166 ? 22.492 13.428 62.689 1.00 38.62 307 LEU B N 1
ATOM 2784 C CA . LEU B 1 166 ? 23.783 13.042 62.131 1.00 38.91 307 LEU B CA 1
ATOM 2785 C C . LEU B 1 166 ? 24.913 13.468 63.036 1.00 38.05 307 LEU B C 1
ATOM 2786 O O . LEU B 1 166 ? 25.847 12.697 63.267 1.00 36.54 307 LEU B O 1
ATOM 2791 N N . VAL B 1 167 ? 24.877 14.712 63.521 1.00 32.78 308 VAL B N 1
ATOM 2792 C CA . VAL B 1 167 ? 25.951 15.161 64.400 1.00 32.15 308 VAL B CA 1
ATOM 2793 C C . VAL B 1 167 ? 25.963 14.320 65.670 1.00 33.91 308 VAL B C 1
ATOM 2794 O O . VAL B 1 167 ? 27.022 13.852 66.112 1.00 29.12 308 VAL B O 1
ATOM 2798 N N . ASP B 1 168 ? 24.777 14.053 66.226 1.00 33.70 309 ASP B N 1
ATOM 2799 C CA . ASP B 1 168 ? 24.653 13.20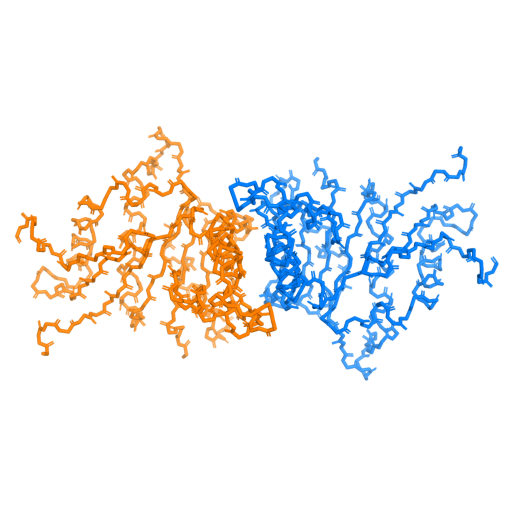1 67.404 1.00 33.37 309 ASP B CA 1
ATOM 2800 C C . ASP B 1 168 ? 25.331 11.862 67.170 1.00 30.21 309 ASP B C 1
ATOM 2801 O O . ASP B 1 168 ? 26.178 11.443 67.958 1.00 30.65 309 ASP B O 1
ATOM 2806 N N . SER B 1 169 ? 24.973 11.173 66.076 1.00 27.23 310 SER B N 1
ATOM 2807 C CA . SER B 1 169 ? 25.495 9.822 65.897 1.00 29.97 310 SER B CA 1
ATOM 2808 C C . SER B 1 169 ? 26.978 9.830 65.570 1.00 36.57 310 SER B C 1
ATOM 2809 O O . SER B 1 169 ? 27.724 8.954 66.031 1.00 35.29 310 SER B O 1
ATOM 2812 N N . GLU B 1 170 ? 27.438 10.803 64.777 1.00 32.05 311 GLU B N 1
ATOM 2813 C CA . GLU B 1 170 ? 28.866 10.874 64.479 1.00 30.48 311 GLU B CA 1
ATOM 2814 C C . GLU B 1 170 ? 29.675 11.098 65.747 1.00 38.96 311 GLU B C 1
ATOM 2815 O O . GLU B 1 170 ? 30.692 10.437 65.972 1.00 34.24 311 GLU B O 1
ATOM 2821 N N . LEU B 1 171 ? 29.268 12.057 66.573 1.00 31.69 312 LEU B N 1
ATOM 2822 C CA . LEU B 1 171 ? 30.046 12.333 67.777 1.00 30.73 312 LEU B CA 1
ATOM 2823 C C . LEU B 1 171 ? 29.946 11.181 68.762 1.00 31.85 312 LEU B C 1
ATOM 2824 O O . LEU B 1 171 ? 30.918 10.882 69.464 1.00 34.26 312 LEU B O 1
ATOM 2829 N N . LYS B 1 172 ? 28.808 10.488 68.795 1.00 32.31 313 LYS B N 1
ATOM 2830 C CA . LYS B 1 172 ? 28.722 9.307 69.633 1.00 37.36 313 LYS B CA 1
ATOM 2831 C C . LYS B 1 172 ? 29.711 8.248 69.174 1.00 39.46 313 LYS B C 1
ATOM 2832 O O . LYS B 1 172 ? 30.356 7.601 69.997 1.00 36.55 313 LYS B O 1
ATOM 2838 N N . GLN B 1 173 ? 29.875 8.084 67.861 1.00 40.13 314 GLN B N 1
ATOM 2839 C CA . GLN B 1 173 ? 30.842 7.109 67.356 1.00 40.04 314 GLN B CA 1
ATOM 2840 C C . GLN B 1 173 ? 32.283 7.572 67.578 1.00 38.97 314 GLN B C 1
ATOM 2841 O O . GLN B 1 173 ? 33.149 6.768 67.932 1.00 37.95 314 GLN B O 1
ATOM 2847 N N . LEU B 1 174 ? 32.565 8.862 67.378 1.00 35.18 315 LEU B N 1
ATOM 2848 C CA . LEU B 1 174 ? 33.940 9.352 67.495 1.00 35.90 315 LEU B CA 1
ATOM 2849 C C . LEU B 1 174 ? 34.414 9.374 68.939 1.00 42.02 315 LEU B C 1
ATOM 2850 O O . LEU B 1 174 ? 35.577 9.070 69.223 1.00 37.53 315 LEU B O 1
ATOM 2855 N N . VAL B 1 175 ? 33.551 9.759 69.863 1.00 35.72 316 VAL B N 1
ATOM 2856 C CA . VAL B 1 175 ? 33.954 10.044 71.229 1.00 37.61 316 VAL B CA 1
ATOM 2857 C C . VAL B 1 175 ? 33.405 9.006 72.196 1.00 39.97 316 VAL B C 1
ATOM 2858 O O . VAL B 1 175 ? 34.140 8.467 73.014 1.00 40.10 316 VAL B O 1
ATOM 2862 N N . GLY B 1 176 ? 32.117 8.710 72.114 1.00 35.21 317 GLY B N 1
ATOM 2863 C CA . GLY B 1 176 ? 31.515 7.755 73.012 1.00 37.12 317 GLY B CA 1
ATOM 2864 C C . GLY B 1 176 ? 30.140 8.204 73.456 1.00 35.72 317 GLY B C 1
ATOM 2865 O O . GLY B 1 176 ? 29.707 9.318 73.162 1.00 34.90 317 GLY B O 1
ATOM 2866 N N . PRO B 1 177 ? 29.415 7.337 74.156 1.00 32.68 318 PRO B N 1
ATOM 2867 C CA . PRO B 1 177 ? 28.067 7.700 74.620 1.00 33.76 318 PRO B CA 1
ATOM 2868 C C . PRO B 1 177 ? 28.114 8.683 75.783 1.00 36.96 318 PRO B C 1
ATOM 2869 O O . PRO B 1 177 ? 29.153 8.942 76.388 1.00 36.23 318 PRO B O 1
ATOM 2873 N N . GLU B 1 178 ? 26.952 9.246 76.083 1.00 30.73 319 GLU B N 1
ATOM 2874 C CA . GLU B 1 178 ? 26.835 10.233 77.157 1.00 31.23 319 GLU B CA 1
ATOM 2875 C C . GLU B 1 178 ? 27.004 9.580 78.529 1.00 30.96 319 GLU B C 1
ATOM 2876 O O . GLU B 1 178 ? 26.365 8.553 78.797 1.00 34.49 319 GLU B O 1
ATOM 2882 N N . PRO B 1 179 ? 27.820 10.148 79.437 1.00 30.10 320 PRO B N 1
ATOM 2883 C CA . PRO B 1 179 ? 27.857 9.616 80.811 1.00 28.54 320 PRO B CA 1
ATOM 2884 C C . PRO B 1 179 ? 26.604 9.994 81.585 1.00 31.72 320 PRO B C 1
ATOM 2885 O O . PRO B 1 179 ? 26.025 11.071 81.395 1.00 31.64 320 PRO B O 1
ATOM 2889 N N . ASP B 1 180 ? 26.163 9.073 82.444 1.00 31.15 321 ASP B N 1
ATOM 2890 C CA . ASP B 1 180 ? 25.026 9.364 83.316 1.00 34.25 321 ASP B CA 1
ATOM 2891 C C . ASP B 1 180 ? 25.437 10.248 84.467 1.00 33.03 321 ASP B C 1
ATOM 2892 O O . ASP B 1 180 ? 24.647 11.083 84.927 1.00 29.43 321 ASP B O 1
ATOM 2897 N N . LEU B 1 181 ? 26.655 10.075 84.949 1.00 29.68 322 LEU B N 1
ATOM 2898 C CA . LEU B 1 181 ? 27.090 10.867 86.099 1.00 28.19 322 LEU B CA 1
ATOM 2899 C C . LEU B 1 181 ? 28.539 11.251 85.882 1.00 30.64 322 LEU B C 1
ATOM 2900 O O . LEU B 1 181 ? 29.328 10.416 85.455 1.00 29.47 322 LEU B O 1
ATOM 2905 N N . LEU B 1 182 ? 28.895 12.491 86.198 1.00 24.58 323 LEU B N 1
ATOM 2906 C CA . LEU B 1 182 ? 30.259 12.973 86.051 1.00 26.14 323 LEU B CA 1
ATOM 2907 C C . LEU B 1 182 ? 30.728 13.457 87.414 1.00 33.88 323 LEU B C 1
ATOM 2908 O O . LEU B 1 182 ? 30.078 14.310 88.029 1.00 32.89 323 LEU B O 1
ATOM 2913 N N . LEU B 1 183 ? 31.852 12.911 87.866 1.00 27.43 324 LEU B N 1
ATOM 2914 C CA . LEU B 1 183 ? 32.462 13.218 89.151 1.00 33.69 324 LEU B CA 1
ATOM 2915 C C . LEU B 1 183 ? 33.628 14.163 88.949 1.00 30.01 324 LEU B C 1
ATOM 2916 O O . LEU B 1 183 ? 34.437 13.974 88.037 1.00 30.89 324 LEU B O 1
ATOM 2921 N N . TYR B 1 184 ? 33.717 15.173 89.812 1.00 29.92 325 TYR B N 1
ATOM 2922 C CA . TYR B 1 184 ? 34.813 16.130 89.793 1.00 31.90 325 TYR B CA 1
ATOM 2923 C C . TYR B 1 184 ? 35.364 16.266 91.206 1.00 32.02 325 TYR B C 1
ATOM 2924 O O . TYR B 1 184 ? 34.589 16.424 92.158 1.00 29.98 325 TYR B O 1
ATOM 2933 N N . PHE B 1 185 ? 36.690 16.180 91.353 1.00 31.07 326 PHE B N 1
ATOM 2934 C CA . PHE B 1 185 ? 37.296 16.109 92.676 1.00 35.16 326 PHE B CA 1
ATOM 2935 C C . PHE B 1 185 ? 38.026 17.393 93.065 1.00 44.40 326 PHE B C 1
ATOM 2936 O O . PHE B 1 185 ? 38.847 17.384 93.991 1.00 44.96 326 PHE B O 1
ATOM 2944 N N . GLY B 1 186 ? 37.733 18.497 92.390 1.00 33.85 327 GLY B N 1
ATOM 2945 C CA . GLY B 1 186 ? 38.226 19.783 92.815 1.00 30.04 327 GLY B CA 1
ATOM 2946 C C . GLY B 1 186 ? 37.126 20.611 93.437 1.00 36.02 327 GLY B C 1
ATOM 2947 O O . GLY B 1 186 ? 35.972 20.192 93.536 1.00 33.60 327 GLY B O 1
ATOM 2948 N N . PRO B 1 187 ? 37.475 21.820 93.878 1.00 39.42 328 PRO B N 1
ATOM 2949 C CA . PRO B 1 187 ? 36.541 22.610 94.703 1.00 41.13 328 PRO B CA 1
ATOM 2950 C C . PRO B 1 187 ? 35.490 23.409 93.941 1.00 51.35 328 PRO B C 1
ATOM 2951 O O . PRO B 1 187 ? 34.449 23.725 94.527 1.00 50.96 328 PRO B O 1
ATOM 2955 N N . SER B 1 188 ? 35.710 23.776 92.685 1.00 42.54 329 SER B N 1
ATOM 2956 C CA . SER B 1 188 ? 34.707 24.500 91.912 1.00 42.61 329 SER B CA 1
ATOM 2957 C C . SER B 1 188 ? 34.602 23.836 90.553 1.00 43.28 329 SER B C 1
ATOM 2958 O O . SER B 1 188 ? 35.589 23.807 89.813 1.00 32.95 329 SER B O 1
ATOM 2962 N N . LEU B 1 189 ? 33.417 23.302 90.227 1.00 41.34 330 LEU B N 1
ATOM 2963 C CA . LEU B 1 189 ? 33.260 22.525 89.000 1.00 37.57 330 LEU B CA 1
ATOM 2964 C C . LEU B 1 189 ? 33.628 23.353 87.779 1.00 36.34 330 LEU B C 1
ATOM 2965 O O . LEU B 1 189 ? 33.081 24.445 87.551 1.00 35.22 330 LEU B O 1
ATOM 2970 N N . ASP B 1 190 ? 34.576 22.813 87.026 1.00 39.94 331 ASP B N 1
ATOM 2971 C CA . ASP B 1 190 ? 35.110 23.364 85.792 1.00 41.18 331 ASP B CA 1
ATOM 2972 C C . ASP B 1 190 ? 35.212 22.185 84.828 1.00 37.63 331 ASP B C 1
ATOM 2973 O O . ASP B 1 190 ? 35.975 21.254 85.093 1.00 37.92 331 ASP B O 1
ATOM 2978 N N . LEU B 1 191 ? 34.433 22.178 83.737 1.00 34.57 332 LEU B N 1
ATOM 2979 C CA . LEU B 1 191 ? 34.472 21.041 82.806 1.00 35.13 332 LEU B CA 1
ATOM 2980 C C . LEU B 1 191 ? 35.807 20.933 82.078 1.00 38.22 332 LEU B C 1
ATOM 2981 O O . LEU B 1 191 ? 36.135 19.853 81.572 1.00 32.19 332 LEU B O 1
ATOM 2986 N N . GLN B 1 192 ? 36.551 22.039 81.990 1.00 34.67 333 GLN B N 1
ATOM 2987 C CA . GLN B 1 192 ? 37.896 22.123 81.395 1.00 41.45 333 GLN B CA 1
ATOM 2988 C C . GLN B 1 192 ? 38.065 21.259 80.148 1.00 32.63 333 GLN B C 1
ATOM 2989 O O . GLN B 1 192 ? 39.004 20.471 80.034 1.00 29.04 333 GLN B O 1
ATOM 2995 N N . GLY B 1 193 ? 37.163 21.455 79.189 1.00 32.44 334 GLY B N 1
ATOM 2996 C CA . GLY B 1 193 ? 37.275 20.863 77.868 1.00 29.10 334 GLY B CA 1
ATOM 2997 C C . GLY B 1 193 ? 36.634 19.506 77.708 1.00 31.99 334 GLY B C 1
ATOM 2998 O O . GLY B 1 193 ? 36.705 18.936 76.605 1.00 31.21 334 GLY B O 1
ATOM 2999 N N . PHE B 1 194 ? 36.047 18.956 78.766 1.00 26.66 335 PHE B N 1
ATOM 3000 C CA . PHE B 1 194 ? 35.373 17.667 78.673 1.00 28.60 335 PHE B CA 1
ATOM 3001 C C . PHE B 1 194 ? 34.419 17.685 77.478 1.00 34.86 335 PHE B C 1
ATOM 3002 O O . PHE B 1 194 ? 33.726 18.686 77.262 1.00 30.34 335 PHE B O 1
ATOM 3010 N N . PRO B 1 195 ? 34.382 16.626 76.676 1.00 32.97 336 PRO B N 1
ATOM 3011 C CA . PRO B 1 195 ? 33.592 16.642 75.407 1.00 35.66 336 PRO B CA 1
ATOM 3012 C C . PRO B 1 195 ? 32.170 17.119 75.655 1.00 35.72 336 PRO B C 1
ATOM 3013 O O . PRO B 1 195 ? 31.400 16.464 76.370 1.00 29.98 336 PRO B O 1
ATOM 3017 N N . PRO B 1 196 ? 31.796 18.274 75.096 1.00 32.33 337 PRO B N 1
ATOM 3018 C CA . PRO B 1 196 ? 30.569 18.953 75.526 1.00 33.53 337 PRO B CA 1
ATOM 3019 C C . PRO B 1 196 ? 29.289 18.556 74.806 1.00 32.09 337 PRO B C 1
ATOM 3020 O O . PRO B 1 196 ? 28.216 19.046 75.198 1.00 31.53 337 PRO B O 1
ATOM 3024 N N . TRP B 1 197 ? 29.350 17.742 73.749 1.00 31.01 338 TRP B N 1
ATOM 3025 C CA . TRP B 1 197 ? 28.136 17.497 72.985 1.00 30.58 338 TRP B CA 1
ATOM 3026 C C . TRP B 1 197 ? 27.189 16.593 73.745 1.00 30.47 338 TRP B C 1
ATOM 3027 O O . TRP B 1 197 ? 26.055 16.974 74.045 1.00 31.57 338 TRP B O 1
ATOM 3038 N N . HIS B 1 198 ? 27.634 15.376 74.031 1.00 30.01 339 HIS B N 1
ATOM 3039 C CA . HIS B 1 198 ? 26.816 14.365 74.694 1.00 30.85 339 HIS B CA 1
ATOM 3040 C C . HIS B 1 198 ? 27.001 14.449 76.208 1.00 37.50 339 HIS B C 1
ATOM 3041 O O . HIS B 1 198 ? 27.555 13.561 76.842 1.00 35.22 339 HIS B O 1
ATOM 3048 N N . ILE B 1 199 ? 26.568 15.568 76.778 1.00 33.16 340 ILE B N 1
ATOM 3049 C CA . ILE B 1 199 ? 26.390 15.658 78.225 1.00 32.11 340 ILE B CA 1
ATOM 3050 C C . ILE B 1 199 ? 25.064 16.355 78.488 1.00 37.07 340 ILE B C 1
ATOM 3051 O O . ILE B 1 199 ? 24.938 17.135 79.434 1.00 35.04 340 ILE B O 1
ATOM 3056 N N . ARG B 1 200 ? 24.058 16.054 77.666 1.00 30.88 341 ARG B N 1
ATOM 3057 C CA . ARG B 1 200 ? 22.780 16.757 77.743 1.00 33.27 341 ARG B CA 1
ATOM 3058 C C . ARG B 1 200 ? 22.089 16.532 79.080 1.00 37.60 341 ARG B C 1
ATOM 3059 O O . ARG B 1 200 ? 21.601 17.485 79.700 1.00 34.55 341 ARG B O 1
ATOM 3067 N N . LEU B 1 201 ? 21.987 15.276 79.515 1.00 30.57 342 LEU B N 1
ATOM 3068 C CA . LEU B 1 201 ? 21.272 14.931 80.745 1.00 36.42 342 LEU B CA 1
ATOM 3069 C C . LEU B 1 201 ? 22.203 14.441 81.848 1.00 32.99 342 LEU B C 1
ATOM 3070 O O . LEU B 1 201 ? 21.732 13.969 82.893 1.00 35.55 342 LEU B O 1
ATOM 3075 N N . THR B 1 202 ? 23.504 14.524 81.629 1.00 27.90 343 THR B N 1
ATOM 3076 C CA . THR B 1 202 ? 24.480 14.096 82.613 1.00 27.64 343 THR B CA 1
ATOM 3077 C C . THR B 1 202 ? 24.260 14.827 83.935 1.00 34.92 343 THR B C 1
ATOM 3078 O O . THR B 1 202 ? 23.980 16.029 83.958 1.00 32.08 343 THR B O 1
ATOM 3082 N N . GLU B 1 203 ? 24.327 14.079 85.030 1.00 29.52 344 GLU B N 1
ATOM 3083 C CA . GLU B 1 203 ? 24.321 14.667 86.358 1.00 34.12 344 GLU B CA 1
ATOM 3084 C C . GLU B 1 203 ? 25.763 14.899 86.807 1.00 31.35 344 GLU B C 1
ATOM 3085 O O . GLU B 1 203 ? 26.665 14.150 86.440 1.00 30.18 344 GLU B O 1
ATOM 3091 N N . PHE B 1 204 ? 25.985 15.959 87.576 1.00 36.61 345 PHE B N 1
ATOM 3092 C CA . PHE B 1 204 ? 27.331 16.383 87.953 1.00 37.77 345 PHE B CA 1
ATOM 3093 C C . PHE B 1 204 ? 27.462 16.361 89.467 1.00 39.23 345 PHE B C 1
ATOM 3094 O O . PHE B 1 204 ? 26.518 16.700 90.182 1.00 37.09 345 PHE B O 1
ATOM 3102 N N . TYR B 1 205 ? 28.625 15.947 89.960 1.00 31.34 346 TYR B N 1
ATOM 3103 C CA . TYR B 1 205 ? 28.819 15.958 91.403 1.00 34.00 346 TYR B CA 1
ATOM 3104 C C . TYR B 1 205 ? 30.231 16.405 91.739 1.00 29.55 346 TYR B C 1
ATOM 3105 O O . TYR B 1 205 ? 31.202 15.936 91.132 1.00 31.77 346 TYR B O 1
ATOM 3114 N N . TRP B 1 206 ? 30.328 17.294 92.723 1.00 32.50 347 TRP B N 1
ATOM 3115 C CA . TRP B 1 206 ? 31.600 17.642 93.347 1.00 33.38 347 TRP B CA 1
ATOM 3116 C C . TRP B 1 206 ? 31.282 18.216 94.710 1.00 31.20 347 TRP B C 1
ATOM 3117 O O . TRP B 1 206 ? 30.116 18.429 95.041 1.00 35.67 347 TRP B O 1
ATOM 3137 N N . GLU B 1 207 ? 32.330 18.482 95.496 1.00 32.56 348 GLU B N 1
ATOM 3138 C CA . GLU B 1 207 ? 32.150 19.023 96.838 1.00 33.69 348 GLU B CA 1
ATOM 3139 C C . GLU B 1 207 ? 32.936 20.314 96.966 1.00 39.65 348 GLU B C 1
ATOM 3140 O O . GLU B 1 207 ? 34.118 20.368 96.608 1.00 33.50 348 GLU B O 1
ATOM 3146 N N . LYS B 1 208 ? 32.258 21.345 97.476 1.00 37.13 349 LYS B N 1
ATOM 3147 C CA . LYS B 1 208 ? 32.782 22.708 97.484 1.00 50.00 349 LYS B CA 1
ATOM 3148 C C . LYS B 1 208 ? 34.114 22.815 98.220 1.00 50.80 349 LYS B C 1
ATOM 3149 O O . LYS B 1 208 ? 34.962 23.634 97.857 1.00 55.06 349 LYS B O 1
ATOM 3155 N N . ASP B 1 209 ? 34.314 22.029 99.260 1.00 43.70 350 ASP B N 1
ATOM 3156 C CA . ASP B 1 209 ? 35.579 22.118 99.982 1.00 77.21 350 ASP B CA 1
ATOM 3157 C C . ASP B 1 209 ? 36.719 21.373 99.288 1.00 76.96 350 ASP B C 1
ATOM 3158 O O . ASP B 1 209 ? 37.893 21.699 99.510 1.00 78.33 350 ASP B O 1
ATOM 3163 N N . ASN B 1 210 ? 36.391 20.385 98.464 1.00 48.95 351 ASN B N 1
ATOM 3164 C CA . ASN B 1 210 ? 37.282 19.270 98.193 1.00 42.25 351 ASN B CA 1
ATOM 3165 C C . ASN B 1 210 ? 38.372 19.607 97.181 1.00 44.51 351 ASN B C 1
ATOM 3166 O O . ASN B 1 210 ? 38.137 20.308 96.198 1.00 42.84 351 ASN B O 1
ATOM 3171 N N . ASN B 1 211 ? 39.570 19.067 97.401 1.00 38.62 352 ASN B N 1
ATOM 3172 C CA . ASN B 1 211 ? 40.617 19.230 96.397 1.00 40.35 352 ASN B CA 1
ATOM 3173 C C . ASN B 1 211 ? 41.453 17.963 96.236 1.00 43.21 352 ASN B C 1
ATOM 3174 O O . ASN B 1 211 ? 42.633 18.039 95.889 1.00 56.65 352 ASN B O 1
ATOM 3179 N N . GLU B 1 212 ? 40.862 16.791 96.453 1.00 35.30 353 GLU B N 1
ATOM 3180 C CA . GLU B 1 212 ? 41.600 15.541 96.330 1.00 32.96 353 GLU B CA 1
ATOM 3181 C C . GLU B 1 212 ? 40.676 14.415 95.882 1.00 34.40 353 GLU B C 1
ATOM 3182 O O . GLU B 1 212 ? 39.470 14.424 96.149 1.00 35.41 353 GLU B O 1
ATOM 3188 N N . VAL B 1 213 ? 41.259 13.424 95.215 1.00 35.34 354 VAL B N 1
ATOM 3189 C CA . VAL B 1 213 ? 40.518 12.247 94.781 1.00 36.82 354 VAL B CA 1
ATOM 3190 C C . VAL B 1 213 ? 40.449 11.294 95.970 1.00 41.93 354 VAL B C 1
ATOM 3191 O O . VAL B 1 213 ? 41.432 10.628 96.286 1.00 38.50 354 VAL B O 1
ATOM 3195 N N . ILE B 1 214 ? 39.300 11.237 96.649 1.00 38.51 355 ILE B N 1
ATOM 3196 C CA . ILE B 1 214 ? 39.156 10.377 97.813 1.00 37.59 355 ILE B CA 1
ATOM 3197 C C . ILE B 1 214 ? 37.857 9.609 97.702 1.00 35.35 355 ILE B C 1
ATOM 3198 O O . ILE B 1 214 ? 36.895 10.045 97.063 1.00 34.25 355 ILE B O 1
ATOM 3203 N N . TYR B 1 215 ? 37.851 8.443 98.332 1.00 28.57 356 TYR B N 1
ATOM 3204 C CA . TYR B 1 215 ? 36.740 7.511 98.213 1.00 28.43 356 TYR B CA 1
ATOM 3205 C C . TYR B 1 215 ? 35.438 8.101 98.753 1.00 31.66 356 TYR B C 1
ATOM 3206 O O . TYR B 1 215 ? 34.366 7.882 98.180 1.00 34.87 356 TYR B O 1
ATOM 3215 N N . SER B 1 216 ? 35.503 8.849 99.863 1.00 30.66 357 SER B N 1
ATOM 3216 C CA . SER B 1 216 ? 34.268 9.351 100.458 1.00 35.39 357 SER B CA 1
ATOM 3217 C C . SER B 1 216 ? 33.520 10.282 99.499 1.00 38.58 357 SER B C 1
ATOM 3218 O O . SER B 1 216 ? 32.283 10.276 99.469 1.00 37.50 357 SER B O 1
ATOM 3221 N N . VAL B 1 217 ? 34.248 11.047 98.679 1.00 37.26 358 VAL B N 1
ATOM 3222 C CA . VAL B 1 217 ? 33.598 11.918 97.693 1.00 34.19 358 VAL B CA 1
ATOM 3223 C C . VAL B 1 217 ? 32.949 11.093 96.585 1.00 35.52 358 VAL B C 1
ATOM 3224 O O . VAL B 1 217 ? 31.813 11.359 96.173 1.00 33.06 358 VAL B O 1
ATOM 3228 N N . PHE B 1 218 ? 33.647 10.064 96.107 1.00 32.69 359 PHE B N 1
ATOM 3229 C CA . PHE B 1 218 ? 33.074 9.123 95.141 1.00 29.87 359 PHE B CA 1
ATOM 3230 C C . PHE B 1 218 ? 31.766 8.531 95.649 1.00 32.94 359 PHE B C 1
ATOM 3231 O O . PHE B 1 218 ? 30.747 8.505 94.945 1.00 37.72 359 PHE B O 1
ATOM 3239 N N . ILE B 1 219 ? 31.784 8.045 96.888 1.00 33.21 360 ILE B N 1
ATOM 3240 C CA . ILE B 1 219 ? 30.619 7.370 97.446 1.00 33.47 360 ILE B CA 1
ATOM 3241 C C . ILE B 1 219 ? 29.476 8.348 97.632 1.00 34.99 360 ILE B C 1
ATOM 3242 O O . ILE B 1 219 ? 28.314 8.024 97.347 1.00 36.26 360 ILE B O 1
ATOM 3247 N N . ARG B 1 220 ? 29.773 9.545 98.151 1.00 36.97 361 ARG B N 1
ATOM 3248 C CA . ARG B 1 220 ? 28.711 10.529 98.308 1.00 36.98 361 ARG B CA 1
ATOM 3249 C C . ARG B 1 220 ? 28.131 10.912 96.958 1.00 36.01 361 ARG B C 1
ATOM 3250 O O . ARG B 1 220 ? 26.925 11.145 96.853 1.00 41.82 361 ARG B O 1
ATOM 3258 N N . GLY B 1 221 ? 28.954 10.908 95.905 1.00 34.65 362 GLY B N 1
ATOM 3259 C CA . GLY B 1 221 ? 28.442 11.193 94.565 1.00 38.40 362 GLY B CA 1
ATOM 3260 C C . GLY B 1 221 ? 27.473 10.136 94.072 1.00 39.76 362 GLY B C 1
ATOM 3261 O O . GLY B 1 221 ? 26.396 10.458 93.553 1.00 37.45 362 GLY B O 1
ATOM 3262 N N . LEU B 1 222 ? 27.834 8.855 94.242 1.00 37.41 363 LEU B N 1
ATOM 3263 C CA . LEU B 1 222 ? 26.906 7.780 93.875 1.00 40.73 363 LEU B CA 1
ATOM 3264 C C . LEU B 1 222 ? 25.632 7.825 94.720 1.00 40.98 363 LEU B C 1
ATOM 3265 O O . LEU B 1 222 ? 24.533 7.556 94.216 1.00 38.94 363 LEU B O 1
ATOM 3270 N N . ARG B 1 223 ? 25.752 8.147 96.015 1.00 36.40 364 ARG B N 1
ATOM 3271 C CA . ARG B 1 223 ? 24.553 8.246 96.851 1.00 40.28 364 ARG B CA 1
ATOM 3272 C C . ARG B 1 223 ? 23.657 9.379 96.389 1.00 43.60 364 ARG B C 1
ATOM 3273 O O . ARG B 1 223 ? 22.428 9.239 96.393 1.00 42.75 364 ARG B O 1
ATOM 3281 N N . GLN B 1 224 ? 24.247 10.528 96.038 1.00 44.79 365 GLN B N 1
ATOM 3282 C CA . GLN B 1 224 ? 23.458 11.622 95.477 1.00 51.55 365 GLN B CA 1
ATOM 3283 C C . GLN B 1 224 ? 22.741 11.165 94.212 1.00 54.79 365 GLN B C 1
ATOM 3284 O O . GLN B 1 224 ? 21.547 11.418 94.030 1.00 56.76 365 GLN B O 1
ATOM 3290 N N . TYR B 1 225 ? 23.463 10.492 93.317 1.00 47.78 366 TYR B N 1
ATOM 3291 C CA . TYR B 1 225 ? 22.836 10.037 92.084 1.00 47.13 366 TYR B CA 1
ATOM 3292 C C . TYR B 1 225 ? 21.669 9.112 92.382 1.00 54.71 366 TYR B C 1
ATOM 3293 O O . TYR B 1 225 ? 20.626 9.193 91.729 1.00 49.43 366 TYR B O 1
ATOM 3302 N N . ALA B 1 226 ? 21.820 8.233 93.379 1.00 47.29 367 ALA B N 1
ATOM 3303 C CA . ALA B 1 226 ? 20.750 7.291 93.676 1.00 50.51 367 ALA B CA 1
ATOM 3304 C C . ALA B 1 226 ? 19.537 8.010 94.252 1.00 64.83 367 ALA B C 1
ATOM 3305 O O . ALA B 1 226 ? 18.392 7.660 93.943 1.00 64.58 367 ALA B O 1
ATOM 3307 N N . GLY B 1 227 ? 19.769 9.013 95.091 1.00 80.57 368 GLY B N 1
ATOM 3308 C CA . GLY B 1 227 ? 18.689 9.754 95.707 1.00 94.05 368 GLY B CA 1
ATOM 3309 C C . GLY B 1 227 ? 18.700 9.600 97.213 1.00 119.95 368 GLY B C 1
ATOM 3310 O O . GLY B 1 227 ? 17.687 9.866 97.867 1.00 126.60 368 GLY B O 1
ATOM 3311 N N . CYS B 1 228 ? 19.833 9.173 97.780 1.00 135.55 369 CYS B N 1
ATOM 3312 C CA . CYS B 1 228 ? 19.865 8.878 99.207 1.00 141.94 369 CYS B CA 1
ATOM 3313 C C . CYS B 1 228 ? 19.896 10.152 100.046 1.00 148.00 369 CYS B C 1
ATOM 3314 O O . CYS B 1 228 ? 20.183 11.253 99.565 1.00 138.33 369 CYS B O 1
ATOM 3317 N N . LYS B 1 229 ? 19.641 9.964 101.336 1.00 161.90 370 LYS B N 1
ATOM 3318 C CA . LYS B 1 229 ? 19.346 11.060 102.248 1.00 153.03 370 LYS B CA 1
ATOM 3319 C C . LYS B 1 229 ? 20.594 11.542 102.989 1.00 152.56 370 LYS B C 1
ATOM 3320 O O . LYS B 1 229 ? 20.646 12.675 103.467 1.00 151.67 370 LYS B O 1
#

Solvent-accessible surface area: 19472 Å² total; per-residue (Å²): 163,95,1,126,58,1,0,0,2,2,53,76,49,87,125,74,76,156,62,10,6,65,108,5,3,8,62,22,0,0,44,0,0,0,8,0,19,65,33,46,3,106,51,3,18,0,0,4,117,87,2,22,0,28,153,25,14,69,80,0,12,80,55,0,60,40,8,0,21,152,99,70,24,119,86,132,31,22,36,1,1,0,74,10,17,69,53,131,113,68,58,94,41,25,93,90,54,162,188,194,116,137,36,33,0,50,0,15,0,0,4,48,123,5,1,18,90,25,7,10,78,9,6,54,69,5,0,80,63,3,34,79,134,132,30,63,34,89,80,2,59,40,112,50,7,29,60,60,3,113,120,63,14,12,40,43,3,48,1,0,1,7,7,1,60,37,4,52,9,32,11,4,12,3,6,28,0,61,115,0,46,2,8,25,24,127,120,7,87,98,23,59,110,48,1,1,36,92,0,21,133,31,30,43,66,76,242,167,94,0,132,54,0,0,0,1,3,55,74,52,83,135,72,79,152,60,11,5,61,105,5,4,4,66,23,0,0,42,0,0,0,6,0,18,64,33,44,2,97,52,4,19,0,0,3,106,84,4,21,0,43,162,39,12,78,78,0,12,81,32,0,60,70,16,0,21,161,85,73,24,122,87,132,31,22,36,1,1,0,77,12,13,94,52,130,117,69,61,96,40,30,96,90,53,174,186,209,116,131,52,33,0,51,0,17,0,2,12,45,88,5,1,5,53,9,9,2,45,8,4,72,74,6,0,100,72,3,40,98,135,135,29,61,32,83,80,2,57,59,113,44,3,32,60,56,4,114,124,62,21,18,43,44,2,48,0,0,1,8,7,2,50,19,0,25,2,21,2,4,12,3,7,30,1,73,155,5,37,1,15,26,22,97,126,8,92,97,21,61,114,46,2,1,38,98,0,20,134,25,33,41,58,75,252